Protein AF-A0A7J4TKP8-F1 (afdb_monomer_lite)

Radius of gyration: 41.05 Å; chains: 1; bounding box: 98×74×127 Å

pLDDT: mean 84.72, std 14.72, range [38.94, 96.38]

Foldseek 3Di:
DDDDPVRVVVVVVVVCVVVVCVVCVVVVCVVPDPDPDPDDPPVDDPDDDDDDPPPPQDQPCPLQDHPCCCVPPQVADSNDQQRCPLPRGCNVLVVLVARSNAQLDQPDCPDDPPDPPPPPPPDDDPPCPPRHNLRHQQHQQCPLPDGNVVCVVLVARSNDQQRCPQLFGLVLLVVQWDWDQDPVGIDIASRSNDLQQPDPVDDPVNLVVLQVQQVVPDPHHHLQVQADPVSTHRPNARDQQCPLPDGNSRCSLLVAHSNDQQGQPLQDGQCLQPDLAWDWDQAAAALRGRPGHPGTDTDRRQCNVDDSVQQVDQQCPPPHGATRRDQQRNPLQHGQSLQSRQQDLVSQPVSDNLQGGHSNDSPQQQDQQQPLQDGNNRQCCLCVLVHNRQGAHSRDQQSCPLQRGPNVCVVVVHRSNDSVQQLDQPVLPLFAPVPQQFQFDPDDPFKWFWAFAQDDAFDFDAFQQFGTKTWGQDDPRDIDIDTTTGRHTAGWRDAPDDHGDIDDDRPDGRTGGHHSVRRCGNNNVSVPPD

Sequence (530 aa):
MSLNHNQMAYAAIVSTLIFGSIFVGLSGYFQTSEGIGGYESAAEDDLFGTGTALGIAIDTDGDGLSDVLENTQYGTDPDDPDTDKDGMSDGWEVDHGLNPLDNGESEDLLQDPGEADTEDANIANETDSWPDPSQGPNGDPDRDGLINKIEEELGTDPQRSDTDNDGLNDRWESLYTMTVQTPGGDVTLFDPLNGNWDCLLLDQAMEDTLSTRFNGEGDVADWDDLANSLGAHSCDMVLDTDDDGLANFEEESFGTNPTARDSDMDLIDDIVEVSNVSVGLFVGVGENCNIPLLESVTRTAPFQDQDRSWFMMDMDGDGLLNGPSDWDTDGDGMPDGFEFCYSNVLDQPNNNALETLNPANASDGYGDWDEDGMNNYEEYQVANIFGPTNFTSPWRMDTDLDGMPDGWESTNGLHPRDGANGDLDPDRDGWDADGDGAVRYDTLEFTAVVIGIDVVEDQFVNATTTVARAQITLAGGNKQVIPMVAPVSGYVYDIHVTLGQAVESRLFTWMEIVEPEEQFTNLMEYNARD

Secondary structure (DSSP, 8-state):
-PPPHHHHHHHHHHHHHHHHHHHHHHHHHHHH-TTSS----TTS---S-S---------SS-SSS-HHHIIIII---TT-SSSS-SSS-HHHHHHTT--TT--SPPP-----TT----S--S---TT-PPP-TTTSTT--SS-SS--HHHHHHHT--TT-S-SS-SSS-HHHHHHH-EEEEETTEEEEES-TT---TT-TT--HHHHHHHHHH-B--TTSPBTTTTS-TTS---HHHH--SSSSS--HHHHHHHT--TT-SSSS-SSS-HHHHS-SSEEEEEE--GGGTT-EEEEEEEEE-TTTTS-TTGGGS-SSSSSSPTTTT-TTTT-SSS-HHHHHHT--TTTSTT--TTS---TT-TTSTT--SS-SS--HHHHHHHHHHH-TT----TT-S-SS-SSS-HHHHHHHT--TT-TTGGG---S-----SSS--EE--S---SPEEEEEE---TT-EE-TT-EEEEEEEE-TTS-EEEEEEE-SSSEEEEEE---TT-EE--TT--SEEEE-TTT---HHHHHHT--

Structure (mmCIF, N/CA/C/O backbone):
data_AF-A0A7J4TKP8-F1
#
_entry.id   AF-A0A7J4TKP8-F1
#
loop_
_atom_site.group_PDB
_atom_site.id
_atom_site.type_symbol
_atom_site.label_atom_id
_atom_site.label_alt_id
_atom_site.label_comp_id
_atom_site.label_asym_id
_atom_site.label_entity_id
_atom_site.label_seq_id
_atom_site.pdbx_PDB_ins_code
_atom_site.Cartn_x
_atom_site.Cartn_y
_atom_site.Cartn_z
_atom_site.occupancy
_atom_site.B_iso_or_equiv
_atom_site.auth_seq_id
_atom_site.auth_comp_id
_atom_site.auth_asym_id
_atom_site.auth_atom_id
_atom_site.pdbx_PDB_model_num
ATOM 1 N N . MET A 1 1 ? -45.538 41.510 45.140 1.00 47.75 1 MET A N 1
ATOM 2 C CA . MET A 1 1 ? -44.999 41.867 43.811 1.00 47.75 1 MET A CA 1
ATOM 3 C C . MET A 1 1 ? -45.605 40.887 42.824 1.00 47.75 1 MET A C 1
ATOM 5 O O . MET A 1 1 ? -45.497 39.698 43.084 1.00 47.75 1 MET A O 1
ATOM 9 N N . SER A 1 2 ? -46.343 41.346 41.807 1.00 63.00 2 SER A N 1
ATOM 10 C CA . SER A 1 2 ? -46.910 40.437 40.800 1.00 63.00 2 SER A CA 1
ATOM 11 C C . SER A 1 2 ? -45.815 40.046 39.814 1.00 63.00 2 SER A C 1
ATOM 13 O O . SER A 1 2 ? -45.164 40.927 39.253 1.00 63.00 2 SER A O 1
ATOM 15 N N . LEU A 1 3 ? -45.608 38.747 39.631 1.00 73.88 3 LEU A N 1
ATOM 16 C CA . LEU A 1 3 ? -44.664 38.210 38.655 1.00 73.88 3 LEU A CA 1
ATOM 17 C C . LEU A 1 3 ? -45.198 38.441 37.231 1.00 73.88 3 LEU A C 1
ATOM 19 O O . LEU A 1 3 ? -46.407 38.376 37.002 1.00 73.88 3 LEU A O 1
ATOM 23 N N . ASN A 1 4 ? -44.304 38.737 36.283 1.00 79.88 4 ASN A N 1
ATOM 24 C CA . ASN A 1 4 ? -44.638 38.800 34.854 1.00 79.88 4 ASN A CA 1
ATOM 25 C C . ASN A 1 4 ? -44.997 37.388 34.335 1.00 79.88 4 ASN A C 1
ATOM 27 O O . ASN A 1 4 ? -44.543 36.395 34.896 1.00 79.88 4 ASN A O 1
ATOM 31 N N . HIS A 1 5 ? -45.773 37.281 33.256 1.00 68.62 5 HIS A N 1
ATOM 32 C CA . HIS A 1 5 ? -46.226 36.023 32.651 1.00 68.62 5 HIS A CA 1
ATOM 33 C C . HIS A 1 5 ? -45.070 35.041 32.378 1.00 68.62 5 HIS A C 1
ATOM 35 O O . HIS A 1 5 ? -45.161 33.867 32.724 1.00 68.62 5 HIS A O 1
ATOM 41 N N . ASN A 1 6 ? -43.927 35.538 31.898 1.00 71.44 6 ASN A N 1
ATOM 42 C CA . ASN A 1 6 ? -42.743 34.703 31.655 1.00 71.44 6 ASN A CA 1
ATOM 43 C C . ASN A 1 6 ? -42.063 34.241 32.959 1.00 71.44 6 ASN A C 1
ATOM 45 O O . ASN A 1 6 ? -41.494 33.158 33.012 1.00 71.44 6 ASN A O 1
ATOM 49 N N . GLN A 1 7 ? -42.166 35.024 34.038 1.00 72.19 7 GLN A N 1
ATOM 50 C CA . GLN A 1 7 ? -41.668 34.631 35.362 1.00 72.19 7 GLN A CA 1
ATOM 51 C C . GLN A 1 7 ? -42.609 33.634 36.052 1.00 72.19 7 GLN A C 1
ATOM 53 O O . GLN A 1 7 ? -42.153 32.798 36.824 1.00 72.19 7 GLN A O 1
ATOM 58 N N . MET A 1 8 ? -43.910 33.695 35.751 1.00 71.44 8 MET A N 1
ATOM 59 C CA . MET A 1 8 ? -44.892 32.696 36.183 1.00 71.44 8 MET A CA 1
ATOM 60 C C . MET A 1 8 ? -44.659 31.353 35.480 1.00 71.44 8 MET A C 1
ATOM 62 O O . MET A 1 8 ? -44.720 30.321 36.138 1.00 71.44 8 MET A O 1
ATOM 66 N N . ALA A 1 9 ? -44.337 31.364 34.180 1.00 68.75 9 ALA A N 1
ATOM 67 C CA . ALA A 1 9 ? -43.998 30.154 33.429 1.00 68.75 9 ALA A CA 1
ATOM 68 C C . ALA A 1 9 ? -42.721 29.489 33.966 1.00 68.75 9 ALA A C 1
ATOM 70 O O . ALA A 1 9 ? -42.713 28.290 34.226 1.00 68.75 9 ALA A O 1
ATOM 71 N N . TYR A 1 10 ? -41.677 30.277 34.237 1.00 75.50 10 TYR A N 1
ATOM 72 C CA . TYR A 1 10 ? -40.437 29.757 34.817 1.00 75.50 10 TYR A CA 1
ATOM 73 C C . TYR A 1 10 ? -40.653 29.179 36.224 1.00 75.50 10 TYR A C 1
ATOM 75 O O . TYR A 1 10 ? -40.160 28.102 36.542 1.00 75.50 10 TYR A O 1
ATOM 83 N N . ALA A 1 11 ? -41.450 29.855 37.059 1.00 70.75 11 ALA A N 1
ATOM 84 C CA . ALA A 1 11 ? -41.807 29.347 38.381 1.00 70.75 11 ALA A CA 1
ATOM 85 C C . ALA A 1 11 ? -42.644 28.058 38.309 1.00 70.75 11 ALA A C 1
ATOM 87 O O . ALA A 1 11 ? -42.469 27.183 39.151 1.00 70.75 11 ALA A O 1
ATOM 88 N N . ALA A 1 12 ? -43.520 27.920 37.309 1.00 70.00 12 ALA A N 1
ATOM 89 C CA . ALA A 1 12 ? -44.306 26.708 37.101 1.00 70.00 12 ALA A CA 1
ATOM 90 C C . ALA A 1 12 ? -43.426 25.522 36.677 1.00 70.00 12 ALA A C 1
ATOM 92 O O . ALA A 1 12 ? -43.537 24.464 37.286 1.00 70.00 12 ALA A O 1
ATOM 93 N N . ILE A 1 13 ? -42.510 25.720 35.721 1.00 74.50 13 ILE A N 1
ATOM 94 C CA . ILE A 1 13 ? -41.599 24.673 35.221 1.00 74.50 13 ILE A CA 1
ATOM 95 C C . ILE A 1 13 ? -40.635 24.208 36.319 1.00 74.50 13 ILE A C 1
ATOM 97 O O . ILE A 1 13 ? -40.471 23.011 36.553 1.00 74.50 13 ILE A O 1
ATOM 101 N N . VAL A 1 14 ? -40.036 25.150 37.054 1.00 73.69 14 VAL A N 1
ATOM 102 C CA . VAL A 1 14 ? -39.148 24.821 38.178 1.00 73.69 14 VAL A CA 1
ATOM 103 C C . VAL A 1 14 ? -39.930 24.129 39.297 1.00 73.69 14 VAL A C 1
ATOM 105 O O . VAL A 1 14 ? -39.441 23.171 39.885 1.00 73.69 14 VAL A O 1
ATOM 108 N N . SER A 1 15 ? -41.174 24.543 39.558 1.00 72.12 15 SER A N 1
ATOM 109 C CA . SER A 1 15 ? -42.035 23.858 40.524 1.00 72.12 15 SER A CA 1
ATOM 110 C C . SER A 1 15 ? -42.356 22.429 40.080 1.00 72.12 15 SER A C 1
ATOM 112 O O . SER A 1 15 ? -42.310 21.533 40.914 1.00 72.12 15 SER A O 1
ATOM 114 N N . THR A 1 16 ? -42.652 22.176 38.804 1.00 73.62 16 THR A N 1
ATOM 115 C CA . THR A 1 16 ? -42.929 20.814 38.316 1.00 73.62 16 THR A CA 1
ATOM 116 C C . THR A 1 16 ? -41.694 19.925 38.323 1.00 73.62 16 THR A C 1
ATOM 118 O O . THR A 1 16 ? -41.820 18.757 38.667 1.00 73.62 16 THR A O 1
ATOM 121 N N . LEU A 1 17 ? -40.502 20.461 38.047 1.00 72.31 17 LEU A N 1
ATOM 122 C CA . LEU A 1 17 ? -39.253 19.697 38.148 1.00 72.31 17 LEU A CA 1
ATOM 123 C C . LEU A 1 17 ? -38.907 19.363 39.605 1.00 72.31 17 LEU A C 1
ATOM 125 O O . LEU A 1 17 ? -38.519 18.236 39.904 1.00 72.31 17 LEU A O 1
ATOM 129 N N . ILE A 1 18 ? -39.115 20.301 40.536 1.00 71.19 18 ILE A N 1
ATOM 130 C CA . ILE A 1 18 ? -38.891 20.065 41.972 1.00 71.19 18 ILE A CA 1
ATOM 131 C C . ILE A 1 18 ? -39.923 19.078 42.531 1.00 71.19 18 ILE A C 1
ATOM 133 O O . ILE A 1 18 ? -39.561 18.159 43.255 1.00 71.19 18 ILE A O 1
ATOM 137 N N . PHE A 1 19 ? -41.208 19.216 42.194 1.00 61.81 19 PHE A N 1
ATOM 138 C CA . PHE A 1 19 ? -42.215 18.249 42.642 1.00 61.81 19 PHE A CA 1
ATOM 139 C C . PHE A 1 19 ? -42.067 16.888 41.954 1.00 61.81 19 PHE A C 1
ATOM 141 O O . PHE A 1 19 ? -42.282 15.885 42.620 1.00 61.81 19 PHE A O 1
ATOM 148 N N . GLY A 1 20 ? -41.650 16.837 40.686 1.00 57.00 20 GLY A N 1
ATOM 149 C CA . GLY A 1 20 ? -41.359 15.595 39.964 1.00 57.00 20 GLY A CA 1
ATOM 150 C C . GLY A 1 20 ? -40.180 14.833 40.569 1.00 57.00 20 GLY A C 1
ATOM 151 O O . GLY A 1 20 ? -40.310 13.653 40.876 1.00 57.00 20 GLY A O 1
ATOM 152 N N . SER A 1 21 ? -39.074 15.523 40.861 1.00 61.12 21 SER A N 1
ATOM 153 C CA . SER A 1 21 ? -37.903 14.933 41.533 1.00 61.12 21 SER A CA 1
ATOM 154 C C . SER A 1 21 ? -38.170 14.553 42.992 1.00 61.12 21 SER A C 1
ATOM 156 O O . SER A 1 21 ? -37.656 13.543 43.459 1.00 61.12 21 SER A O 1
ATOM 158 N N . ILE A 1 22 ? -39.023 15.289 43.713 1.00 60.50 22 ILE A N 1
ATOM 159 C CA . ILE A 1 22 ? -39.477 14.890 45.055 1.00 60.50 22 ILE A CA 1
ATOM 160 C C . ILE A 1 22 ? -40.414 13.676 44.984 1.00 60.50 22 ILE A C 1
ATOM 162 O O . ILE A 1 22 ? -40.383 12.853 45.893 1.00 60.50 22 ILE A O 1
ATOM 166 N N . PHE A 1 23 ? -41.229 13.533 43.933 1.00 52.44 23 PHE A N 1
ATOM 167 C CA . PHE A 1 23 ? -42.119 12.380 43.775 1.00 52.44 23 PHE A CA 1
ATOM 168 C C . PHE A 1 23 ? -41.335 11.115 43.419 1.00 52.44 23 PHE A C 1
ATOM 170 O O . PHE A 1 23 ? -41.527 10.112 44.092 1.00 52.44 23 PHE A O 1
ATOM 177 N N . VAL A 1 24 ? -40.394 11.195 42.468 1.00 59.47 24 VAL A N 1
ATOM 178 C CA . VAL A 1 24 ? -39.486 10.089 42.104 1.00 59.47 24 VAL A CA 1
ATOM 179 C C . VAL A 1 24 ? -38.507 9.779 43.241 1.00 59.47 24 VAL A C 1
ATOM 181 O O . VAL A 1 24 ? -38.263 8.618 43.549 1.00 59.47 24 VAL A O 1
ATOM 184 N N . GLY A 1 25 ? -38.008 10.800 43.942 1.00 49.38 25 GLY A N 1
ATOM 185 C CA . GLY A 1 25 ? -37.113 10.633 45.087 1.00 49.38 25 GLY A CA 1
ATOM 186 C C . GLY A 1 25 ? -37.799 10.048 46.324 1.00 49.38 25 GLY A C 1
ATOM 187 O O . GLY A 1 25 ? -37.192 9.245 47.022 1.00 49.38 25 GLY A O 1
ATOM 188 N N . LEU A 1 26 ? -39.065 10.392 46.601 1.00 48.78 26 LEU A N 1
ATOM 189 C CA . LEU A 1 26 ? -39.820 9.776 47.700 1.00 48.78 26 LEU A CA 1
ATOM 190 C C . LEU A 1 26 ? -40.346 8.388 47.320 1.00 48.78 26 LEU A C 1
ATOM 192 O O . LEU A 1 26 ? -40.280 7.501 48.161 1.00 48.78 26 LEU A O 1
ATOM 196 N N . SER A 1 27 ? -40.821 8.153 46.091 1.00 49.44 27 SER A N 1
ATOM 197 C CA . SER A 1 27 ? -41.263 6.810 45.681 1.00 49.44 27 SER A CA 1
ATOM 198 C C . SER A 1 27 ? -40.094 5.835 45.520 1.00 49.44 27 SER A C 1
ATOM 200 O O . SER A 1 27 ? -40.223 4.689 45.936 1.00 49.44 27 SER A O 1
ATOM 202 N N . GLY A 1 28 ? -38.945 6.299 45.015 1.00 46.12 28 GLY A N 1
ATOM 203 C CA . GLY A 1 28 ? -37.720 5.503 44.901 1.00 46.12 28 GLY A CA 1
ATOM 204 C C . GLY A 1 28 ? -37.068 5.216 46.255 1.00 46.12 28 GLY A C 1
ATOM 205 O O . GLY A 1 28 ? -36.689 4.081 46.524 1.00 46.12 28 GLY A O 1
ATOM 206 N N . TYR A 1 29 ? -37.023 6.195 47.169 1.00 45.34 29 TYR A N 1
ATOM 207 C CA . TYR A 1 29 ? -36.474 5.976 48.516 1.00 45.34 29 TYR A CA 1
ATOM 208 C C . TYR A 1 29 ? -37.345 5.041 49.370 1.00 45.34 29 TYR A C 1
ATOM 210 O O . TYR A 1 29 ? -36.814 4.267 50.163 1.00 45.34 29 TYR A O 1
ATOM 218 N N . PHE A 1 30 ? -38.673 5.050 49.193 1.00 43.12 30 PHE A N 1
ATOM 219 C CA . PHE A 1 30 ? -39.559 4.096 49.874 1.00 43.12 30 PHE A CA 1
ATOM 220 C C . PHE A 1 30 ? -39.587 2.696 49.236 1.00 43.12 30 PHE A C 1
ATOM 222 O O . PHE A 1 30 ? -40.180 1.799 49.833 1.00 43.12 30 PHE A O 1
ATOM 229 N N . GLN A 1 31 ? -38.943 2.487 48.081 1.00 45.94 31 GLN A N 1
ATOM 230 C CA . GLN A 1 31 ? -38.789 1.165 47.458 1.00 45.94 31 GLN A CA 1
ATOM 231 C C . GLN A 1 31 ? -37.401 0.535 47.660 1.00 45.94 31 GLN A C 1
ATOM 233 O O . GLN A 1 31 ? -37.285 -0.673 47.494 1.00 45.94 31 GLN A O 1
ATOM 238 N N . THR A 1 32 ? -36.379 1.287 48.095 1.00 44.06 32 THR A N 1
ATOM 239 C CA . THR A 1 32 ? -35.028 0.732 48.344 1.00 44.06 32 THR A CA 1
ATOM 240 C C . THR A 1 32 ? -34.495 0.919 49.767 1.00 44.06 32 THR A C 1
ATOM 242 O O . THR A 1 32 ? -33.408 0.435 50.079 1.00 44.06 32 THR A O 1
ATOM 245 N N . SER A 1 33 ? -35.235 1.553 50.687 1.00 42.16 33 SER A N 1
ATOM 246 C CA . SER A 1 33 ? -34.825 1.573 52.097 1.00 42.16 33 SER A CA 1
ATOM 247 C C . SER A 1 33 ? -35.245 0.283 52.814 1.00 42.16 33 SER A C 1
ATOM 249 O O . SER A 1 33 ? -36.355 0.183 53.349 1.00 42.16 33 SER A O 1
ATOM 251 N N . GLU A 1 34 ? -34.340 -0.691 52.882 1.00 51.38 34 GLU A N 1
ATOM 252 C CA . GLU A 1 34 ? -34.379 -1.727 53.914 1.00 51.38 34 GLU A CA 1
ATOM 253 C C . GLU A 1 34 ? -34.473 -1.050 55.294 1.00 51.38 34 GLU A C 1
ATOM 255 O O . GLU A 1 34 ? -33.528 -0.406 55.752 1.00 51.38 34 GLU A O 1
ATOM 260 N N . GLY A 1 35 ? -35.609 -1.172 55.988 1.00 50.03 35 GLY A N 1
ATOM 261 C CA . GLY A 1 35 ? -35.570 -1.062 57.449 1.00 50.03 35 GLY A CA 1
ATOM 262 C C . GLY A 1 35 ? -36.679 -0.338 58.199 1.00 50.03 35 GLY A C 1
ATOM 263 O O . GLY A 1 35 ? -36.558 -0.270 59.421 1.00 50.03 35 GLY A O 1
ATOM 264 N N . ILE A 1 36 ? -37.760 0.176 57.595 1.00 47.50 36 ILE A N 1
ATOM 265 C CA . ILE A 1 36 ? -38.881 0.714 58.405 1.00 47.50 36 ILE A CA 1
ATOM 266 C C . ILE A 1 36 ? -40.253 0.405 57.795 1.00 47.50 36 ILE A C 1
ATOM 268 O O . ILE A 1 36 ? -40.982 1.271 57.322 1.00 47.50 36 ILE A O 1
ATOM 272 N N . GLY A 1 37 ? -40.635 -0.861 57.891 1.00 41.06 37 GLY A N 1
ATOM 273 C CA . GLY A 1 37 ? -41.983 -1.359 57.642 1.00 41.06 37 GLY A CA 1
ATOM 274 C C . GLY A 1 37 ? -41.906 -2.873 57.658 1.00 41.06 37 GLY A C 1
ATOM 275 O O . GLY A 1 37 ? -41.136 -3.428 56.892 1.00 41.06 37 GLY A O 1
ATOM 276 N N . GLY A 1 38 ? -42.607 -3.536 58.578 1.00 45.12 38 GLY A N 1
A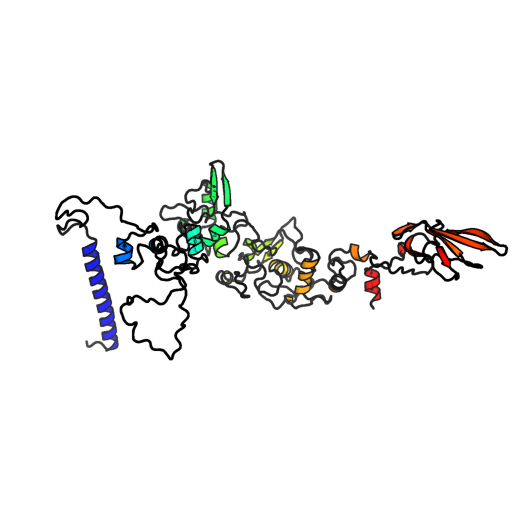TOM 277 C CA . GLY A 1 38 ? -42.597 -4.998 58.707 1.00 45.12 38 GLY A CA 1
ATOM 278 C C . GLY A 1 38 ? -43.336 -5.686 57.561 1.00 45.12 38 GLY A C 1
ATOM 279 O O . GLY A 1 38 ? -44.353 -6.328 57.800 1.00 45.12 38 GLY A O 1
ATOM 280 N N . TYR A 1 39 ? -42.847 -5.498 56.341 1.00 47.78 39 TYR A N 1
ATOM 281 C CA . TYR A 1 39 ? -43.234 -6.240 55.158 1.00 47.78 39 TYR A CA 1
ATOM 282 C C . TYR A 1 39 ? -42.056 -7.151 54.830 1.00 47.78 39 TYR A C 1
ATOM 284 O O . TYR A 1 39 ? -40.947 -6.678 54.583 1.00 47.78 39 TYR A O 1
ATOM 292 N N . GLU A 1 40 ? -42.284 -8.453 54.955 1.00 51.06 40 GLU A N 1
ATOM 293 C CA . GLU A 1 40 ? -41.343 -9.477 54.516 1.00 51.06 40 GLU A CA 1
ATOM 294 C C . GLU A 1 40 ? -41.209 -9.412 52.985 1.00 51.06 40 GLU A C 1
ATOM 296 O O . GLU A 1 40 ? -42.145 -9.019 52.283 1.00 51.06 40 GLU A O 1
ATOM 301 N N . SER A 1 41 ? -40.015 -9.736 52.484 1.00 44.88 41 SER A N 1
ATOM 302 C CA . SER A 1 41 ? -39.748 -9.884 51.053 1.00 44.88 41 SER A CA 1
ATOM 303 C C . SER A 1 41 ? -40.735 -10.883 50.450 1.00 44.88 41 SER A C 1
ATOM 305 O O . SER A 1 41 ? -40.931 -11.965 51.002 1.00 44.88 41 SER A O 1
ATOM 307 N N . ALA A 1 42 ? -41.309 -10.565 49.289 1.00 49.19 42 ALA A N 1
ATOM 308 C CA . ALA A 1 42 ? -42.160 -11.497 48.547 1.00 49.19 42 ALA A CA 1
ATOM 309 C C . ALA A 1 42 ? -41.392 -12.719 47.991 1.00 49.19 42 ALA A C 1
ATOM 311 O O . ALA A 1 42 ? -41.975 -13.530 47.279 1.00 49.19 42 ALA A O 1
ATOM 312 N N . ALA A 1 43 ? -40.106 -12.874 48.324 1.00 49.22 43 ALA A N 1
ATOM 313 C CA . ALA A 1 43 ? -39.336 -14.078 48.042 1.00 49.22 43 ALA A CA 1
ATOM 314 C C . ALA A 1 43 ? -39.696 -15.269 48.956 1.00 49.22 43 ALA A C 1
ATOM 316 O O . ALA A 1 43 ? -39.380 -16.400 48.602 1.00 49.22 43 ALA A O 1
ATOM 317 N N . GLU A 1 44 ? -40.362 -15.061 50.100 1.00 52.69 44 GLU A N 1
ATOM 318 C CA . GLU A 1 44 ? -40.710 -16.156 51.020 1.00 52.69 44 GLU A CA 1
ATOM 319 C C . GLU A 1 44 ? -42.040 -15.905 51.759 1.00 52.69 44 GLU A C 1
ATOM 321 O O . GLU A 1 44 ? -42.054 -15.715 52.971 1.00 52.69 44 GLU A O 1
ATOM 326 N N . ASP A 1 45 ? -43.182 -15.941 51.064 1.00 41.97 45 ASP A N 1
ATOM 327 C CA . ASP A 1 45 ? -44.471 -16.184 51.738 1.00 41.97 45 ASP A CA 1
ATOM 328 C C . ASP A 1 45 ? -45.247 -17.297 51.013 1.00 41.97 45 ASP A C 1
ATOM 330 O O . ASP A 1 45 ? -45.993 -17.084 50.055 1.00 41.97 45 ASP A O 1
ATOM 334 N N . ASP A 1 46 ? -45.004 -18.529 51.473 1.00 54.59 46 ASP A N 1
ATOM 335 C CA . ASP A 1 46 ? -45.750 -19.746 51.139 1.00 54.59 46 ASP A CA 1
ATOM 336 C C . ASP A 1 46 ? -47.172 -19.643 51.711 1.00 54.59 46 ASP A C 1
ATOM 338 O O . ASP A 1 46 ? -47.493 -20.162 52.788 1.00 54.59 46 ASP A O 1
ATOM 342 N N . LEU A 1 47 ? -48.049 -18.949 50.981 1.00 49.81 47 LEU A N 1
ATOM 343 C CA . LEU A 1 47 ? -49.466 -18.866 51.306 1.00 49.81 47 LEU A CA 1
ATOM 344 C C . LEU A 1 47 ? -50.297 -19.748 50.363 1.00 49.81 47 LEU A C 1
ATOM 346 O O . LEU A 1 47 ? -50.877 -19.298 49.379 1.00 49.81 47 LEU A O 1
ATOM 350 N N . PHE A 1 48 ? -50.409 -21.008 50.801 1.00 42.56 48 PHE A N 1
ATOM 351 C CA . PHE A 1 48 ? -51.340 -22.076 50.404 1.00 42.56 48 PHE A CA 1
ATOM 352 C C . PHE A 1 48 ? -50.834 -23.127 49.399 1.00 42.56 48 PHE A C 1
ATOM 354 O O . PHE A 1 48 ? -51.371 -23.279 48.311 1.00 42.56 48 PHE A O 1
ATOM 361 N N . GLY A 1 49 ? -50.051 -24.074 49.919 1.00 39.03 49 GLY A N 1
ATOM 362 C CA . GLY A 1 49 ? -50.556 -25.445 50.027 1.00 39.03 49 GLY A CA 1
ATOM 363 C C . GLY A 1 49 ? -50.156 -26.421 48.917 1.00 39.03 49 GLY A C 1
ATOM 364 O O . GLY A 1 49 ? -50.677 -26.410 47.810 1.00 39.03 49 GLY A O 1
ATOM 365 N N . THR A 1 50 ? -49.364 -27.406 49.344 1.00 42.22 50 THR A N 1
ATOM 366 C CA . THR A 1 50 ? -49.021 -28.665 48.663 1.00 42.22 50 THR A CA 1
ATOM 367 C C . THR A 1 50 ? -48.138 -28.541 47.426 1.00 42.22 50 THR A C 1
ATOM 369 O O . THR A 1 50 ? -48.608 -28.662 46.306 1.00 42.22 50 THR A O 1
ATOM 372 N N . GLY A 1 51 ? -46.832 -28.437 47.692 1.00 47.03 51 GLY A N 1
ATOM 373 C CA . GLY A 1 51 ? -45.744 -29.061 46.936 1.00 47.03 51 GLY A CA 1
ATOM 374 C C . GLY A 1 51 ? -45.967 -29.220 45.438 1.00 47.03 51 GLY A C 1
ATOM 375 O O . GLY A 1 51 ? -46.224 -30.326 44.964 1.00 47.03 51 GLY A O 1
ATOM 376 N N . THR A 1 52 ? -45.772 -28.138 44.705 1.00 38.94 52 THR A N 1
ATOM 377 C CA . THR A 1 52 ? -45.291 -28.194 43.331 1.00 38.94 52 THR A CA 1
ATOM 378 C C . THR A 1 52 ? -43.793 -27.935 43.397 1.00 38.94 52 THR A C 1
ATOM 380 O O . THR A 1 52 ? -43.336 -26.981 44.021 1.00 38.94 52 THR A O 1
ATOM 383 N N . ALA A 1 53 ? -43.010 -28.871 42.859 1.00 40.44 53 ALA A N 1
ATOM 384 C CA . ALA A 1 53 ? -41.600 -28.636 42.600 1.00 40.44 53 ALA A CA 1
ATOM 385 C C . ALA A 1 53 ? -41.462 -27.312 41.833 1.00 40.44 53 ALA A C 1
ATOM 387 O O . ALA A 1 53 ? -42.371 -26.978 41.072 1.00 40.44 53 ALA A O 1
ATOM 388 N N . LEU A 1 54 ? -40.345 -26.601 42.018 1.00 44.81 54 LEU A N 1
ATOM 389 C CA . LEU A 1 54 ? -39.839 -25.689 40.996 1.00 44.81 54 LEU A CA 1
ATOM 390 C C . LEU A 1 54 ? -39.798 -26.513 39.708 1.00 44.81 54 LEU A C 1
ATOM 392 O O . LEU A 1 54 ? -38.915 -27.355 39.528 1.00 44.81 54 LEU A O 1
ATOM 396 N N . GLY A 1 55 ? -40.867 -26.411 38.921 1.00 45.62 55 GLY A N 1
ATOM 397 C CA . GLY A 1 55 ? -40.904 -26.970 37.595 1.00 45.62 55 GLY A CA 1
ATOM 398 C C . GLY A 1 55 ? -39.774 -26.271 36.882 1.00 45.62 55 GLY A C 1
ATOM 399 O O . GLY A 1 55 ? -39.691 -25.047 36.930 1.00 45.62 55 GLY A O 1
ATOM 400 N N . ILE A 1 56 ? -38.886 -27.064 36.299 1.00 55.91 56 ILE A N 1
ATOM 401 C CA . ILE A 1 56 ? -38.112 -26.635 35.143 1.00 55.91 56 ILE A CA 1
ATOM 402 C C . ILE A 1 56 ? -39.111 -25.835 34.304 1.00 55.91 56 ILE A C 1
ATOM 404 O O . ILE A 1 56 ? -40.191 -26.370 34.019 1.00 55.91 56 ILE A O 1
ATOM 408 N N . ALA A 1 57 ? -38.844 -24.543 34.107 1.00 68.50 57 ALA A N 1
ATOM 409 C CA . ALA A 1 57 ? -39.673 -23.741 33.228 1.00 68.50 57 ALA A CA 1
ATOM 410 C C . ALA A 1 57 ? -39.733 -24.537 31.921 1.00 68.50 57 ALA A C 1
ATOM 412 O O . ALA A 1 57 ? -38.693 -24.985 31.439 1.00 68.50 57 ALA A O 1
ATOM 413 N N . ILE A 1 58 ? -40.943 -24.932 31.527 1.00 87.44 58 ILE A N 1
ATOM 414 C CA . ILE A 1 58 ? -41.098 -25.735 30.320 1.00 87.44 58 ILE A CA 1
ATOM 415 C C . ILE A 1 58 ? -40.691 -24.798 29.187 1.00 87.44 58 ILE A C 1
ATOM 417 O O . ILE A 1 58 ? -41.074 -23.633 29.218 1.00 87.44 58 ILE A O 1
ATOM 421 N N . ASP A 1 59 ? -39.829 -25.316 28.336 1.00 88.00 59 ASP A N 1
ATOM 422 C CA . ASP A 1 59 ? -39.259 -24.702 27.147 1.00 88.00 59 ASP A CA 1
ATOM 423 C C . ASP A 1 59 ? -39.470 -25.796 26.093 1.00 88.00 59 ASP A C 1
ATOM 425 O O . ASP A 1 59 ? -38.919 -26.907 26.208 1.00 88.00 59 ASP A O 1
ATOM 429 N N . THR A 1 60 ? -40.498 -25.598 25.273 1.00 90.31 60 THR A N 1
ATOM 430 C CA . THR A 1 60 ? -41.117 -26.655 24.469 1.00 90.31 60 THR A CA 1
ATOM 431 C C . THR A 1 60 ? -40.370 -26.890 23.158 1.00 90.31 60 THR A C 1
ATOM 433 O O . THR A 1 60 ? -40.250 -28.053 22.739 1.00 90.31 60 THR A O 1
ATOM 436 N N . ASP A 1 61 ? -39.819 -25.845 22.557 1.00 89.62 61 ASP A N 1
ATOM 437 C CA . ASP A 1 61 ? -39.002 -25.867 21.343 1.00 89.62 61 ASP A CA 1
ATOM 438 C C . ASP A 1 61 ? -37.487 -25.894 21.617 1.00 89.62 61 ASP A C 1
ATOM 440 O O . ASP A 1 61 ? -36.732 -26.414 20.785 1.00 89.62 61 ASP A O 1
ATOM 444 N N . GLY A 1 62 ? -37.056 -25.534 22.826 1.00 90.62 62 GLY A N 1
ATOM 445 C CA . GLY A 1 62 ? -35.689 -25.695 23.309 1.00 90.62 62 GLY A CA 1
ATOM 446 C C . GLY A 1 62 ? -34.758 -24.553 22.924 1.00 90.62 62 GLY A C 1
ATOM 447 O O . GLY A 1 62 ? -33.557 -24.813 22.784 1.00 90.62 62 GLY A O 1
ATOM 448 N N . ASP A 1 63 ? -35.289 -23.353 22.708 1.00 87.75 63 ASP A N 1
ATOM 449 C CA . ASP A 1 63 ? -34.545 -22.165 22.279 1.00 87.75 63 ASP A CA 1
ATOM 450 C C . ASP A 1 63 ? -33.916 -21.378 23.451 1.00 87.75 63 ASP A C 1
ATOM 452 O O . ASP A 1 63 ? -33.059 -20.519 23.254 1.00 87.75 63 ASP A O 1
ATOM 456 N N . GLY A 1 64 ? -34.270 -21.732 24.692 1.00 88.06 64 GLY A N 1
ATOM 457 C CA . GLY A 1 64 ? -33.781 -21.089 25.911 1.00 88.06 64 GLY A CA 1
ATOM 458 C C . GLY A 1 64 ? -34.750 -20.079 26.529 1.00 88.06 64 GLY A C 1
ATOM 459 O O . GLY A 1 64 ? -34.522 -19.652 27.670 1.00 88.06 64 GLY A O 1
ATOM 460 N N . LEU A 1 65 ? -35.857 -19.757 25.858 1.00 88.62 65 LEU A N 1
ATOM 461 C CA . LEU A 1 65 ? -36.973 -18.987 26.389 1.00 88.62 65 LEU A CA 1
ATOM 462 C C . LEU A 1 65 ? -38.027 -19.944 26.960 1.00 88.62 65 LEU A C 1
ATOM 464 O O . LEU A 1 65 ? -38.324 -21.005 26.437 1.00 88.62 65 LEU A O 1
ATOM 468 N N . SER A 1 66 ? -38.582 -19.628 28.132 1.00 91.00 66 SER A N 1
ATOM 469 C CA . SER A 1 66 ? -39.597 -20.517 28.718 1.00 91.00 66 SER A CA 1
ATOM 470 C C . SER A 1 66 ? -40.994 -20.206 28.188 1.00 91.00 66 SER A C 1
ATOM 472 O O . SER A 1 66 ? -41.374 -19.034 28.251 1.00 91.00 66 SER A O 1
ATOM 474 N N . ASP A 1 67 ? -41.825 -21.231 27.956 1.00 87.00 67 ASP A N 1
ATOM 475 C CA . ASP A 1 67 ? -43.230 -21.144 27.509 1.00 87.00 67 ASP A CA 1
ATOM 476 C C . ASP A 1 67 ? -44.049 -20.066 28.247 1.00 87.00 67 ASP A C 1
ATOM 478 O O . ASP A 1 67 ? -45.017 -19.494 27.738 1.00 87.00 67 ASP A O 1
ATOM 482 N N . VAL A 1 68 ? -43.743 -19.846 29.532 1.00 87.31 68 VAL A N 1
ATOM 483 C CA . VAL A 1 68 ? -44.437 -18.862 30.371 1.00 87.31 68 VAL A CA 1
ATOM 484 C C . VAL A 1 68 ? -44.029 -17.435 30.008 1.00 87.31 68 VAL A C 1
ATOM 486 O O . VAL A 1 68 ? -44.897 -16.566 29.982 1.00 87.31 68 VAL A O 1
ATOM 489 N N . LEU A 1 69 ? -42.744 -17.176 29.763 1.00 88.06 69 LEU A N 1
ATOM 490 C CA . LEU A 1 69 ? -42.231 -15.860 29.367 1.00 88.06 69 LEU A CA 1
ATOM 491 C C . LEU A 1 69 ? -42.660 -15.513 27.943 1.00 88.06 69 LEU A C 1
ATOM 493 O O . LEU A 1 69 ? -43.151 -14.406 27.727 1.00 88.06 69 LEU A O 1
ATOM 497 N N . GLU A 1 70 ? -42.598 -16.482 27.039 1.00 88.50 70 GLU A N 1
ATOM 498 C CA . GLU A 1 70 ? -43.088 -16.372 25.664 1.00 88.50 70 GLU A CA 1
ATOM 499 C C . GLU A 1 70 ? -44.554 -15.933 25.634 1.00 88.50 70 GLU A C 1
ATOM 501 O O . GLU A 1 70 ? -44.891 -14.857 25.150 1.00 88.50 70 GLU A O 1
ATOM 506 N N . ASN A 1 71 ? -45.438 -16.664 26.322 1.00 85.94 71 ASN A N 1
ATOM 507 C CA . ASN A 1 71 ? -46.869 -16.342 26.336 1.00 85.94 71 ASN A CA 1
ATOM 508 C C . ASN A 1 71 ? -47.244 -15.061 27.105 1.00 85.94 71 ASN A C 1
ATOM 510 O O . ASN A 1 71 ? -48.336 -14.523 26.893 1.00 85.94 71 ASN A O 1
ATOM 514 N N . THR A 1 72 ? -46.452 -14.637 28.099 1.00 83.56 72 THR A N 1
ATOM 515 C CA . THR A 1 72 ? -46.870 -13.562 29.026 1.00 83.56 72 THR A CA 1
ATOM 516 C C . THR A 1 72 ? -46.163 -12.234 28.822 1.00 83.56 72 THR A C 1
ATOM 518 O O . THR A 1 72 ? -46.772 -11.205 29.127 1.00 83.56 72 THR A O 1
ATOM 521 N N . GLN A 1 73 ? -44.921 -12.244 28.342 1.00 84.00 73 GLN A N 1
ATOM 522 C CA . GLN A 1 73 ? -44.072 -11.060 28.259 1.00 84.00 73 GLN A CA 1
ATOM 523 C C . GLN A 1 73 ? -43.683 -10.714 26.823 1.00 84.00 73 GLN A C 1
ATOM 525 O O . GLN A 1 73 ? -43.846 -9.553 26.454 1.00 84.00 73 GLN A O 1
ATOM 530 N N . TYR A 1 74 ? -43.205 -11.687 26.045 1.00 83.12 74 TYR A N 1
ATOM 531 C CA . TYR A 1 74 ? -42.605 -11.425 24.730 1.00 83.12 74 TYR A CA 1
ATOM 532 C C . TYR A 1 74 ? -43.580 -11.630 23.568 1.00 83.12 74 TYR A C 1
ATOM 534 O O . TYR A 1 74 ? -43.546 -10.873 22.610 1.00 83.12 74 TYR A O 1
ATOM 542 N N . GLY A 1 75 ? -44.552 -12.533 23.709 1.00 86.12 75 GLY A N 1
ATOM 543 C CA . GLY A 1 75 ? -45.574 -12.790 22.694 1.00 86.12 75 GLY A CA 1
ATOM 544 C C . GLY A 1 75 ? -45.132 -13.728 21.569 1.00 86.12 75 GLY A C 1
ATOM 545 O O . GLY A 1 75 ? -45.808 -13.747 20.542 1.00 86.12 75 GLY A O 1
ATOM 546 N N . THR A 1 76 ? -44.050 -14.478 21.778 1.00 86.94 76 THR A N 1
ATOM 547 C CA . THR A 1 76 ? -43.500 -15.502 20.878 1.00 86.94 76 THR A CA 1
ATOM 548 C C . THR A 1 76 ? -44.300 -16.813 20.938 1.00 86.94 76 THR A C 1
ATOM 550 O O . THR A 1 76 ? -45.144 -16.986 21.833 1.00 86.94 76 THR A O 1
ATOM 553 N N . ASP A 1 77 ? -44.128 -17.695 19.949 1.00 90.00 77 ASP A N 1
ATOM 554 C CA . ASP A 1 77 ? -44.821 -18.988 19.850 1.00 90.00 77 ASP A CA 1
ATOM 555 C C . ASP A 1 77 ? -44.012 -20.106 20.539 1.00 90.00 77 ASP A C 1
ATOM 557 O O . ASP A 1 77 ? -43.037 -20.555 19.959 1.00 90.00 77 ASP A O 1
ATOM 561 N N . PRO A 1 78 ? -44.467 -20.675 21.677 1.00 91.25 78 PRO A N 1
ATOM 562 C CA . PRO A 1 78 ? -43.701 -21.684 22.430 1.00 91.25 78 PRO A CA 1
ATOM 563 C C . PRO A 1 78 ? -43.378 -22.993 21.699 1.00 91.25 78 PRO A C 1
ATOM 565 O O . PRO A 1 78 ? -42.746 -23.887 22.259 1.00 91.25 78 PRO A O 1
ATOM 568 N N . ASP A 1 79 ? -43.965 -23.215 20.523 1.00 93.06 79 ASP A N 1
ATOM 569 C CA . ASP A 1 79 ? -43.709 -24.394 19.695 1.00 93.06 79 ASP A CA 1
ATOM 570 C C . ASP A 1 79 ? -42.736 -24.087 18.522 1.00 93.06 79 ASP A C 1
ATOM 572 O O . ASP A 1 79 ? -42.440 -25.012 17.748 1.00 93.06 79 ASP A O 1
ATOM 576 N N . ASP A 1 80 ? -42.290 -22.836 18.344 1.00 92.25 80 ASP A N 1
ATOM 577 C CA . ASP A 1 80 ? -41.467 -22.352 17.224 1.00 92.25 80 ASP A CA 1
ATOM 578 C C . ASP A 1 80 ? -40.262 -21.542 17.751 1.00 92.25 80 ASP A C 1
ATOM 580 O O . ASP A 1 80 ? -40.446 -20.397 18.139 1.00 92.25 80 ASP A O 1
ATOM 584 N N . PRO A 1 81 ? -39.026 -22.077 17.685 1.00 93.38 81 PRO A N 1
ATOM 585 C CA . PRO A 1 81 ? -37.847 -21.473 18.324 1.00 93.38 81 PRO A CA 1
ATOM 586 C C . PRO A 1 81 ? -37.349 -20.173 17.661 1.00 93.38 81 PRO A C 1
ATOM 588 O O . PRO A 1 81 ? -36.272 -19.701 18.000 1.00 93.38 81 PRO A O 1
ATOM 591 N N . ASP A 1 82 ? -38.053 -19.690 16.639 1.00 93.06 82 ASP A N 1
ATOM 592 C CA . ASP A 1 82 ? -37.766 -18.526 15.789 1.00 93.06 82 ASP A CA 1
ATOM 593 C C . ASP A 1 82 ? -39.130 -18.045 15.253 1.00 93.06 82 ASP A C 1
ATOM 595 O O . ASP A 1 82 ? -39.644 -18.523 14.224 1.00 93.06 82 ASP A O 1
ATOM 599 N N . THR A 1 83 ? -39.797 -17.193 16.033 1.00 91.00 83 THR A N 1
ATOM 600 C CA . THR A 1 83 ? -41.193 -16.806 15.803 1.00 91.00 83 THR A CA 1
ATOM 601 C C . THR A 1 83 ? -41.339 -15.963 14.533 1.00 91.00 83 THR A C 1
ATOM 603 O O . THR A 1 83 ? -42.326 -16.126 13.793 1.00 91.00 83 THR A O 1
ATOM 606 N N . ASP A 1 84 ? -40.386 -15.074 14.252 1.00 86.38 84 ASP A N 1
ATOM 607 C CA . ASP A 1 84 ? -40.437 -14.128 13.130 1.00 86.38 84 ASP A CA 1
ATOM 608 C C . ASP A 1 84 ? -39.719 -14.596 11.849 1.00 86.38 84 ASP A C 1
ATOM 610 O O . ASP A 1 84 ? -39.977 -14.060 10.759 1.00 86.38 84 ASP A O 1
ATOM 614 N N . LYS A 1 85 ? -38.974 -15.701 11.944 1.00 90.44 85 LYS A N 1
ATOM 615 C CA . LYS A 1 85 ? -38.405 -16.498 10.844 1.00 90.44 85 LYS A CA 1
ATOM 616 C C . LYS A 1 85 ? -37.257 -15.820 10.137 1.00 90.44 85 LYS A C 1
ATOM 618 O O . LYS A 1 85 ? -37.075 -16.023 8.925 1.00 90.44 85 LYS A O 1
ATOM 623 N N . ASP A 1 86 ? -36.497 -15.037 10.879 1.00 86.25 86 ASP A N 1
ATOM 624 C CA . ASP A 1 86 ? -35.315 -14.345 10.392 1.00 86.25 86 ASP A CA 1
ATOM 625 C C . ASP A 1 86 ? -34.033 -15.202 10.498 1.00 86.25 86 ASP A C 1
ATOM 627 O O . ASP A 1 86 ? -33.057 -14.985 9.762 1.00 86.25 86 ASP A O 1
ATOM 631 N N . GLY A 1 87 ? -34.098 -16.285 11.277 1.00 89.00 87 GLY A N 1
ATOM 632 C CA . GLY A 1 87 ? -33.038 -17.262 11.468 1.00 89.00 87 GLY A CA 1
ATOM 633 C C . GLY A 1 87 ? -32.213 -17.091 12.742 1.00 89.00 87 GLY A C 1
ATOM 634 O O . GLY A 1 87 ? -31.269 -17.875 12.889 1.00 89.00 87 GLY A O 1
ATOM 635 N N . MET A 1 88 ? -32.537 -16.130 13.609 1.00 90.44 88 MET A N 1
ATOM 636 C CA . MET A 1 88 ? -32.112 -16.070 15.012 1.00 90.44 88 MET A CA 1
ATOM 637 C C . MET A 1 88 ? -33.188 -16.723 15.892 1.00 90.44 88 MET A C 1
ATOM 639 O O . MET A 1 88 ? -34.322 -16.900 15.462 1.00 90.44 88 MET A O 1
ATOM 643 N N . SER A 1 89 ? -32.824 -17.191 17.088 1.00 93.75 89 SER A N 1
ATOM 644 C CA . SER A 1 89 ? -33.806 -17.799 17.998 1.00 93.75 89 SER A CA 1
ATOM 645 C C . SER A 1 89 ? -34.370 -16.799 18.998 1.00 93.75 89 SER A C 1
ATOM 647 O O . SER A 1 89 ? -33.576 -16.060 19.593 1.00 93.75 89 SER A O 1
ATOM 649 N N . ASP A 1 90 ? -35.666 -16.896 19.308 1.00 90.00 90 ASP A N 1
ATOM 650 C CA . ASP A 1 90 ? -36.356 -15.951 20.196 1.00 90.00 90 ASP A CA 1
ATOM 651 C C . ASP A 1 90 ? -35.652 -15.827 21.561 1.00 90.00 90 ASP A C 1
ATOM 653 O O . ASP A 1 90 ? -35.486 -14.738 22.121 1.00 90.00 90 ASP A O 1
ATOM 657 N N . GLY A 1 91 ? -35.200 -16.955 22.114 1.00 91.00 91 GLY A N 1
ATOM 658 C CA . GLY A 1 91 ? -34.460 -17.006 23.370 1.00 91.00 91 GLY A CA 1
ATOM 659 C C . GLY A 1 91 ? -33.115 -16.288 23.344 1.00 91.00 91 GLY A C 1
ATOM 660 O O . GLY A 1 91 ? -32.759 -15.655 24.341 1.00 91.00 91 GLY A O 1
ATOM 661 N N . TRP A 1 92 ? -32.386 -16.339 22.229 1.00 93.06 92 TRP A N 1
ATOM 662 C CA . TRP A 1 92 ? -31.113 -15.628 22.083 1.00 93.06 92 TRP A CA 1
ATOM 663 C C . TRP A 1 92 ? -31.335 -14.123 21.948 1.00 93.06 92 TRP A C 1
ATOM 665 O O . TRP A 1 92 ? -30.696 -13.347 22.661 1.00 93.06 92 TRP A O 1
ATOM 675 N N . GLU A 1 93 ? -32.287 -13.719 21.107 1.00 92.81 93 GLU A N 1
ATOM 676 C CA . GLU A 1 93 ? -32.636 -12.315 20.902 1.00 92.81 93 GLU A CA 1
ATOM 677 C C . GLU A 1 93 ? -33.072 -11.658 22.211 1.00 92.81 93 GLU A C 1
ATOM 679 O O . GLU A 1 93 ? -32.590 -10.586 22.571 1.00 92.81 93 GLU A O 1
ATOM 684 N N . VAL A 1 94 ? -33.920 -12.332 22.990 1.00 91.38 94 VAL A N 1
ATOM 685 C CA . VAL A 1 94 ? -34.370 -11.826 24.291 1.00 91.38 94 VAL A CA 1
ATOM 686 C C . VAL A 1 94 ? -33.230 -11.709 25.304 1.00 91.38 94 VAL A C 1
ATOM 688 O O . VAL A 1 94 ? -33.223 -10.751 26.085 1.00 91.38 94 VAL A O 1
ATOM 691 N N . ASP A 1 95 ? -32.301 -12.667 25.339 1.00 91.12 95 ASP A N 1
ATOM 692 C CA . ASP A 1 95 ? -31.165 -12.639 26.274 1.00 91.12 95 ASP A CA 1
ATOM 693 C C . ASP A 1 95 ? -30.236 -11.446 25.990 1.00 91.12 95 ASP A C 1
ATOM 695 O O . ASP A 1 95 ? -29.773 -10.796 26.929 1.00 91.12 95 ASP A O 1
ATOM 699 N N . HIS A 1 96 ? -30.083 -11.088 24.711 1.00 89.81 96 HIS A N 1
ATOM 700 C CA . HIS A 1 96 ? -29.284 -9.953 24.231 1.00 89.81 96 HIS A CA 1
ATOM 701 C C . HIS A 1 96 ? -30.114 -8.673 24.011 1.00 89.81 96 HIS A C 1
ATOM 703 O O . HIS A 1 96 ? -29.642 -7.676 23.474 1.00 89.81 96 HIS A O 1
ATOM 709 N N . GLY A 1 97 ? -31.374 -8.666 24.459 1.00 88.12 97 GLY A N 1
ATOM 710 C CA . GLY A 1 97 ? -32.249 -7.494 24.451 1.00 88.12 97 GLY A CA 1
ATOM 711 C C . GLY A 1 97 ? -32.762 -7.048 23.076 1.00 88.12 97 GLY A C 1
ATOM 712 O O . GLY A 1 97 ? -33.315 -5.945 22.992 1.00 88.12 97 GLY A O 1
ATOM 713 N N . LEU A 1 98 ? -32.585 -7.866 22.040 1.00 89.19 98 LEU A N 1
ATOM 714 C CA . LEU A 1 98 ? -33.220 -7.721 20.732 1.00 89.19 98 LEU A CA 1
ATOM 715 C C . LEU A 1 98 ? -34.719 -8.061 20.815 1.00 89.19 98 LEU A C 1
ATOM 717 O O . LEU A 1 98 ? -35.245 -8.461 21.863 1.00 89.19 98 LEU A O 1
ATOM 721 N N . ASN A 1 99 ? -35.440 -7.834 19.720 1.00 88.31 99 ASN A N 1
ATOM 722 C CA . ASN A 1 99 ? -36.882 -8.037 19.659 1.00 88.31 99 ASN A CA 1
ATOM 723 C C . ASN A 1 99 ? -37.234 -9.302 18.850 1.00 88.31 99 ASN A C 1
ATOM 725 O O . ASN A 1 99 ? -37.255 -9.192 17.631 1.00 88.31 99 ASN A O 1
ATOM 729 N N . PRO A 1 100 ? -37.668 -10.409 19.493 1.00 89.44 100 PRO A N 1
ATOM 730 C CA . PRO A 1 100 ? -37.906 -11.718 18.849 1.00 89.44 100 PRO A CA 1
ATOM 731 C C . PRO A 1 100 ? -39.158 -11.784 17.952 1.00 89.44 100 PRO A C 1
ATOM 733 O O . PRO A 1 100 ? -39.737 -12.834 17.688 1.00 89.44 100 PRO A O 1
ATOM 736 N N . LEU A 1 101 ? -39.716 -10.626 17.612 1.00 88.56 101 LEU A N 1
ATOM 737 C CA . LEU A 1 101 ? -40.892 -10.484 16.755 1.00 88.56 101 LEU A CA 1
ATOM 738 C C . LEU A 1 101 ? -40.599 -9.554 15.569 1.00 88.56 101 LEU A C 1
ATOM 740 O O . LEU A 1 101 ? -41.535 -9.157 14.866 1.00 88.56 101 LEU A O 1
ATOM 744 N N . ASP A 1 102 ? -39.350 -9.123 15.408 1.00 86.44 102 ASP A N 1
ATOM 745 C CA . ASP A 1 102 ? -38.914 -8.130 14.437 1.00 86.44 102 ASP A CA 1
ATOM 746 C C . ASP A 1 102 ? -37.736 -8.633 13.605 1.00 86.44 102 ASP A C 1
ATOM 748 O O . ASP A 1 102 ? -36.575 -8.355 13.888 1.00 86.44 102 ASP A O 1
ATOM 752 N N . ASN A 1 103 ? -38.083 -9.229 12.467 1.00 83.25 103 ASN A N 1
ATOM 753 C CA . ASN A 1 103 ? -37.134 -9.743 11.488 1.00 83.25 103 ASN A CA 1
ATOM 754 C C . ASN A 1 103 ? -36.288 -8.668 10.771 1.00 83.25 103 ASN A C 1
ATOM 756 O O . ASN A 1 103 ? -35.558 -8.980 9.823 1.00 83.25 103 ASN A O 1
ATOM 760 N N . GLY A 1 104 ? -36.432 -7.385 11.131 1.00 80.38 104 GLY A N 1
ATOM 761 C CA . GLY A 1 104 ? -35.703 -6.249 10.561 1.00 80.38 104 GLY A CA 1
ATOM 762 C C . GLY A 1 104 ? -36.066 -5.901 9.113 1.00 80.38 104 GLY A C 1
ATOM 763 O O . GLY A 1 104 ? -35.558 -4.922 8.557 1.00 80.38 104 GLY A O 1
ATOM 764 N N . GLU A 1 105 ? -36.963 -6.655 8.480 1.00 77.56 105 GLU A N 1
ATOM 765 C CA . GLU A 1 105 ? -37.397 -6.431 7.108 1.00 77.56 105 GLU A CA 1
ATOM 766 C C . GLU A 1 105 ? -38.711 -5.646 7.107 1.00 77.56 105 GLU A C 1
ATOM 768 O O . GLU A 1 105 ? -39.731 -6.046 7.671 1.00 77.56 105 GLU A O 1
ATOM 773 N N . SER A 1 106 ? -38.738 -4.510 6.408 1.00 67.00 106 SER A N 1
ATOM 774 C CA . SER A 1 106 ? -40.013 -3.838 6.174 1.00 67.00 106 SER A CA 1
ATOM 775 C C . SER A 1 106 ? -40.869 -4.724 5.273 1.00 67.00 106 SER A C 1
ATOM 777 O O . SER A 1 106 ? -40.482 -4.956 4.125 1.00 67.00 106 SER A O 1
ATOM 779 N N . GLU A 1 107 ? -42.030 -5.187 5.751 1.00 60.03 107 GLU A N 1
ATOM 780 C CA . GLU A 1 107 ? -42.952 -5.928 4.890 1.00 60.03 107 GLU A CA 1
ATOM 781 C C . GLU A 1 107 ? -43.217 -5.134 3.602 1.00 60.03 107 GLU A C 1
ATOM 783 O O . GLU A 1 107 ? -43.688 -3.989 3.613 1.00 60.03 107 GLU A O 1
ATOM 788 N N . ASP A 1 108 ? -42.902 -5.759 2.469 1.00 50.31 108 ASP A N 1
ATOM 789 C CA . ASP A 1 108 ? -43.147 -5.195 1.153 1.00 50.31 108 ASP A CA 1
ATOM 790 C C . ASP A 1 108 ? -44.668 -5.030 1.017 1.00 50.31 108 ASP A C 1
ATOM 792 O O . ASP A 1 108 ? -45.407 -6.017 0.969 1.00 50.31 108 ASP A O 1
ATOM 796 N N . LEU A 1 109 ? -45.162 -3.785 1.020 1.00 45.38 109 LEU A N 1
ATOM 797 C CA . LEU A 1 109 ? -46.592 -3.471 0.944 1.00 45.38 109 LEU A CA 1
ATOM 798 C C . LEU A 1 109 ? -47.180 -3.999 -0.376 1.00 45.38 109 LEU A C 1
ATOM 800 O O . LEU A 1 109 ? -47.364 -3.263 -1.347 1.00 45.38 109 LEU A O 1
ATOM 804 N N . LEU A 1 110 ? -47.561 -5.275 -0.408 1.00 46.34 110 LEU A N 1
ATOM 805 C CA . LEU A 1 110 ? -48.308 -5.899 -1.500 1.00 46.34 110 LEU A CA 1
ATOM 806 C C . LEU A 1 110 ? -49.792 -5.498 -1.489 1.00 46.34 110 LEU A C 1
ATOM 808 O O . LEU A 1 110 ? -50.594 -6.055 -2.244 1.00 46.34 110 LEU A O 1
ATOM 812 N N . GLN A 1 111 ? -50.181 -4.511 -0.677 1.00 47.31 111 GLN A N 1
ATOM 813 C CA . GLN A 1 111 ? -51.532 -3.977 -0.686 1.00 47.31 111 GLN A CA 1
ATOM 814 C C . GLN A 1 111 ? -51.675 -2.916 -1.783 1.00 47.31 111 GLN A C 1
ATOM 816 O O . GLN A 1 111 ? -51.278 -1.758 -1.639 1.00 47.31 111 GLN A O 1
ATOM 821 N N . ASP A 1 112 ? -52.288 -3.321 -2.900 1.00 48.25 112 ASP A N 1
ATOM 822 C CA . ASP A 1 112 ? -52.840 -2.395 -3.890 1.00 48.25 112 ASP A CA 1
ATOM 823 C C . ASP A 1 112 ? -53.704 -1.353 -3.143 1.00 48.25 112 ASP A C 1
ATOM 825 O O . ASP A 1 112 ? -54.628 -1.749 -2.421 1.00 48.25 112 ASP A O 1
ATOM 829 N N . PRO A 1 113 ? -53.465 -0.033 -3.296 1.00 50.88 113 PRO A N 1
ATOM 830 C CA . PRO A 1 113 ? -54.197 1.022 -2.582 1.00 50.88 113 PRO A CA 1
ATOM 831 C C . PRO A 1 113 ? -55.722 1.047 -2.841 1.00 50.88 113 PRO A C 1
ATOM 833 O O . PRO A 1 113 ? -56.417 1.954 -2.373 1.00 50.88 113 PRO A O 1
ATOM 836 N N . GLY A 1 114 ? -56.259 0.089 -3.604 1.00 53.16 114 GLY A N 1
ATOM 837 C CA . GLY A 1 114 ? -57.680 -0.128 -3.857 1.00 53.16 114 GLY A CA 1
ATOM 838 C C . GLY A 1 114 ? -58.396 -1.173 -2.987 1.00 53.16 114 GLY A C 1
ATOM 839 O O . GLY A 1 114 ? -59.629 -1.151 -2.985 1.00 53.16 114 GLY A O 1
ATOM 840 N N . GLU A 1 115 ? -57.706 -2.051 -2.251 1.00 52.12 115 GLU A N 1
ATOM 841 C CA . GLU A 1 115 ? -58.358 -3.097 -1.438 1.00 52.12 115 GLU A CA 1
ATOM 842 C C . GLU A 1 115 ? -58.210 -2.822 0.062 1.00 52.12 115 GLU A C 1
ATOM 844 O O . GLU A 1 115 ? -57.332 -3.338 0.745 1.00 52.12 115 GLU A O 1
ATOM 849 N N . ALA A 1 116 ? -59.119 -1.995 0.585 1.00 45.59 116 ALA A N 1
ATOM 850 C CA . ALA A 1 116 ? -59.385 -1.950 2.016 1.00 45.59 116 ALA A CA 1
ATOM 851 C C . ALA A 1 116 ? -60.129 -3.234 2.408 1.00 45.59 116 ALA A C 1
ATOM 853 O O . ALA A 1 116 ? -61.362 -3.284 2.331 1.00 45.59 116 ALA A O 1
ATOM 854 N N . ASP A 1 117 ? -59.383 -4.268 2.791 1.00 47.09 117 ASP A N 1
ATOM 855 C CA . ASP A 1 117 ? -59.962 -5.410 3.481 1.00 47.09 117 ASP A CA 1
ATOM 856 C C . ASP A 1 117 ? -60.352 -4.968 4.897 1.00 47.09 117 ASP A C 1
ATOM 858 O O . ASP A 1 117 ? -59.527 -4.558 5.710 1.00 47.09 117 ASP A O 1
ATOM 862 N N . THR A 1 118 ? -61.655 -4.946 5.158 1.00 51.69 118 THR A N 1
ATOM 863 C CA . THR A 1 118 ? -62.216 -4.586 6.465 1.00 51.69 118 THR A CA 1
ATOM 864 C C . THR A 1 118 ? -62.544 -5.815 7.312 1.00 51.69 118 THR A C 1
ATOM 866 O O . THR A 1 118 ? -63.252 -5.669 8.310 1.00 51.69 118 THR A O 1
ATOM 869 N N . GLU A 1 119 ? -62.105 -7.017 6.922 1.00 48.16 119 GLU A N 1
ATOM 870 C CA . GLU A 1 119 ? -62.393 -8.246 7.675 1.00 48.16 119 GLU A CA 1
ATOM 871 C C . GLU A 1 119 ? -61.275 -8.701 8.631 1.00 48.16 119 GLU A C 1
ATOM 873 O O . GLU A 1 119 ? -61.596 -9.459 9.546 1.00 48.16 119 GLU A O 1
ATOM 878 N N . ASP A 1 120 ? -60.058 -8.142 8.558 1.00 46.16 120 ASP A N 1
ATOM 879 C CA . ASP A 1 120 ? -58.931 -8.519 9.443 1.00 46.16 120 ASP A CA 1
ATOM 880 C C . ASP A 1 120 ? -58.592 -7.517 10.561 1.00 46.16 120 ASP A C 1
ATOM 882 O O . ASP A 1 120 ? -57.559 -7.590 11.215 1.00 46.16 120 ASP A O 1
ATOM 886 N N . ALA A 1 121 ? -59.524 -6.628 10.908 1.00 43.94 121 ALA A N 1
ATOM 887 C CA . ALA A 1 121 ? -59.424 -5.831 12.138 1.00 43.94 121 ALA A CA 1
ATOM 888 C C . ALA A 1 121 ? -59.826 -6.635 13.398 1.00 43.94 121 ALA A C 1
ATOM 890 O O . ALA A 1 121 ? -60.516 -6.113 14.279 1.00 43.94 121 ALA A O 1
ATOM 891 N N . ASN A 1 122 ? -59.457 -7.917 13.475 1.00 41.94 122 ASN A N 1
ATOM 892 C CA . ASN A 1 122 ? -59.655 -8.746 14.660 1.00 41.94 122 ASN A CA 1
ATOM 893 C C . ASN A 1 122 ? -58.309 -9.240 15.195 1.00 41.94 122 ASN A C 1
ATOM 895 O O . ASN A 1 122 ? -57.900 -10.361 14.930 1.00 41.94 122 ASN A O 1
ATOM 899 N N . ILE A 1 123 ? -57.744 -8.415 16.081 1.00 47.75 123 ILE A N 1
ATOM 900 C CA . ILE A 1 123 ? -56.778 -8.796 17.117 1.00 47.75 123 ILE A CA 1
ATOM 901 C C . ILE A 1 123 ? -55.426 -9.266 16.550 1.00 47.75 123 ILE A C 1
ATOM 903 O O . ILE A 1 123 ? -55.050 -10.419 16.714 1.00 47.75 123 ILE A O 1
ATOM 907 N N . ALA A 1 124 ? -54.674 -8.338 15.961 1.00 42.16 124 ALA A N 1
ATOM 908 C CA . ALA A 1 124 ? -53.224 -8.318 16.137 1.00 42.16 124 ALA A CA 1
ATOM 909 C C . ALA A 1 124 ? -52.915 -7.247 17.194 1.00 42.16 124 ALA A C 1
ATOM 911 O O . ALA A 1 124 ? -53.609 -6.229 17.286 1.00 42.16 124 ALA A O 1
ATOM 912 N N . ASN A 1 125 ? -51.986 -7.564 18.084 1.00 39.84 125 ASN A N 1
ATOM 913 C CA . ASN A 1 125 ? -51.602 -6.766 19.238 1.00 39.84 125 ASN A CA 1
ATOM 914 C C . ASN A 1 125 ? -51.146 -5.369 18.773 1.00 39.84 125 ASN A C 1
ATOM 916 O O . ASN A 1 125 ? -50.404 -5.260 17.808 1.00 39.84 125 ASN A O 1
ATOM 920 N N . GLU A 1 126 ? -51.575 -4.294 19.439 1.00 40.44 126 GLU A N 1
ATOM 921 C CA . GLU A 1 126 ? -51.156 -2.912 19.127 1.00 40.44 126 GLU A CA 1
ATOM 922 C C . GLU A 1 126 ? -49.698 -2.633 19.576 1.00 40.44 126 GLU A C 1
ATOM 924 O O . GLU A 1 126 ? -49.405 -1.578 20.141 1.00 40.44 126 GLU A O 1
ATOM 929 N N . THR A 1 127 ? -48.795 -3.594 19.380 1.00 45.72 127 THR A N 1
ATOM 930 C CA . THR A 1 127 ? -47.350 -3.477 19.613 1.00 45.72 127 THR A CA 1
ATOM 931 C C . THR A 1 127 ? -46.557 -3.449 18.311 1.00 45.72 127 THR A C 1
ATOM 933 O O . THR A 1 127 ? -45.352 -3.634 18.385 1.00 45.72 127 THR A O 1
ATOM 936 N N . ASP A 1 128 ? -47.202 -3.170 17.165 1.00 44.97 128 ASP A N 1
ATOM 937 C CA . ASP A 1 128 ? -46.559 -2.812 15.885 1.00 44.97 128 ASP A CA 1
ATOM 938 C C . ASP A 1 128 ? -45.701 -1.539 16.059 1.00 44.97 128 ASP A C 1
ATOM 940 O O . ASP A 1 128 ? -46.038 -0.430 15.620 1.00 44.97 128 ASP A O 1
ATOM 944 N N . SER A 1 129 ? -44.588 -1.687 16.770 1.00 53.84 129 SER A N 1
ATOM 945 C CA . SER A 1 129 ? -43.373 -0.948 16.503 1.00 53.84 129 SER A CA 1
ATOM 946 C C . SER A 1 129 ? -43.057 -1.217 15.041 1.00 53.84 129 SER A C 1
ATOM 948 O O . SER A 1 129 ? -43.141 -2.347 14.573 1.00 53.84 129 SER A O 1
ATOM 950 N N . TRP A 1 130 ? -42.807 -0.151 14.291 1.00 58.28 130 TRP A N 1
ATOM 951 C CA . TRP A 1 130 ? -42.287 -0.303 12.941 1.00 58.28 130 TRP A CA 1
ATOM 952 C C . TRP A 1 130 ? -41.069 -1.228 12.990 1.00 58.28 130 TRP A C 1
ATOM 954 O O . T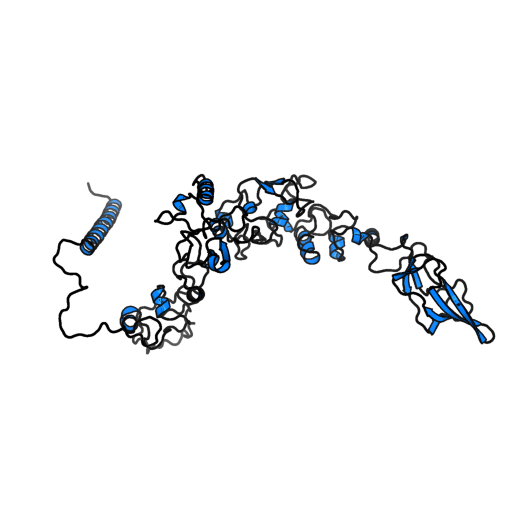RP A 1 130 ? -40.271 -1.004 13.902 1.00 58.28 130 TRP A O 1
ATOM 964 N N . PRO A 1 131 ? -40.937 -2.192 12.058 1.00 68.62 131 PRO A N 1
ATOM 965 C CA . PRO A 1 131 ? -39.773 -3.064 12.024 1.00 68.62 131 PRO A CA 1
ATOM 966 C C . PRO A 1 131 ? -38.525 -2.190 12.012 1.00 68.62 131 PRO A C 1
ATOM 968 O O . PRO A 1 131 ? -38.410 -1.271 11.185 1.00 68.62 131 PRO A O 1
ATOM 971 N N . ASP A 1 132 ? -37.680 -2.388 13.014 1.00 76.88 132 ASP A N 1
ATOM 972 C CA . ASP A 1 132 ? -36.429 -1.680 13.194 1.00 76.88 132 ASP A CA 1
ATOM 973 C C . ASP A 1 132 ? -35.335 -2.523 12.536 1.00 76.88 132 ASP A C 1
ATOM 975 O O . ASP A 1 132 ? -34.982 -3.584 13.050 1.00 76.88 132 ASP A O 1
ATOM 979 N N . PRO A 1 133 ? -34.754 -2.063 11.412 1.00 81.62 133 PRO A N 1
ATOM 980 C CA . PRO A 1 133 ? -33.729 -2.825 10.709 1.00 81.62 133 PRO A CA 1
ATOM 981 C C . PRO A 1 133 ? -32.494 -3.137 11.559 1.00 81.62 133 PRO A C 1
ATOM 983 O O . PRO A 1 133 ? -31.708 -3.989 11.166 1.00 81.62 133 PRO A O 1
ATOM 986 N N . SER A 1 134 ? -32.296 -2.440 12.687 1.00 84.44 134 SER A N 1
ATOM 987 C CA . SER A 1 134 ? -31.214 -2.742 13.626 1.00 84.44 134 SER A CA 1
ATOM 988 C C . SER A 1 134 ? -31.467 -3.986 14.480 1.00 84.44 134 SER A C 1
ATOM 990 O O . SER A 1 134 ? -30.516 -4.513 15.032 1.00 84.44 134 SER A O 1
ATOM 992 N N . GLN A 1 135 ? -32.710 -4.456 14.608 1.00 85.38 135 GLN A N 1
ATOM 993 C CA . GLN A 1 135 ? -33.050 -5.579 15.489 1.00 85.38 135 GLN A CA 1
ATOM 994 C C . GLN A 1 135 ? -32.969 -6.938 14.788 1.00 85.38 135 GLN A C 1
ATOM 996 O O . GLN A 1 135 ? -32.607 -7.914 15.431 1.00 85.38 135 GLN A O 1
ATOM 1001 N N . GLY A 1 136 ? -33.219 -6.982 13.477 1.00 86.75 136 GLY A N 1
ATOM 1002 C CA . GLY A 1 136 ? -33.104 -8.215 12.697 1.00 86.75 136 GLY A CA 1
ATOM 1003 C C . GLY A 1 136 ? -31.653 -8.682 12.488 1.00 86.75 136 GLY A C 1
ATOM 1004 O O . GLY A 1 136 ? -30.704 -8.015 12.903 1.00 86.75 136 GLY A O 1
ATOM 1005 N N . PRO A 1 137 ? -31.415 -9.782 11.754 1.00 89.94 137 PRO A N 1
ATOM 1006 C CA . PRO A 1 137 ? -30.127 -10.490 11.761 1.00 89.94 137 PRO A CA 1
ATOM 1007 C C . PRO A 1 137 ? -28.995 -9.732 11.067 1.00 89.94 137 PRO A C 1
ATOM 1009 O O . PRO A 1 137 ? -27.817 -10.015 11.277 1.00 89.94 137 PRO A O 1
ATOM 1012 N N . ASN A 1 138 ? -29.364 -8.800 10.185 1.00 90.81 138 ASN A N 1
ATOM 1013 C CA . ASN A 1 138 ? -28.441 -7.921 9.467 1.00 90.81 138 ASN A CA 1
ATOM 1014 C C . ASN A 1 138 ? -28.347 -6.529 10.113 1.00 90.81 138 ASN A C 1
ATOM 1016 O O . ASN A 1 138 ? -27.765 -5.622 9.514 1.00 90.81 138 ASN A O 1
ATOM 1020 N N . GLY A 1 139 ? -28.998 -6.343 11.259 1.00 90.38 139 GLY A N 1
ATOM 1021 C CA . GLY A 1 139 ? -28.919 -5.134 12.054 1.00 90.38 139 GLY A CA 1
ATOM 1022 C C . GLY A 1 139 ? -27.604 -5.040 12.814 1.00 90.38 139 GLY A C 1
ATOM 1023 O O . GLY A 1 139 ? -26.914 -6.038 12.983 1.00 90.38 139 GLY A O 1
ATOM 1024 N N . ASP A 1 140 ? -27.286 -3.818 13.225 1.00 92.62 140 ASP A N 1
ATOM 1025 C CA . ASP A 1 140 ? -26.099 -3.441 13.998 1.00 92.62 140 ASP A CA 1
ATOM 1026 C C . ASP A 1 140 ? -26.543 -2.343 15.000 1.00 92.62 140 ASP A C 1
ATOM 1028 O O . ASP A 1 140 ? -26.576 -1.144 14.660 1.00 92.62 140 ASP A O 1
ATOM 1032 N N . PRO A 1 141 ? -27.112 -2.737 16.161 1.00 92.06 141 PRO A N 1
ATOM 1033 C CA . PRO A 1 141 ? -27.695 -1.817 17.136 1.00 92.06 141 PRO A CA 1
ATOM 1034 C C . PRO A 1 141 ? -26.681 -0.875 17.786 1.00 92.06 141 PRO A C 1
ATOM 1036 O O . PRO A 1 141 ? -27.016 0.293 18.040 1.00 92.06 141 PRO A O 1
ATOM 1039 N N . ASP A 1 142 ? -25.478 -1.359 18.077 1.00 91.62 142 ASP A N 1
ATOM 1040 C CA . ASP A 1 142 ? -24.428 -0.622 18.783 1.00 91.62 142 ASP A CA 1
ATOM 1041 C C . ASP A 1 142 ? -23.426 0.082 17.856 1.00 91.62 142 ASP A C 1
ATOM 1043 O O . ASP A 1 142 ? -22.790 1.052 18.285 1.00 91.62 142 ASP A O 1
ATOM 1047 N N . ARG A 1 143 ? -23.438 -0.260 16.564 1.00 91.69 143 ARG A N 1
ATOM 1048 C CA . ARG A 1 143 ? -22.698 0.382 15.471 1.00 91.69 143 ARG A CA 1
ATOM 1049 C C . ARG A 1 143 ? -21.201 0.163 15.535 1.00 91.69 143 ARG A C 1
ATOM 1051 O O . ARG A 1 143 ? -20.447 1.059 15.139 1.00 91.69 143 ARG A O 1
ATOM 1058 N N . ASP A 1 144 ? -20.780 -0.995 16.015 1.00 90.56 144 ASP A N 1
ATOM 1059 C CA . ASP A 1 144 ? -19.386 -1.428 15.943 1.00 90.56 144 ASP A CA 1
ATOM 1060 C C . ASP A 1 144 ? -19.033 -2.032 14.560 1.00 90.56 144 ASP A C 1
ATOM 1062 O O . ASP A 1 144 ? -17.865 -2.143 14.170 1.00 90.56 144 ASP A O 1
ATOM 1066 N N . GLY A 1 145 ? -20.055 -2.324 13.747 1.00 89.88 145 GLY A N 1
ATOM 1067 C CA . GLY A 1 145 ? -19.944 -2.876 12.403 1.00 89.88 145 GLY A CA 1
ATOM 1068 C C . GLY A 1 145 ? -19.967 -4.405 12.335 1.00 89.88 145 GLY A C 1
ATOM 1069 O O . GLY A 1 145 ? -19.773 -4.944 11.235 1.00 89.88 145 GLY A O 1
ATOM 1070 N N . LEU A 1 146 ? -20.170 -5.108 13.449 1.00 93.19 146 LEU A N 1
ATOM 1071 C CA . LEU A 1 146 ? -20.677 -6.475 13.456 1.00 93.19 146 LEU A CA 1
ATOM 1072 C C . LEU A 1 146 ? -22.199 -6.449 13.307 1.00 93.19 146 LEU A C 1
ATOM 1074 O O . LEU A 1 146 ? -22.881 -5.507 13.680 1.00 93.19 146 LEU A O 1
ATOM 1078 N N . ILE A 1 147 ? -22.734 -7.481 12.658 1.00 93.31 147 ILE A N 1
ATOM 1079 C CA . ILE A 1 147 ? -24.185 -7.661 12.564 1.00 93.31 147 ILE A CA 1
ATOM 1080 C C . ILE A 1 147 ? -24.627 -8.688 13.600 1.00 93.31 147 ILE A C 1
ATOM 1082 O O . ILE A 1 147 ? -23.894 -9.659 13.812 1.00 93.31 147 ILE A O 1
ATOM 1086 N N . ASN A 1 148 ? -25.856 -8.565 14.107 1.00 91.94 148 ASN A N 1
ATOM 1087 C CA . ASN A 1 148 ? -26.427 -9.434 15.149 1.00 91.94 148 ASN A CA 1
ATOM 1088 C C . ASN A 1 148 ? -26.168 -10.928 14.901 1.00 91.94 148 ASN A C 1
ATOM 1090 O O . ASN A 1 148 ? -25.809 -11.681 15.800 1.00 91.94 148 ASN A O 1
ATOM 1094 N N . LYS A 1 149 ? -26.292 -11.376 13.647 1.00 92.75 149 LYS A N 1
ATOM 1095 C CA . LYS A 1 149 ? -26.040 -12.774 13.282 1.00 92.75 149 LYS A CA 1
ATOM 1096 C C . LYS A 1 149 ? -24.587 -13.223 13.470 1.00 92.75 149 LYS A C 1
ATOM 1098 O O . LYS A 1 149 ? -24.334 -14.380 13.788 1.00 92.75 149 LYS A O 1
ATOM 1103 N N . ILE A 1 150 ? -23.625 -12.355 13.176 1.00 94.19 150 ILE A N 1
ATOM 1104 C CA . ILE A 1 150 ? -22.204 -12.667 13.373 1.00 94.19 150 ILE A CA 1
ATOM 1105 C C . ILE A 1 150 ? -21.874 -12.617 14.862 1.00 94.19 150 ILE A C 1
ATOM 1107 O O . ILE A 1 150 ? -21.124 -13.464 15.339 1.00 94.19 150 ILE A O 1
ATOM 1111 N N . GLU A 1 151 ? -22.485 -11.700 15.600 1.00 95.25 151 GLU A N 1
ATOM 1112 C CA . GLU A 1 151 ? -22.354 -11.637 17.053 1.00 95.25 151 GLU A CA 1
ATOM 1113 C C . GLU A 1 151 ? -22.921 -12.878 17.741 1.00 95.25 151 GLU A C 1
ATOM 1115 O O . GLU A 1 151 ? -22.277 -13.423 18.632 1.00 95.25 151 GLU A O 1
ATOM 1120 N N . GLU A 1 152 ? -24.042 -13.428 17.261 1.00 93.69 152 GLU A N 1
ATOM 1121 C CA . GLU A 1 152 ? -24.551 -14.736 17.700 1.00 93.69 152 GLU A CA 1
ATOM 1122 C C . GLU A 1 152 ? -23.505 -15.847 17.497 1.00 93.69 152 GLU A C 1
ATOM 1124 O O . GLU A 1 152 ? -23.300 -16.696 18.370 1.00 93.69 152 GLU A O 1
ATOM 1129 N N . GLU A 1 153 ? -22.815 -15.848 16.350 1.00 94.06 153 GLU A N 1
ATOM 1130 C CA . GLU A 1 153 ? -21.778 -16.838 16.037 1.00 94.06 153 GLU A CA 1
ATOM 1131 C C . GLU A 1 153 ? -20.520 -16.677 16.910 1.00 94.06 153 GLU A C 1
ATOM 1133 O O . GLU A 1 153 ? -19.886 -17.684 17.255 1.00 94.06 153 GLU A O 1
ATOM 1138 N N . LEU A 1 154 ? -20.163 -15.439 17.264 1.00 93.12 154 LEU A N 1
ATOM 1139 C CA . LEU A 1 154 ? -19.007 -15.099 18.101 1.00 93.12 154 LEU A CA 1
ATOM 1140 C C . LEU A 1 154 ? -19.316 -15.176 19.604 1.00 93.12 154 LEU A C 1
ATOM 1142 O O . LEU A 1 154 ? -18.411 -15.424 20.399 1.00 93.12 154 LEU A O 1
ATOM 1146 N N . GLY A 1 155 ? -20.587 -15.060 19.988 1.00 93.38 155 GLY A N 1
ATOM 1147 C CA . GLY A 1 155 ? -21.057 -14.980 21.370 1.00 93.38 155 GLY A CA 1
ATOM 1148 C C . GLY A 1 155 ? -20.882 -13.602 22.014 1.00 93.38 155 GLY A C 1
ATOM 1149 O O . GLY A 1 155 ? -20.841 -13.541 23.245 1.00 93.38 155 GLY A O 1
ATOM 1150 N N . THR A 1 156 ? -20.728 -12.551 21.204 1.00 94.75 156 THR A N 1
ATOM 1151 C CA . THR A 1 156 ? -20.644 -11.147 21.639 1.00 94.75 156 THR A CA 1
ATOM 1152 C C . THR A 1 156 ? -22.044 -10.571 21.884 1.00 94.75 156 THR A C 1
ATOM 1154 O O . THR A 1 156 ? -23.042 -11.254 21.646 1.00 94.75 156 THR A O 1
ATOM 1157 N N . ASP A 1 157 ? -22.132 -9.373 22.461 1.00 94.00 157 ASP A N 1
ATOM 1158 C CA . ASP A 1 157 ? -23.380 -8.720 22.863 1.00 94.00 157 ASP A CA 1
ATOM 1159 C C . ASP A 1 157 ? -23.800 -7.626 21.858 1.00 94.00 157 ASP A C 1
ATOM 1161 O O . ASP A 1 157 ? -23.258 -6.529 21.943 1.00 94.00 157 ASP A O 1
ATOM 1165 N N . PRO A 1 158 ? -24.854 -7.850 21.040 1.00 94.31 158 PRO A N 1
ATOM 1166 C CA . PRO A 1 158 ? -25.361 -6.912 20.023 1.00 94.31 158 PRO A CA 1
ATOM 1167 C C . PRO A 1 158 ? -25.725 -5.498 20.447 1.00 94.31 158 PRO A C 1
ATOM 1169 O O . PRO A 1 158 ? -26.089 -4.653 19.625 1.00 94.31 158 PRO A O 1
ATOM 1172 N N . GLN A 1 159 ? -25.773 -5.231 21.748 1.00 91.88 159 GLN A N 1
ATOM 1173 C CA . GLN A 1 159 ? -26.055 -3.896 22.271 1.00 91.88 159 GLN A CA 1
ATOM 1174 C C . GLN A 1 159 ? -24.814 -3.184 22.789 1.00 91.88 159 GLN A C 1
ATOM 1176 O O . GLN A 1 159 ? -24.926 -2.066 23.319 1.00 91.88 159 GLN A O 1
ATOM 1181 N N . ARG A 1 160 ? -23.657 -3.832 22.722 1.00 94.00 160 ARG A N 1
ATOM 1182 C CA . ARG A 1 160 ? -22.420 -3.379 23.327 1.00 94.00 160 ARG A CA 1
ATOM 1183 C C . ARG A 1 160 ? -21.262 -3.656 22.385 1.00 94.00 160 ARG A C 1
ATOM 1185 O O . ARG A 1 160 ? -20.695 -4.731 22.421 1.00 94.00 160 ARG A O 1
ATOM 1192 N N . SER A 1 161 ? -20.784 -2.568 21.789 1.00 95.31 161 SER A N 1
ATOM 1193 C CA . SER A 1 161 ? -19.644 -2.575 20.872 1.00 95.31 161 SER A CA 1
ATOM 1194 C C . SER A 1 161 ? -18.367 -3.204 21.431 1.00 95.31 161 SER A C 1
ATOM 1196 O O . SER A 1 161 ? -17.456 -3.463 20.673 1.00 95.31 161 SER A O 1
ATOM 1198 N N . ASP A 1 162 ? -18.258 -3.316 22.754 1.00 95.44 162 ASP A N 1
ATOM 1199 C CA . ASP A 1 162 ? -17.133 -3.881 23.498 1.00 95.44 162 ASP A CA 1
ATOM 1200 C C . ASP A 1 162 ? -17.741 -4.802 24.569 1.00 95.44 162 ASP A C 1
ATOM 1202 O O . ASP A 1 162 ? -18.267 -4.337 25.603 1.00 95.44 162 ASP A O 1
ATOM 1206 N N . THR A 1 163 ? -17.760 -6.106 24.292 1.00 95.00 163 THR A N 1
ATOM 1207 C CA . THR A 1 163 ? -18.455 -7.111 25.102 1.00 95.00 163 THR A CA 1
ATOM 1208 C C . THR A 1 163 ? -17.747 -7.367 26.429 1.00 95.00 163 THR A C 1
ATOM 1210 O O . THR A 1 163 ? -18.411 -7.489 27.478 1.00 95.00 163 THR A O 1
ATOM 1213 N N . ASP A 1 164 ? -16.421 -7.377 26.453 1.00 93.06 164 ASP A N 1
ATOM 1214 C CA . ASP A 1 164 ? -15.618 -7.693 27.637 1.00 93.06 164 ASP A CA 1
ATOM 1215 C C . ASP A 1 164 ? -15.111 -6.460 28.425 1.00 93.06 164 ASP A C 1
ATOM 1217 O O . ASP A 1 164 ? -14.611 -6.598 29.554 1.00 93.06 164 ASP A O 1
ATOM 1221 N N . ASN A 1 165 ? -15.463 -5.266 27.942 1.00 93.38 165 ASN A N 1
ATOM 1222 C CA . ASN A 1 165 ? -15.215 -3.916 28.465 1.00 93.38 165 ASN A CA 1
ATOM 1223 C C . ASN A 1 165 ? -13.756 -3.468 28.451 1.00 93.38 165 ASN A C 1
ATOM 1225 O O . ASN A 1 165 ? -13.377 -2.639 29.295 1.00 93.38 165 ASN A O 1
ATOM 1229 N N . ASP A 1 166 ? -12.925 -4.068 27.618 1.00 92.50 166 ASP A N 1
ATOM 1230 C CA . ASP A 1 166 ? -11.489 -3.854 27.657 1.00 92.50 166 ASP A CA 1
ATOM 1231 C C . ASP A 1 166 ? -11.011 -2.586 26.951 1.00 92.50 166 ASP A C 1
ATOM 1233 O O . ASP A 1 166 ? -9.887 -2.139 27.207 1.00 92.50 166 ASP A O 1
ATOM 1237 N N . GLY A 1 167 ? -11.916 -1.951 26.204 1.00 91.69 167 GLY A N 1
ATOM 1238 C CA . GLY A 1 167 ? -11.710 -0.714 25.473 1.00 91.69 167 GLY A CA 1
ATOM 1239 C C . GLY A 1 167 ? -11.546 -0.891 23.967 1.00 91.69 167 GLY A C 1
ATOM 1240 O O . GLY A 1 167 ? -11.441 0.134 23.293 1.00 91.69 167 GLY A O 1
ATOM 1241 N N . LEU A 1 168 ? -11.528 -2.120 23.450 1.00 95.12 168 LEU A N 1
ATOM 1242 C CA . LEU A 1 168 ? -11.538 -2.432 22.022 1.00 95.12 168 LEU A CA 1
ATOM 1243 C C . LEU A 1 168 ? -12.926 -2.905 21.589 1.00 95.12 168 LEU A C 1
ATOM 1245 O O . LEU A 1 168 ? -13.681 -3.445 22.392 1.00 95.12 168 LEU A O 1
ATOM 1249 N N . ASN A 1 169 ? -13.285 -2.662 20.326 1.00 94.94 169 ASN A N 1
ATOM 1250 C CA . ASN A 1 169 ? -14.554 -3.157 19.811 1.00 94.94 169 ASN A CA 1
ATOM 1251 C C . ASN A 1 169 ? -14.496 -4.618 19.335 1.00 94.94 169 ASN A C 1
ATOM 1253 O O . ASN A 1 169 ? -13.482 -5.083 18.797 1.00 94.94 169 ASN A O 1
ATOM 1257 N N . ASP A 1 170 ? -15.631 -5.307 19.449 1.00 95.88 170 ASP A N 1
ATOM 1258 C CA . ASP A 1 170 ? -15.754 -6.739 19.183 1.00 95.88 170 ASP A CA 1
ATOM 1259 C C . ASP A 1 170 ? -15.397 -7.083 17.726 1.00 95.88 170 ASP A C 1
ATOM 1261 O O . ASP A 1 170 ? -14.750 -8.105 17.441 1.00 95.88 170 ASP A O 1
ATOM 1265 N N . ARG A 1 171 ? -15.778 -6.214 16.776 1.00 94.56 171 ARG A N 1
ATOM 1266 C CA . ARG A 1 171 ? -15.437 -6.359 15.352 1.00 94.56 171 ARG A CA 1
ATOM 1267 C C . ARG A 1 171 ? -13.934 -6.411 15.122 1.00 94.56 171 ARG A C 1
ATOM 1269 O O . ARG A 1 171 ? -13.446 -7.282 14.396 1.00 94.56 171 ARG A O 1
ATOM 1276 N N . TRP A 1 172 ? -13.224 -5.428 15.654 1.00 95.06 172 TRP A N 1
ATOM 1277 C CA . TRP A 1 172 ? -11.804 -5.213 15.429 1.00 95.06 172 TRP A CA 1
ATOM 1278 C C . TRP A 1 172 ? -11.014 -6.352 16.063 1.00 95.06 172 TRP A C 1
ATOM 1280 O O . TRP A 1 172 ? -10.161 -6.953 15.406 1.00 95.06 172 TRP A O 1
ATOM 1290 N N . GLU A 1 173 ? -11.387 -6.761 17.273 1.00 95.81 173 GLU A N 1
ATOM 1291 C CA . GLU A 1 173 ? -10.759 -7.900 17.931 1.00 95.81 173 GLU A CA 1
ATOM 1292 C C . GLU A 1 173 ? -10.936 -9.201 17.148 1.00 95.81 173 GLU A C 1
ATOM 1294 O O . GLU A 1 173 ? -9.970 -9.928 16.896 1.00 95.81 173 GLU A O 1
ATOM 1299 N N . SER A 1 174 ? -12.153 -9.451 16.659 1.00 94.38 174 SER A N 1
ATOM 1300 C CA . SER A 1 174 ? -12.480 -10.636 15.858 1.00 94.38 174 SER A CA 1
ATOM 1301 C C . SER A 1 174 ? -11.697 -10.725 14.544 1.00 94.38 174 SER A C 1
ATOM 1303 O O . SER A 1 174 ? -11.482 -11.823 14.017 1.00 94.38 174 SER A O 1
ATOM 1305 N N . LEU A 1 175 ? -11.273 -9.588 13.982 1.00 94.12 175 LEU A N 1
ATOM 1306 C CA . LEU A 1 175 ? -10.463 -9.540 12.762 1.00 94.12 175 LEU A CA 1
ATOM 1307 C C . LEU A 1 175 ? -8.990 -9.864 13.031 1.00 94.12 175 LEU A C 1
ATOM 1309 O O . LEU A 1 175 ? -8.351 -10.515 12.196 1.00 94.12 175 LEU A O 1
ATOM 1313 N N . TYR A 1 176 ? -8.468 -9.446 14.185 1.00 95.38 176 TYR A N 1
ATOM 1314 C CA . TYR A 1 176 ? -7.037 -9.485 14.490 1.00 95.38 176 TYR A CA 1
ATOM 1315 C C . TYR A 1 176 ? -6.634 -10.508 15.558 1.00 95.38 176 TYR A C 1
ATOM 1317 O O . TYR A 1 176 ? -5.450 -10.604 15.888 1.00 95.38 176 TYR A O 1
ATOM 1325 N N . THR A 1 177 ? -7.569 -11.340 16.034 1.00 94.81 177 THR A N 1
ATOM 1326 C CA . THR A 1 177 ? -7.318 -12.401 17.022 1.00 94.81 177 THR A CA 1
ATOM 1327 C C . THR A 1 177 ? -6.031 -13.180 16.737 1.00 94.81 177 THR A C 1
ATOM 1329 O O . THR A 1 177 ? -5.867 -13.833 15.697 1.00 94.81 177 THR A O 1
ATOM 1332 N N . MET A 1 178 ? -5.117 -13.196 17.710 1.00 92.44 178 MET A N 1
ATOM 1333 C CA . MET A 1 178 ? -3.823 -13.869 17.576 1.00 92.44 178 MET A CA 1
ATOM 1334 C C . MET A 1 178 ? -3.389 -14.579 18.854 1.00 92.44 178 MET A C 1
ATOM 1336 O O . MET A 1 178 ? -3.818 -14.266 19.954 1.00 92.44 178 MET A O 1
ATOM 1340 N N . THR A 1 179 ? -2.506 -15.575 18.738 1.00 92.06 179 THR A N 1
ATOM 1341 C CA . THR A 1 179 ? -1.995 -16.314 19.905 1.00 92.06 179 THR A CA 1
ATOM 1342 C C . THR A 1 179 ? -0.502 -16.084 20.098 1.00 92.06 179 THR A C 1
ATOM 1344 O O . THR A 1 179 ? 0.318 -16.476 19.263 1.00 92.06 179 THR A O 1
ATOM 1347 N N . VAL A 1 180 ? -0.137 -15.539 21.256 1.00 88.31 180 VAL A N 1
ATOM 1348 C CA . VAL A 1 180 ? 1.242 -15.277 21.669 1.00 88.31 180 VAL A CA 1
ATOM 1349 C C . VAL A 1 180 ? 1.721 -16.346 22.649 1.00 88.31 180 VAL A C 1
ATOM 1351 O O . VAL A 1 180 ? 1.089 -16.668 23.655 1.00 88.31 180 VAL A O 1
ATOM 1354 N N . GLN A 1 181 ? 2.887 -16.920 22.358 1.00 87.62 181 GLN A N 1
ATOM 1355 C CA . GLN A 1 181 ? 3.503 -17.961 23.179 1.00 87.62 181 GLN A CA 1
ATOM 1356 C C . GLN A 1 181 ? 4.344 -17.320 24.287 1.00 87.62 181 GLN A C 1
ATOM 1358 O O . GLN A 1 181 ? 5.423 -16.785 24.019 1.00 87.62 181 GLN A O 1
ATOM 1363 N N . THR A 1 182 ? 3.909 -17.423 25.543 1.00 82.62 182 THR A N 1
ATOM 1364 C CA . THR A 1 182 ? 4.667 -16.899 26.689 1.00 82.62 182 THR A CA 1
ATOM 1365 C C . THR A 1 182 ? 5.302 -18.027 27.510 1.00 82.62 182 THR A C 1
ATOM 1367 O O . THR A 1 182 ? 4.851 -19.176 27.480 1.00 82.62 182 THR A O 1
ATOM 1370 N N . PRO A 1 183 ? 6.339 -17.745 28.326 1.00 79.50 183 PRO A N 1
ATOM 1371 C CA . PRO A 1 183 ? 6.895 -18.734 29.252 1.00 79.50 183 PRO A CA 1
ATOM 1372 C C . PRO A 1 183 ? 5.885 -19.298 30.268 1.00 79.50 183 PRO A C 1
ATOM 1374 O O . PRO A 1 183 ? 6.158 -20.343 30.867 1.00 79.50 183 PRO A O 1
ATOM 1377 N N . GLY A 1 184 ? 4.763 -18.606 30.499 1.00 77.50 184 GLY A N 1
ATOM 1378 C CA . GLY A 1 184 ? 3.696 -19.025 31.409 1.00 77.50 184 GLY A CA 1
ATOM 1379 C C . GLY A 1 184 ? 2.526 -19.749 30.739 1.00 77.50 184 GLY A C 1
ATOM 1380 O O . GLY A 1 184 ? 1.685 -20.285 31.459 1.00 77.50 184 GLY A O 1
ATOM 1381 N N . GLY A 1 185 ? 2.502 -19.829 29.406 1.00 83.56 185 GLY A N 1
ATOM 1382 C CA . GLY A 1 185 ? 1.421 -20.424 28.623 1.00 83.56 185 GLY A CA 1
ATOM 1383 C C . GLY A 1 185 ? 1.094 -19.608 27.375 1.00 83.56 185 GLY A C 1
ATOM 1384 O O . GLY A 1 185 ? 1.659 -18.538 27.149 1.00 83.56 185 GLY A O 1
ATOM 1385 N N . ASP A 1 186 ? 0.182 -20.134 26.574 1.00 87.06 186 ASP A N 1
ATOM 1386 C CA . ASP A 1 186 ? -0.309 -19.466 25.373 1.00 87.06 186 ASP A CA 1
ATOM 1387 C C . ASP A 1 186 ? -1.363 -18.443 25.807 1.00 87.06 186 ASP A C 1
ATOM 1389 O O . ASP A 1 186 ? -2.260 -18.789 26.579 1.00 87.06 186 ASP A O 1
ATOM 1393 N N . VAL A 1 187 ? -1.217 -17.200 25.355 1.00 89.25 187 VAL A N 1
ATOM 1394 C CA . VAL A 1 187 ? -2.181 -16.113 25.561 1.00 89.25 187 VAL A CA 1
ATOM 1395 C C . VAL A 1 187 ? -2.808 -15.815 24.208 1.00 89.25 187 VAL A C 1
ATOM 1397 O O . VAL A 1 187 ? -2.079 -15.622 23.235 1.00 89.25 187 VAL A O 1
ATOM 1400 N N . THR A 1 188 ? -4.133 -15.827 24.135 1.00 92.62 188 THR A N 1
ATOM 1401 C CA . THR A 1 188 ? -4.868 -15.345 22.963 1.00 92.62 188 THR A CA 1
ATOM 1402 C C . THR A 1 188 ? -5.144 -13.871 23.188 1.00 92.62 188 THR A C 1
ATOM 1404 O O . THR A 1 188 ? -5.771 -13.557 24.192 1.00 92.62 188 THR A O 1
ATOM 1407 N N . LEU A 1 189 ? -4.625 -13.019 22.310 1.00 93.00 189 LEU A N 1
ATOM 1408 C CA . LEU A 1 189 ? -4.914 -11.592 22.278 1.00 93.00 189 LEU A CA 1
ATOM 1409 C C . LEU A 1 189 ? -6.088 -11.320 21.341 1.00 93.00 189 LEU A C 1
ATOM 1411 O O . LEU A 1 189 ? -6.258 -12.067 20.365 1.00 93.00 189 LEU A O 1
ATOM 1415 N N . PHE A 1 190 ? -6.812 -10.238 21.622 1.00 95.31 190 PHE A N 1
ATOM 1416 C CA . PHE A 1 190 ? -7.958 -9.765 20.838 1.00 95.31 190 PHE A CA 1
ATOM 1417 C C . PHE A 1 190 ? -9.053 -10.836 20.718 1.00 95.31 190 PHE A C 1
ATOM 1419 O O . PHE A 1 190 ? -9.447 -11.254 19.626 1.00 95.31 190 PHE A O 1
ATOM 1426 N N . ASP A 1 191 ? -9.429 -11.400 21.864 1.00 94.19 191 ASP A N 1
ATOM 1427 C CA . ASP A 1 191 ? -10.581 -12.289 21.987 1.00 94.19 191 ASP A CA 1
ATOM 1428 C C . ASP A 1 191 ? -11.721 -11.433 22.545 1.00 94.19 191 ASP A C 1
ATOM 1430 O O . ASP A 1 191 ? -11.628 -11.101 23.723 1.00 94.19 191 ASP A O 1
ATOM 1434 N N . PRO A 1 192 ? -12.791 -11.148 21.777 1.00 95.00 192 PRO A N 1
ATOM 1435 C CA . PRO A 1 192 ? -13.832 -10.178 22.159 1.00 95.00 192 PRO A CA 1
ATOM 1436 C C . PRO A 1 192 ? -14.638 -10.572 23.410 1.00 95.00 192 PRO A C 1
ATOM 1438 O O . PRO A 1 192 ? -15.508 -9.856 23.903 1.00 95.00 192 PRO A O 1
ATOM 1441 N N . LEU A 1 193 ? -14.403 -11.778 23.935 1.00 94.94 193 LEU A N 1
ATOM 1442 C CA . LEU A 1 193 ? -15.015 -12.273 25.166 1.00 94.94 193 LEU A CA 1
ATOM 1443 C C . LEU A 1 193 ? -14.055 -12.239 26.366 1.00 94.94 193 LEU A C 1
ATOM 1445 O O . LEU A 1 193 ? -14.431 -12.674 27.467 1.00 94.94 193 LEU A O 1
ATOM 1449 N N . ASN A 1 194 ? -12.805 -11.817 26.173 1.00 93.50 194 ASN A N 1
ATOM 1450 C CA . ASN A 1 194 ? -11.765 -11.811 27.190 1.00 93.50 194 ASN A CA 1
ATOM 1451 C C . ASN A 1 194 ? -10.625 -10.808 26.910 1.00 93.50 194 ASN A C 1
ATOM 1453 O O . ASN A 1 194 ? -9.540 -11.201 26.481 1.00 93.50 194 ASN A O 1
ATOM 1457 N N . GLY A 1 195 ? -10.792 -9.598 27.432 1.00 90.31 195 GLY A N 1
ATOM 1458 C CA . GLY A 1 195 ? -9.819 -8.508 27.370 1.00 90.31 195 GLY A CA 1
ATOM 1459 C C . GLY A 1 195 ? -8.617 -8.625 28.297 1.00 90.31 195 GLY A C 1
ATOM 1460 O O . GLY A 1 195 ? -8.120 -7.642 28.838 1.00 90.31 195 GLY A O 1
ATOM 1461 N N . ASN A 1 196 ? -8.226 -9.850 28.654 1.00 91.50 196 ASN A N 1
ATOM 1462 C CA . ASN A 1 196 ? -6.949 -10.186 29.287 1.00 91.50 196 ASN A CA 1
ATOM 1463 C C . ASN A 1 196 ? -6.424 -9.215 30.381 1.00 91.50 196 ASN A C 1
ATOM 1465 O O . ASN A 1 196 ? -5.225 -8.939 30.480 1.00 91.50 196 ASN A O 1
ATOM 1469 N N . TRP A 1 197 ? -7.306 -8.774 31.283 1.00 88.62 197 TRP A N 1
ATOM 1470 C CA . TRP A 1 197 ? -7.074 -7.757 32.327 1.00 88.62 197 TRP A CA 1
ATOM 1471 C C . TRP A 1 197 ? -5.933 -8.006 33.336 1.00 88.62 197 TRP A C 1
ATOM 1473 O O . TRP A 1 197 ? -5.653 -7.153 34.173 1.00 88.62 197 TRP A O 1
ATOM 1483 N N . ASP A 1 198 ? -5.321 -9.189 33.348 1.00 74.81 198 ASP A N 1
ATOM 1484 C CA . ASP A 1 198 ? -4.200 -9.557 34.236 1.00 74.81 198 ASP A CA 1
ATOM 1485 C C . ASP A 1 198 ? -3.232 -10.479 33.476 1.00 74.81 198 ASP A C 1
ATOM 1487 O O . ASP A 1 198 ? -2.939 -11.615 33.871 1.00 74.81 198 ASP A O 1
ATOM 1491 N N . CYS A 1 199 ? -2.817 -10.027 32.291 1.00 79.56 199 CYS A N 1
ATOM 1492 C CA . CYS A 1 199 ? -1.981 -10.808 31.394 1.00 79.56 199 CYS A CA 1
ATOM 1493 C C . CYS A 1 199 ? -0.510 -10.835 31.819 1.00 79.56 199 CYS A C 1
ATOM 1495 O O . CYS A 1 199 ? 0.086 -9.850 32.244 1.00 79.56 199 CYS A O 1
ATOM 1497 N N . LEU A 1 200 ? 0.131 -11.981 31.587 1.00 81.56 200 LEU A N 1
ATOM 1498 C CA . LEU A 1 200 ? 1.554 -12.207 31.849 1.00 81.56 200 LEU A CA 1
ATOM 1499 C C . LEU A 1 200 ? 2.506 -11.358 30.989 1.00 81.56 200 LEU A C 1
ATOM 1501 O O . LEU A 1 200 ? 3.710 -11.366 31.256 1.00 81.56 200 LEU A O 1
ATOM 1505 N N . LEU A 1 201 ? 1.999 -10.702 29.943 1.00 85.00 201 LEU A N 1
ATOM 1506 C CA . LEU A 1 201 ? 2.769 -9.825 29.059 1.00 85.00 201 LEU A CA 1
ATOM 1507 C C . LEU A 1 201 ? 3.027 -8.448 29.687 1.00 85.00 201 LEU A C 1
ATOM 1509 O O . LEU A 1 201 ? 4.064 -7.843 29.417 1.00 85.00 201 LEU A O 1
ATOM 1513 N N . LEU A 1 202 ? 2.139 -7.995 30.575 1.00 87.19 202 LEU A N 1
ATOM 1514 C CA . LEU A 1 202 ? 2.301 -6.759 31.333 1.00 87.19 202 LEU A CA 1
ATOM 1515 C C . LEU A 1 202 ? 3.127 -7.036 32.591 1.00 87.19 202 LEU A C 1
ATOM 1517 O O . LEU A 1 202 ? 2.615 -7.255 33.686 1.00 87.19 202 LEU A O 1
ATOM 1521 N N . ASP A 1 203 ? 4.450 -7.081 32.431 1.00 88.38 203 ASP A N 1
ATOM 1522 C CA . ASP A 1 203 ? 5.340 -7.067 33.588 1.00 88.38 203 ASP A CA 1
ATOM 1523 C C . ASP A 1 203 ? 5.498 -5.645 34.154 1.00 88.38 203 ASP A C 1
ATOM 1525 O O . ASP A 1 203 ? 5.219 -4.645 33.495 1.00 88.38 203 ASP A O 1
ATOM 1529 N N . GLN A 1 204 ? 5.997 -5.535 35.389 1.00 87.88 204 GLN A N 1
ATOM 1530 C CA . GLN A 1 204 ? 6.160 -4.232 36.044 1.00 87.88 204 GLN A CA 1
ATOM 1531 C C . GLN A 1 204 ? 7.033 -3.253 35.239 1.00 87.88 204 GLN A C 1
ATOM 1533 O O . GLN A 1 204 ? 6.873 -2.044 35.366 1.00 87.88 204 GLN A O 1
ATOM 1538 N N . ALA A 1 205 ? 7.994 -3.751 34.452 1.00 90.12 205 ALA A N 1
ATOM 1539 C CA . ALA A 1 205 ? 8.853 -2.884 33.653 1.00 90.12 205 ALA A CA 1
ATOM 1540 C C . ALA A 1 205 ? 8.106 -2.333 32.431 1.00 90.12 205 ALA A C 1
ATOM 1542 O O . ALA A 1 205 ? 8.334 -1.179 32.057 1.00 90.12 205 ALA A O 1
ATOM 1543 N N . MET A 1 206 ? 7.220 -3.134 31.837 1.00 90.62 206 MET A N 1
ATOM 1544 C CA . MET A 1 206 ? 6.312 -2.697 30.784 1.00 90.62 206 MET A CA 1
ATOM 1545 C C . MET A 1 206 ? 5.308 -1.676 31.323 1.00 90.62 206 MET A C 1
ATOM 1547 O O . MET A 1 206 ? 5.232 -0.578 30.782 1.00 90.62 206 MET A O 1
ATOM 1551 N N . GLU A 1 207 ? 4.642 -1.955 32.447 1.00 91.12 207 GLU A N 1
ATOM 1552 C CA . GLU A 1 207 ? 3.724 -1.002 33.097 1.00 91.12 207 GLU A CA 1
ATOM 1553 C C . GLU A 1 207 ? 4.406 0.339 33.428 1.00 91.12 207 GLU A C 1
ATOM 1555 O O . GLU A 1 207 ? 3.861 1.412 33.170 1.00 91.12 207 GLU A O 1
ATOM 1560 N N . ASP A 1 208 ? 5.633 0.312 33.964 1.00 91.44 208 ASP A N 1
ATOM 1561 C CA . ASP A 1 208 ? 6.409 1.528 34.251 1.00 91.44 208 ASP A CA 1
ATOM 1562 C C . ASP A 1 208 ? 6.722 2.325 32.962 1.00 91.44 208 ASP A C 1
ATOM 1564 O O . ASP A 1 208 ? 6.806 3.558 32.977 1.00 91.44 208 ASP A O 1
ATOM 1568 N N . THR A 1 209 ? 6.909 1.626 31.838 1.00 92.38 209 THR A N 1
ATOM 1569 C CA . THR A 1 209 ? 7.174 2.237 30.528 1.00 92.38 209 THR A CA 1
ATOM 1570 C C . THR A 1 209 ? 5.901 2.853 29.952 1.00 92.38 209 THR A C 1
ATOM 1572 O O . THR A 1 209 ? 5.910 4.031 29.587 1.00 92.38 209 THR A O 1
ATOM 1575 N N . LEU A 1 210 ? 4.800 2.101 29.942 1.00 92.50 210 LEU A N 1
ATOM 1576 C CA . LEU A 1 210 ? 3.507 2.542 29.424 1.00 92.50 210 LEU A CA 1
ATOM 1577 C C . LEU A 1 210 ? 2.921 3.683 30.258 1.00 92.50 210 LEU A C 1
ATOM 1579 O O . LEU A 1 210 ? 2.496 4.679 29.691 1.00 92.50 210 LEU A O 1
ATOM 1583 N N . SER A 1 211 ? 3.021 3.638 31.588 1.00 92.31 211 SER A N 1
ATOM 1584 C CA . SER A 1 211 ? 2.598 4.755 32.452 1.00 92.31 211 SER A CA 1
ATOM 1585 C C . SER A 1 211 ? 3.424 6.033 32.267 1.00 92.31 211 SER A C 1
ATOM 1587 O O . SER A 1 211 ? 2.964 7.133 32.571 1.00 92.31 211 SER A O 1
ATOM 1589 N N . THR A 1 212 ? 4.655 5.922 31.755 1.00 92.19 212 THR A N 1
ATOM 1590 C CA . THR A 1 212 ? 5.455 7.094 31.376 1.00 92.19 212 THR A CA 1
ATOM 1591 C C . THR A 1 212 ? 5.029 7.651 30.014 1.00 92.19 212 THR A C 1
ATOM 1593 O O . THR A 1 212 ? 5.100 8.866 29.820 1.00 92.19 212 THR A O 1
ATOM 1596 N N . ARG A 1 213 ? 4.608 6.782 29.084 1.00 91.00 213 ARG A N 1
ATOM 1597 C CA . ARG A 1 213 ? 4.053 7.155 27.773 1.00 91.00 213 ARG A CA 1
ATOM 1598 C C . ARG A 1 213 ? 2.682 7.815 27.944 1.00 91.00 213 ARG A C 1
ATOM 1600 O O . ARG A 1 213 ? 2.516 8.960 27.539 1.00 91.00 213 ARG A O 1
ATOM 1607 N N . PHE A 1 214 ? 1.755 7.130 28.607 1.00 93.56 214 PHE A N 1
ATOM 1608 C CA . PHE A 1 214 ? 0.381 7.555 28.879 1.00 93.56 214 PHE A CA 1
ATOM 1609 C C . PHE A 1 214 ? 0.300 8.377 30.166 1.00 93.56 214 PHE A C 1
ATOM 1611 O O . PHE A 1 214 ? -0.159 7.924 31.211 1.00 93.56 214 PHE A O 1
ATOM 1618 N N . ASN A 1 215 ? 0.823 9.598 30.108 1.00 91.62 215 ASN A N 1
ATOM 1619 C CA . ASN A 1 215 ? 0.958 10.477 31.270 1.00 91.62 215 ASN A CA 1
ATOM 1620 C C . ASN A 1 215 ? -0.169 11.521 31.409 1.00 91.62 215 ASN A C 1
ATOM 1622 O O . ASN A 1 215 ? -0.073 12.391 32.281 1.00 91.62 215 ASN A O 1
ATOM 1626 N N . GLY A 1 216 ? -1.178 11.493 30.530 1.00 88.44 216 GLY A N 1
ATOM 1627 C CA . GLY A 1 216 ? -2.267 12.475 30.498 1.00 88.44 216 GLY A CA 1
ATOM 1628 C C . GLY A 1 216 ? -1.840 13.903 30.117 1.00 88.44 216 GLY A C 1
ATOM 1629 O O . GLY A 1 216 ? -2.602 14.854 30.317 1.00 88.44 216 GLY A O 1
ATOM 1630 N N . GLU A 1 217 ? -0.608 14.113 29.631 1.00 87.88 217 GLU A N 1
ATOM 1631 C CA . GLU A 1 217 ? -0.137 15.425 29.183 1.00 87.88 217 GLU A CA 1
ATOM 1632 C C . GLU A 1 217 ? -0.458 15.655 27.699 1.00 87.88 217 GLU A C 1
ATOM 1634 O O . GLU A 1 217 ? -0.011 14.926 26.819 1.00 87.88 217 GLU A O 1
ATOM 1639 N N . GLY A 1 218 ? -1.160 16.752 27.405 1.00 81.88 218 GLY A N 1
ATOM 1640 C CA . GLY A 1 218 ? -1.537 17.091 26.031 1.00 81.88 218 GLY A CA 1
ATOM 1641 C C . GLY A 1 218 ? -2.739 16.273 25.569 1.00 81.88 218 GLY A C 1
ATOM 1642 O O . GLY A 1 218 ? -3.735 16.229 26.286 1.00 81.88 218 GLY A O 1
ATOM 1643 N N . ASP A 1 219 ? -2.628 15.668 24.387 1.00 76.81 219 ASP A N 1
ATOM 1644 C CA . ASP A 1 219 ? -3.666 14.827 23.768 1.00 76.81 219 ASP A CA 1
ATOM 1645 C C . ASP A 1 219 ? -3.388 13.321 23.956 1.00 76.81 219 ASP A C 1
ATOM 1647 O O . ASP A 1 219 ? -3.943 12.487 23.247 1.00 76.81 219 ASP A O 1
ATOM 1651 N N . VAL A 1 220 ? -2.508 12.972 24.900 1.00 84.56 220 VAL A N 1
ATOM 1652 C CA . VAL A 1 220 ? -2.166 11.586 25.246 1.00 84.56 220 VAL A CA 1
ATOM 1653 C C . VAL A 1 220 ? -3.064 11.105 26.387 1.00 84.56 220 VAL A C 1
ATOM 1655 O O . VAL A 1 220 ? -3.330 11.864 27.323 1.00 84.56 220 VAL A O 1
ATOM 1658 N N . ALA A 1 221 ? -3.510 9.848 26.329 1.00 89.19 221 ALA A N 1
ATOM 1659 C CA . ALA A 1 221 ? -4.294 9.220 27.392 1.00 89.19 221 ALA A CA 1
ATOM 1660 C C . ALA A 1 221 ? -3.539 9.189 28.739 1.00 89.19 221 ALA A C 1
ATOM 1662 O O . ALA A 1 221 ? -2.304 9.193 28.785 1.00 89.19 221 ALA A O 1
ATOM 1663 N N . ASP A 1 222 ? -4.284 9.167 29.844 1.00 93.50 222 ASP A N 1
ATOM 1664 C CA . ASP A 1 222 ? -3.744 8.930 31.186 1.00 93.50 222 ASP A CA 1
ATOM 1665 C C . ASP A 1 222 ? -3.805 7.429 31.492 1.00 93.50 222 ASP A C 1
ATOM 1667 O O . ASP A 1 222 ? -4.841 6.791 31.313 1.00 93.50 222 ASP A O 1
ATOM 1671 N N . TRP A 1 223 ? -2.702 6.859 31.971 1.00 92.88 223 TRP A N 1
ATOM 1672 C CA . TRP A 1 223 ? -2.613 5.459 32.373 1.00 92.88 223 TRP A CA 1
ATOM 1673 C C . TRP A 1 223 ? -3.688 5.059 33.385 1.00 92.88 223 TRP A C 1
ATOM 1675 O O . TRP A 1 223 ? -4.200 3.944 33.325 1.00 92.88 223 TRP A O 1
ATOM 1685 N N . ASP A 1 224 ? -4.056 5.953 34.306 1.00 91.56 224 ASP A N 1
ATOM 1686 C CA . ASP A 1 224 ? -5.103 5.663 35.292 1.00 91.56 224 ASP A CA 1
ATOM 1687 C C . ASP A 1 224 ? -6.506 5.591 34.651 1.00 91.56 224 ASP A C 1
ATOM 1689 O O . ASP A 1 224 ? -7.374 4.891 35.177 1.00 91.56 224 ASP A O 1
ATOM 1693 N N . ASP A 1 225 ? -6.727 6.276 33.522 1.00 91.94 225 ASP A N 1
ATOM 1694 C CA . ASP A 1 225 ? -8.000 6.269 32.786 1.00 91.94 225 ASP A CA 1
ATOM 1695 C C . ASP A 1 225 ? -8.155 5.014 31.905 1.00 91.94 225 ASP A C 1
ATOM 1697 O O . ASP A 1 225 ? -9.279 4.616 31.609 1.00 91.94 225 ASP A O 1
ATOM 1701 N N . LEU A 1 226 ? -7.043 4.360 31.546 1.00 91.50 226 LEU A N 1
ATOM 1702 C CA . LEU A 1 226 ? -7.001 3.089 30.803 1.00 91.50 226 LEU A CA 1
ATOM 1703 C C . LEU A 1 226 ? -7.211 1.851 31.699 1.00 91.50 226 LEU A C 1
ATOM 1705 O O . LEU A 1 226 ? -7.150 0.715 31.235 1.00 91.50 226 LEU A O 1
ATOM 1709 N N . ALA A 1 227 ? -7.406 2.045 33.003 1.00 91.88 227 ALA A N 1
ATOM 1710 C CA . ALA A 1 227 ? -7.637 0.956 33.940 1.00 91.88 227 ALA A CA 1
ATOM 1711 C C . ALA A 1 227 ? -9.136 0.704 34.145 1.00 91.88 227 ALA A C 1
ATOM 1713 O O . ALA A 1 227 ? -9.940 1.634 34.245 1.00 91.88 227 ALA A O 1
ATOM 1714 N N . ASN A 1 228 ? -9.520 -0.553 34.369 1.00 89.38 228 ASN A N 1
ATOM 1715 C CA . ASN A 1 228 ? -10.865 -0.843 34.861 1.00 89.38 228 ASN A CA 1
ATOM 1716 C C . ASN A 1 228 ? -11.074 -0.348 36.304 1.00 89.38 228 ASN A C 1
ATOM 1718 O O . ASN A 1 228 ? -10.172 0.100 37.013 1.00 89.38 228 ASN A O 1
ATOM 1722 N N . SER A 1 229 ? -12.294 -0.536 36.811 1.00 88.50 229 SER A N 1
ATOM 1723 C CA . SER A 1 229 ? -12.669 -0.181 38.189 1.00 88.50 229 SER A CA 1
ATOM 1724 C C . SER A 1 229 ? -11.828 -0.838 39.304 1.00 88.50 229 SER A C 1
ATOM 1726 O O . SER A 1 229 ? -11.889 -0.394 40.456 1.00 88.50 229 SER A O 1
ATOM 1728 N N . LEU A 1 230 ? -11.060 -1.889 38.994 1.00 88.12 230 LEU A N 1
ATOM 1729 C CA . LEU A 1 230 ? -10.152 -2.578 39.915 1.00 88.12 230 LEU A CA 1
ATOM 1730 C C . LEU A 1 230 ? -8.702 -2.078 39.812 1.00 88.12 230 LEU A C 1
ATOM 1732 O O . LEU A 1 230 ? -7.877 -2.484 40.634 1.00 88.12 230 LEU A O 1
ATOM 1736 N N . GLY A 1 231 ? -8.413 -1.173 38.873 1.00 87.25 231 GLY A N 1
ATOM 1737 C CA . GLY A 1 231 ? -7.079 -0.640 38.610 1.00 87.25 231 GLY A CA 1
ATOM 1738 C C . GLY A 1 231 ? -6.196 -1.587 37.798 1.00 87.25 231 GLY A C 1
ATOM 1739 O O . GLY A 1 231 ? -4.982 -1.528 37.956 1.00 87.25 231 GLY A O 1
ATOM 1740 N N . ALA A 1 232 ? -6.798 -2.492 37.023 1.00 90.12 232 ALA A N 1
ATOM 1741 C CA . ALA A 1 232 ? -6.094 -3.414 36.139 1.00 90.12 232 ALA A CA 1
ATOM 1742 C C . ALA A 1 232 ? -6.259 -2.983 34.675 1.00 90.12 232 ALA A C 1
ATOM 1744 O O . ALA A 1 232 ? -7.280 -2.383 34.330 1.00 90.12 232 ALA A O 1
ATOM 1745 N N . HIS A 1 233 ? -5.278 -3.311 33.839 1.00 92.38 233 HIS A N 1
ATOM 1746 C CA . HIS A 1 233 ? -5.187 -2.889 32.440 1.00 92.38 233 HIS A CA 1
ATOM 1747 C C . HIS A 1 233 ? -5.302 -4.101 31.515 1.00 92.38 233 HIS A C 1
ATOM 1749 O O . HIS A 1 233 ? -4.673 -5.127 31.781 1.00 92.38 233 HIS A O 1
ATOM 1755 N N . SER A 1 234 ? -6.090 -3.980 30.446 1.00 94.12 234 SER A N 1
ATOM 1756 C CA . SER A 1 234 ? -6.135 -4.983 29.375 1.00 94.12 234 SER A CA 1
ATOM 1757 C C . SER A 1 234 ? -4.815 -4.979 28.617 1.00 94.12 234 SER A C 1
ATOM 1759 O O . SER A 1 234 ? -4.330 -3.914 28.234 1.00 94.12 234 SER A O 1
ATOM 1761 N N . CYS A 1 235 ? -4.212 -6.152 28.405 1.00 91.69 235 CYS A N 1
ATOM 1762 C CA . CYS A 1 235 ? -3.061 -6.236 27.509 1.00 91.69 235 CYS A CA 1
ATOM 1763 C C . CYS A 1 235 ? -3.446 -6.175 26.037 1.00 91.69 235 CYS A C 1
ATOM 1765 O O . CYS A 1 235 ? -2.578 -5.869 25.227 1.00 91.69 235 CYS A O 1
ATOM 1767 N N . ASP A 1 236 ? -4.697 -6.482 25.704 1.00 93.75 236 ASP A N 1
ATOM 1768 C CA . ASP A 1 236 ? -5.183 -6.359 24.338 1.00 93.75 236 ASP A CA 1
ATOM 1769 C C . ASP A 1 236 ? -5.266 -4.879 23.985 1.00 93.75 236 ASP A C 1
ATOM 1771 O O . ASP A 1 236 ? -4.758 -4.484 22.952 1.00 93.75 236 ASP A O 1
ATOM 1775 N N . MET A 1 237 ? -5.728 -4.023 24.896 1.00 93.75 237 MET A N 1
ATOM 1776 C CA . MET A 1 237 ? -5.833 -2.586 24.636 1.00 93.75 237 MET A CA 1
ATOM 1777 C C . MET A 1 237 ? -4.479 -1.841 24.643 1.00 93.75 237 MET A C 1
ATOM 1779 O O . MET A 1 237 ? -4.214 -1.011 23.775 1.00 93.75 237 MET A O 1
ATOM 1783 N N . VAL A 1 238 ? -3.627 -2.054 25.658 1.00 94.06 238 VAL A N 1
ATOM 1784 C CA . VAL A 1 238 ? -2.503 -1.125 25.952 1.00 94.06 238 VAL A CA 1
ATOM 1785 C C . VAL A 1 238 ? -1.159 -1.491 25.322 1.00 94.06 238 VAL A C 1
ATOM 1787 O O . VAL A 1 238 ? -0.208 -0.708 25.436 1.00 94.06 238 VAL A O 1
ATOM 1790 N N . LEU A 1 239 ? -1.031 -2.694 24.764 1.00 93.25 239 LEU A N 1
ATOM 1791 C CA . LEU A 1 239 ? 0.207 -3.122 24.119 1.00 93.25 239 LEU A CA 1
ATOM 1792 C C . LEU A 1 239 ? 0.337 -2.508 22.723 1.00 93.25 239 LEU A C 1
ATOM 1794 O O . LEU A 1 239 ? -0.626 -2.025 22.150 1.00 93.25 239 LEU A O 1
ATOM 1798 N N . ASP A 1 240 ? 1.569 -2.508 22.237 1.00 93.94 240 ASP A N 1
ATOM 1799 C CA . ASP A 1 240 ? 1.981 -2.119 20.890 1.00 93.94 240 ASP A CA 1
ATOM 1800 C C . ASP A 1 240 ? 2.495 -3.422 20.271 1.00 93.94 240 ASP A C 1
ATOM 1802 O O . ASP A 1 240 ? 3.523 -3.959 20.704 1.00 93.94 240 ASP A O 1
ATOM 1806 N N . THR A 1 241 ? 1.648 -4.065 19.469 1.00 92.75 241 THR A N 1
ATOM 1807 C CA . THR A 1 241 ? 1.792 -5.497 19.151 1.00 92.75 241 THR A CA 1
ATOM 1808 C C . THR A 1 241 ? 2.790 -5.744 18.021 1.00 92.75 241 THR A C 1
ATOM 1810 O O . THR A 1 241 ? 3.442 -6.798 17.987 1.00 92.75 241 THR A O 1
ATOM 1813 N N . ASP A 1 242 ? 2.957 -4.775 17.133 1.00 92.38 242 ASP A N 1
ATOM 1814 C CA . ASP A 1 242 ? 3.846 -4.812 15.977 1.00 92.38 242 ASP A CA 1
ATOM 1815 C C . ASP A 1 242 ? 5.105 -3.926 16.133 1.00 92.38 242 ASP A C 1
ATOM 1817 O O . ASP A 1 242 ? 5.978 -3.924 15.252 1.00 92.38 242 ASP A O 1
ATOM 1821 N N . ASP A 1 243 ? 5.258 -3.282 17.297 1.00 92.44 243 ASP A N 1
ATOM 1822 C CA . ASP A 1 243 ? 6.374 -2.418 17.686 1.00 92.44 243 ASP A CA 1
ATOM 1823 C C . ASP A 1 243 ? 6.550 -1.212 16.731 1.00 92.44 243 ASP A C 1
ATOM 1825 O O . ASP A 1 243 ? 7.685 -0.777 16.457 1.00 92.44 243 ASP A O 1
ATOM 1829 N N . ASP A 1 244 ? 5.462 -0.673 16.178 1.00 90.44 244 ASP A N 1
ATOM 1830 C CA . ASP A 1 244 ? 5.491 0.507 15.309 1.00 90.44 244 ASP A CA 1
ATOM 1831 C C . ASP A 1 244 ? 5.511 1.826 16.102 1.00 90.44 244 ASP A C 1
ATOM 1833 O O . ASP A 1 244 ? 6.133 2.806 15.671 1.00 90.44 244 ASP A O 1
ATOM 1837 N N . GLY A 1 245 ? 4.989 1.812 17.328 1.00 90.19 245 GLY A N 1
ATOM 1838 C CA . GLY A 1 245 ? 4.868 2.977 18.188 1.00 90.19 245 GLY A CA 1
ATOM 1839 C C . GLY A 1 245 ? 3.436 3.419 18.466 1.00 90.19 245 GLY A C 1
ATOM 1840 O O . GLY A 1 245 ? 3.293 4.391 19.212 1.00 90.19 245 GLY A O 1
ATOM 1841 N N . LEU A 1 246 ? 2.402 2.759 17.953 1.00 93.06 246 LEU A N 1
ATOM 1842 C CA . LEU A 1 246 ? 0.989 2.914 18.296 1.00 93.06 246 LEU A CA 1
ATOM 1843 C C . LEU A 1 246 ? 0.560 1.787 19.239 1.00 93.06 246 LEU A C 1
ATOM 1845 O O . LEU A 1 246 ? 1.040 0.667 19.170 1.00 93.06 246 LEU A O 1
ATOM 1849 N N . ALA A 1 247 ? -0.263 2.114 20.234 1.00 95.00 247 ALA A N 1
ATOM 1850 C CA . ALA A 1 247 ? -0.893 1.067 21.033 1.00 95.00 247 ALA A CA 1
ATOM 1851 C C . ALA A 1 247 ? -2.156 0.572 20.324 1.00 95.00 247 ALA A C 1
ATOM 1853 O O . ALA A 1 247 ? -2.814 1.361 19.652 1.00 95.00 247 ALA A O 1
ATOM 1854 N N . ASN A 1 248 ? -2.553 -0.669 20.576 1.00 95.38 248 ASN A N 1
ATOM 1855 C CA . ASN A 1 248 ? -3.675 -1.330 19.910 1.00 95.38 248 ASN A CA 1
ATOM 1856 C C . ASN A 1 248 ? -4.991 -0.512 19.967 1.00 95.38 248 ASN A C 1
ATOM 1858 O O . ASN A 1 248 ? -5.739 -0.471 18.999 1.00 95.38 248 ASN A O 1
ATOM 1862 N N . PHE A 1 249 ? -5.271 0.209 21.062 1.00 94.25 249 PHE A N 1
ATOM 1863 C CA . PHE A 1 249 ? -6.444 1.106 21.133 1.00 94.25 249 PHE A CA 1
ATOM 1864 C C . PHE A 1 249 ? -6.312 2.383 20.289 1.00 94.25 249 PHE A C 1
ATOM 1866 O O . PHE A 1 249 ? -7.302 2.990 19.883 1.00 94.25 249 PHE A O 1
ATOM 1873 N N . GLU A 1 250 ? -5.084 2.860 20.081 1.00 94.25 250 GLU A N 1
ATOM 1874 C CA . GLU A 1 250 ? -4.825 3.970 19.168 1.00 94.25 250 GLU A CA 1
ATOM 1875 C C . GLU A 1 250 ? -5.022 3.489 17.732 1.00 94.25 250 GLU A C 1
ATOM 1877 O O . GLU A 1 250 ? -5.679 4.189 16.965 1.00 94.25 250 GLU A O 1
ATOM 1882 N N . GLU A 1 251 ? -4.541 2.289 17.420 1.00 95.31 251 GLU A N 1
ATOM 1883 C CA . GLU A 1 251 ? -4.718 1.627 16.128 1.00 95.31 251 GLU A CA 1
ATOM 1884 C C . GLU A 1 251 ? -6.189 1.400 15.781 1.00 95.31 251 GLU A C 1
ATOM 1886 O O . GLU A 1 251 ? -6.651 1.826 14.725 1.00 95.31 251 GLU A O 1
ATOM 1891 N N . GLU A 1 252 ? -6.972 0.845 16.709 1.00 94.12 252 GLU A N 1
ATOM 1892 C CA . GLU A 1 252 ? -8.420 0.675 16.547 1.00 94.12 252 GLU A CA 1
ATOM 1893 C C . GLU A 1 252 ? -9.120 2.012 16.256 1.00 94.12 252 GLU A C 1
ATOM 1895 O O . GLU A 1 252 ? -9.946 2.101 15.346 1.00 94.12 252 GLU A O 1
ATOM 1900 N N . SER A 1 253 ? -8.705 3.093 16.927 1.00 92.31 253 SER A N 1
ATOM 1901 C CA . SER A 1 253 ? -9.252 4.433 16.681 1.00 92.31 253 SER A CA 1
ATOM 1902 C C . SER A 1 253 ? -8.919 5.013 15.300 1.00 92.31 253 SER A C 1
ATOM 1904 O O . SER A 1 253 ? -9.628 5.913 14.841 1.00 92.31 253 SER A O 1
ATOM 1906 N N . PHE A 1 254 ? -7.843 4.534 14.671 1.00 93.44 254 PHE A N 1
ATOM 1907 C CA . PHE A 1 254 ? -7.419 4.909 13.321 1.00 93.44 254 PHE A CA 1
ATOM 1908 C C . PHE A 1 254 ? -7.830 3.879 12.261 1.00 93.44 254 PHE A C 1
ATOM 1910 O O . PHE A 1 254 ? -7.637 4.136 11.081 1.00 93.44 254 PHE A O 1
ATOM 1917 N N . GLY A 1 255 ? -8.427 2.749 12.653 1.00 92.25 255 GLY A N 1
ATOM 1918 C CA . GLY A 1 255 ? -8.796 1.670 11.736 1.00 92.25 255 GLY A CA 1
ATOM 1919 C C . GLY A 1 255 ? -7.611 0.839 11.240 1.00 92.25 255 GLY A C 1
ATOM 1920 O O . GLY A 1 255 ? -7.761 0.110 10.260 1.00 92.25 255 GLY A O 1
ATOM 1921 N N . THR A 1 256 ? -6.455 0.930 11.900 1.00 95.25 256 THR A N 1
ATOM 1922 C CA . THR A 1 256 ? -5.224 0.251 11.486 1.00 95.25 256 THR A CA 1
ATOM 1923 C C . THR A 1 256 ? -5.148 -1.181 12.024 1.00 95.25 256 THR A C 1
ATOM 1925 O O . THR A 1 256 ? -6.008 -1.649 12.786 1.00 95.25 256 THR A O 1
ATOM 1928 N N . ASN A 1 257 ? -4.160 -1.925 11.540 1.00 94.62 257 ASN A N 1
ATOM 1929 C CA . ASN A 1 257 ? -3.937 -3.335 11.798 1.00 94.62 257 ASN A CA 1
ATOM 1930 C C . ASN A 1 257 ? -2.823 -3.531 12.845 1.00 94.62 257 ASN A C 1
ATOM 1932 O O . ASN A 1 257 ? -1.651 -3.416 12.494 1.00 94.62 257 ASN A O 1
ATOM 1936 N N . PRO A 1 258 ? -3.142 -4.080 14.034 1.00 95.25 258 PRO A N 1
ATOM 1937 C CA . PRO A 1 258 ? -2.212 -4.239 15.160 1.00 95.25 258 PRO A CA 1
ATOM 1938 C C . PRO A 1 258 ? -1.091 -5.245 14.935 1.00 95.25 258 PRO A C 1
ATOM 1940 O O . PRO A 1 258 ? -0.308 -5.567 15.825 1.00 95.25 258 PRO A O 1
ATOM 1943 N N . THR A 1 259 ? -1.037 -5.856 13.759 1.00 93.56 259 THR A N 1
ATOM 1944 C CA . THR A 1 259 ? -0.027 -6.852 13.414 1.00 93.56 259 THR A CA 1
ATOM 1945 C C . THR A 1 259 ? 0.914 -6.384 12.311 1.00 93.56 259 THR A C 1
ATOM 1947 O O . THR A 1 259 ? 1.806 -7.151 11.919 1.00 93.56 259 THR A O 1
ATOM 1950 N N . ALA A 1 260 ? 0.732 -5.166 11.796 1.00 94.75 260 ALA A N 1
ATOM 1951 C CA . ALA A 1 260 ? 1.467 -4.642 10.659 1.00 94.75 260 ALA A CA 1
ATOM 1952 C C . ALA A 1 260 ? 1.763 -3.148 10.818 1.00 94.75 260 ALA A C 1
ATOM 1954 O O . ALA A 1 260 ? 0.853 -2.343 10.796 1.00 94.75 260 ALA A O 1
ATOM 1955 N N . ARG A 1 261 ? 3.059 -2.803 10.800 1.00 94.25 261 ARG A N 1
ATOM 1956 C CA . ARG A 1 261 ? 3.546 -1.421 10.983 1.00 94.25 261 ARG A CA 1
ATOM 1957 C C . ARG A 1 261 ? 3.090 -0.425 9.912 1.00 94.25 261 ARG A C 1
ATOM 1959 O O . ARG A 1 261 ? 3.362 0.755 10.060 1.00 94.25 261 ARG A O 1
ATOM 1966 N N . ASP A 1 262 ? 2.589 -0.949 8.803 1.00 94.38 262 ASP A N 1
ATOM 1967 C CA . ASP A 1 262 ? 2.114 -0.267 7.599 1.00 94.38 262 ASP A CA 1
ATOM 1968 C C . ASP A 1 262 ? 0.867 -1.064 7.195 1.00 94.38 262 ASP A C 1
ATOM 1970 O O . ASP A 1 262 ? 0.963 -2.200 6.693 1.00 94.38 262 ASP A O 1
ATOM 1974 N N . SER A 1 263 ? -0.285 -0.546 7.603 1.00 95.19 263 SER A N 1
ATOM 1975 C CA . SER A 1 263 ? -1.557 -1.261 7.617 1.00 95.19 263 SER A CA 1
ATOM 1976 C C . SER A 1 263 ? -2.193 -1.377 6.242 1.00 95.19 263 SER A C 1
ATOM 1978 O O . SER A 1 263 ? -2.726 -2.440 5.890 1.00 95.19 263 SER A O 1
ATOM 1980 N N . ASP A 1 264 ? -2.111 -0.312 5.457 1.00 94.00 264 ASP A N 1
ATOM 1981 C CA . ASP A 1 264 ? -2.679 -0.193 4.117 1.00 94.00 264 ASP A CA 1
ATOM 1982 C C . ASP A 1 264 ? -1.650 -0.462 2.997 1.00 94.00 264 ASP A C 1
ATOM 1984 O O . ASP A 1 264 ? -2.026 -0.685 1.840 1.00 94.00 264 ASP A O 1
ATOM 1988 N N . MET A 1 265 ? -0.375 -0.638 3.362 1.00 92.88 265 MET A N 1
ATOM 1989 C CA . MET A 1 265 ? 0.742 -1.007 2.489 1.00 92.88 265 MET A CA 1
ATOM 1990 C C . MET A 1 265 ? 1.090 0.071 1.460 1.00 92.88 265 MET A C 1
ATOM 1992 O O . MET A 1 265 ? 1.498 -0.254 0.331 1.00 92.88 265 MET A O 1
ATOM 1996 N N . ASP A 1 266 ? 0.946 1.336 1.839 1.00 92.06 266 ASP A N 1
ATOM 1997 C CA . ASP A 1 266 ? 1.135 2.499 0.975 1.00 92.06 266 ASP A CA 1
ATOM 1998 C C . ASP A 1 266 ? 2.598 2.998 0.897 1.00 92.06 266 ASP A C 1
ATOM 2000 O O . ASP A 1 266 ? 2.904 3.845 0.050 1.00 92.06 266 ASP A O 1
ATOM 2004 N N . LEU A 1 267 ? 3.516 2.391 1.678 1.00 89.50 267 LEU A N 1
ATOM 2005 C CA . LEU A 1 267 ? 4.948 2.711 1.885 1.00 89.50 267 LEU A CA 1
ATOM 2006 C C . LEU A 1 267 ? 5.268 3.618 3.089 1.00 89.50 267 LEU A C 1
ATOM 2008 O O . LEU A 1 267 ? 6.448 3.974 3.274 1.00 89.50 267 LEU A O 1
ATOM 2012 N N . ILE A 1 268 ? 4.285 3.983 3.902 1.00 91.81 268 ILE A N 1
ATOM 2013 C CA . ILE A 1 268 ? 4.443 4.730 5.148 1.00 91.81 268 ILE A CA 1
ATOM 2014 C C . ILE A 1 268 ? 4.090 3.815 6.330 1.00 91.81 268 ILE A C 1
ATOM 2016 O O . ILE A 1 268 ? 3.265 2.930 6.227 1.00 91.81 268 ILE A O 1
ATOM 2020 N N . ASP A 1 269 ? 4.792 3.972 7.457 1.00 93.56 269 ASP A N 1
ATOM 2021 C CA . ASP A 1 269 ? 4.375 3.283 8.686 1.00 93.56 269 ASP A CA 1
ATOM 2022 C C . ASP A 1 269 ? 3.222 4.082 9.343 1.00 93.56 269 ASP A C 1
ATOM 2024 O O . ASP A 1 269 ? 3.327 5.312 9.412 1.00 93.56 269 ASP A O 1
ATOM 2028 N N . ASP A 1 270 ? 2.235 3.431 9.957 1.00 94.94 270 ASP A N 1
ATOM 2029 C CA . ASP A 1 270 ? 1.033 4.069 10.531 1.00 94.94 270 ASP A CA 1
ATOM 2030 C C . ASP A 1 270 ? 1.385 5.214 11.505 1.00 94.94 270 ASP A C 1
ATOM 2032 O O . ASP A 1 270 ? 0.862 6.337 11.445 1.00 94.94 270 ASP A O 1
ATOM 2036 N N . ILE A 1 271 ? 2.370 4.982 12.384 1.00 93.00 271 ILE A N 1
ATOM 2037 C CA . ILE A 1 271 ? 2.890 5.991 13.322 1.00 93.00 271 ILE A CA 1
ATOM 2038 C C . ILE A 1 271 ? 3.399 7.270 12.636 1.00 93.00 271 ILE A C 1
ATOM 2040 O O . ILE A 1 271 ? 3.413 8.350 13.244 1.00 93.00 271 ILE A O 1
ATOM 2044 N N . VAL A 1 272 ? 3.902 7.168 11.402 1.00 94.31 272 VAL A N 1
ATOM 2045 C CA . VAL A 1 272 ? 4.437 8.307 10.650 1.00 94.31 272 VAL A CA 1
ATOM 2046 C C . VAL A 1 272 ? 3.304 9.200 10.172 1.00 94.31 272 VAL A C 1
ATOM 2048 O O . VAL A 1 272 ? 3.451 10.424 10.235 1.00 94.31 272 VAL A O 1
ATOM 2051 N N . GLU A 1 273 ? 2.189 8.622 9.752 1.00 95.19 273 GLU A N 1
ATOM 2052 C CA . GLU A 1 273 ? 1.048 9.351 9.206 1.00 95.19 273 GLU A CA 1
ATOM 2053 C C . GLU A 1 273 ? 0.291 10.127 10.269 1.00 95.19 273 GLU A C 1
ATOM 2055 O O . GLU A 1 273 ? -0.010 11.310 10.089 1.00 95.19 273 GLU A O 1
ATOM 2060 N N . VAL A 1 274 ? 0.083 9.507 11.431 1.00 93.50 274 VAL A N 1
ATOM 2061 C CA . VAL A 1 274 ? -0.614 10.140 12.561 1.00 93.50 274 VAL A CA 1
ATOM 2062 C C . VAL A 1 274 ? 0.285 11.084 13.365 1.00 93.50 274 VAL A C 1
ATOM 2064 O O . VAL A 1 274 ? -0.157 11.741 14.316 1.00 93.50 274 VAL A O 1
ATOM 2067 N N . SER A 1 275 ? 1.569 11.185 13.011 1.00 92.31 275 SER A N 1
ATOM 2068 C CA . SER A 1 275 ? 2.523 12.013 13.741 1.00 92.31 275 SER A CA 1
ATOM 2069 C C . SER A 1 275 ? 2.246 13.510 13.570 1.00 92.31 275 SER A C 1
ATOM 2071 O O . SER A 1 275 ? 2.220 14.057 12.471 1.00 92.31 275 SER A O 1
ATOM 2073 N N . ASN A 1 276 ? 2.172 14.236 14.686 1.00 88.88 276 ASN A N 1
ATOM 2074 C CA . ASN A 1 276 ? 2.059 15.701 14.691 1.00 88.88 276 ASN A CA 1
ATOM 2075 C C . ASN A 1 276 ? 3.421 16.426 14.745 1.00 88.88 276 ASN A C 1
ATOM 2077 O O . ASN A 1 276 ? 3.490 17.648 14.926 1.00 88.88 276 ASN A O 1
ATOM 2081 N N . VAL A 1 277 ? 4.523 15.685 14.610 1.00 89.00 277 VAL A N 1
ATOM 2082 C CA . VAL A 1 277 ? 5.893 16.206 14.612 1.00 89.00 277 VAL A CA 1
ATOM 2083 C C . VAL A 1 277 ? 6.671 15.706 13.400 1.00 89.00 277 VAL A C 1
ATOM 2085 O O . VAL A 1 277 ? 6.223 14.870 12.627 1.00 89.00 277 VAL A O 1
ATOM 2088 N N . SER A 1 278 ? 7.882 16.231 13.220 1.00 91.56 278 SER A N 1
ATOM 2089 C CA . SER A 1 278 ? 8.787 15.695 12.210 1.00 91.56 278 SER A CA 1
ATOM 2090 C C . SER A 1 278 ? 9.289 14.303 12.599 1.00 91.56 278 SER A C 1
ATOM 2092 O O . SER A 1 278 ? 9.835 14.117 13.690 1.00 91.56 278 SER A O 1
ATOM 2094 N N . VAL A 1 279 ? 9.182 13.368 11.664 1.00 91.44 279 VAL A N 1
ATOM 2095 C CA . VAL A 1 279 ? 9.569 11.962 11.795 1.00 91.44 279 VAL A CA 1
ATOM 2096 C C . VAL A 1 279 ? 10.946 11.704 11.187 1.00 91.44 279 VAL A C 1
ATOM 2098 O O . VAL A 1 279 ? 11.429 12.459 10.337 1.00 91.44 279 VAL A O 1
ATOM 2101 N N . GLY A 1 280 ? 11.619 10.649 11.646 1.00 91.38 280 GLY A N 1
ATOM 2102 C CA . GLY A 1 280 ? 12.878 10.183 11.069 1.00 91.38 280 GLY A CA 1
ATOM 2103 C C . GLY A 1 280 ? 12.649 8.959 10.193 1.00 91.38 280 GLY A C 1
ATOM 2104 O O . GLY A 1 280 ? 12.413 7.884 10.726 1.00 91.38 280 GLY A O 1
ATOM 2105 N N . LEU A 1 281 ? 12.794 9.107 8.879 1.00 90.81 281 LEU A N 1
ATOM 2106 C CA . LEU A 1 281 ? 12.571 8.037 7.907 1.00 90.81 281 LEU A CA 1
ATOM 2107 C C . LEU A 1 281 ? 13.866 7.285 7.613 1.00 90.81 281 LEU A C 1
ATOM 2109 O O . LEU A 1 281 ? 14.898 7.909 7.361 1.00 90.81 281 LEU A O 1
ATOM 2113 N N . PHE A 1 282 ? 13.816 5.955 7.598 1.00 89.44 282 PHE A N 1
ATOM 2114 C CA . PHE A 1 282 ? 14.926 5.095 7.157 1.00 89.44 282 PHE A CA 1
ATOM 2115 C C . PHE A 1 282 ? 14.797 4.660 5.693 1.00 89.44 282 PHE A C 1
ATOM 2117 O O . PHE A 1 282 ? 15.560 3.819 5.223 1.00 89.44 282 PHE A O 1
ATOM 2124 N N . VAL A 1 283 ? 13.865 5.264 4.968 1.00 89.62 283 VAL A N 1
ATOM 2125 C CA . VAL A 1 283 ? 13.649 5.111 3.534 1.00 89.62 283 VAL A CA 1
ATOM 2126 C C . VAL A 1 283 ? 13.976 6.430 2.831 1.00 89.62 283 VAL A C 1
ATOM 2128 O O . VAL A 1 283 ? 13.882 7.512 3.417 1.00 89.62 283 VAL A O 1
ATOM 2131 N N . GLY A 1 284 ? 14.477 6.334 1.603 1.00 89.94 284 GLY A N 1
ATOM 2132 C CA . GLY A 1 284 ? 14.793 7.476 0.762 1.00 89.94 284 GLY A CA 1
ATOM 2133 C C . GLY A 1 284 ? 13.535 8.179 0.273 1.00 89.94 284 GLY A C 1
ATOM 2134 O O . GLY A 1 284 ? 12.483 7.568 0.139 1.00 89.94 284 GLY A O 1
ATOM 2135 N N . VAL A 1 285 ? 13.677 9.475 0.008 1.00 92.31 285 VAL A N 1
ATOM 2136 C CA . VAL A 1 285 ? 12.621 10.366 -0.488 1.00 92.31 285 VAL A CA 1
ATOM 2137 C C . VAL A 1 285 ? 13.079 11.055 -1.775 1.00 92.31 285 VAL A C 1
ATOM 2139 O O . VAL A 1 285 ? 14.281 11.071 -2.089 1.00 92.31 285 VAL A O 1
ATOM 2142 N N . GLY A 1 286 ? 12.132 11.610 -2.528 1.00 92.12 286 GLY A N 1
ATOM 2143 C CA . GLY A 1 286 ? 12.348 12.226 -3.832 1.00 92.12 286 GLY A CA 1
ATOM 2144 C C . GLY A 1 286 ? 12.930 11.237 -4.839 1.00 92.12 286 GLY A C 1
ATOM 2145 O O . GLY A 1 286 ? 12.506 10.097 -4.944 1.00 92.12 286 GLY A O 1
ATOM 2146 N N . GLU A 1 287 ? 14.002 11.626 -5.521 1.00 89.31 287 GLU A N 1
ATOM 2147 C CA . GLU A 1 287 ? 14.687 10.793 -6.525 1.00 89.31 287 GLU A CA 1
ATOM 2148 C C . GLU A 1 287 ? 15.233 9.447 -6.010 1.00 89.31 287 GLU A C 1
ATOM 2150 O O . GLU A 1 287 ? 15.597 8.581 -6.805 1.00 89.31 287 GLU A O 1
ATOM 2155 N N . ASN A 1 288 ? 15.357 9.279 -4.688 1.00 88.44 288 ASN A N 1
ATOM 2156 C CA . ASN A 1 288 ? 15.755 8.013 -4.067 1.00 88.44 288 ASN A CA 1
ATOM 2157 C C . ASN A 1 288 ? 14.582 7.344 -3.343 1.00 88.44 288 ASN A C 1
ATOM 2159 O O . ASN A 1 288 ? 14.809 6.621 -2.369 1.00 88.44 288 ASN A O 1
ATOM 2163 N N . CYS A 1 289 ? 13.353 7.631 -3.769 1.00 89.38 289 CYS A N 1
ATOM 2164 C CA . CYS A 1 289 ? 12.155 7.080 -3.169 1.00 89.38 289 CYS A CA 1
ATOM 2165 C C . CYS A 1 289 ? 12.250 5.560 -3.008 1.00 89.38 289 CYS A C 1
ATOM 2167 O O . CYS A 1 289 ? 12.755 4.866 -3.894 1.00 89.38 289 CYS A O 1
ATOM 2169 N N . ASN A 1 290 ? 11.790 5.049 -1.865 1.00 83.75 290 ASN A N 1
ATOM 2170 C CA . ASN A 1 290 ? 11.744 3.616 -1.566 1.00 83.75 290 ASN A CA 1
ATOM 2171 C C . ASN A 1 290 ? 13.123 2.907 -1.540 1.00 83.75 290 ASN A C 1
ATOM 2173 O O . ASN A 1 290 ? 13.227 1.681 -1.590 1.00 83.75 290 ASN A O 1
ATOM 2177 N N . ILE A 1 291 ? 14.226 3.664 -1.438 1.00 87.38 291 ILE A N 1
ATOM 2178 C CA . ILE A 1 291 ? 15.572 3.104 -1.250 1.00 87.38 291 ILE A CA 1
ATOM 2179 C C . ILE A 1 291 ? 15.921 3.094 0.246 1.00 87.38 291 ILE A C 1
ATOM 2181 O O . ILE A 1 291 ? 16.001 4.163 0.851 1.00 87.38 291 ILE A O 1
ATOM 2185 N N . PRO A 1 292 ? 16.221 1.933 0.859 1.00 89.75 292 PRO A N 1
ATOM 2186 C CA . PRO A 1 292 ? 16.616 1.871 2.265 1.00 89.75 292 PRO A CA 1
ATOM 2187 C C . PRO A 1 292 ? 17.871 2.702 2.577 1.00 89.75 292 PRO A C 1
ATOM 2189 O O . PRO A 1 292 ? 18.893 2.612 1.887 1.00 89.75 292 PRO A O 1
ATOM 2192 N N . LEU A 1 293 ? 17.827 3.463 3.670 1.00 90.69 293 LEU A N 1
ATOM 2193 C CA . LEU A 1 293 ? 18.899 4.338 4.141 1.00 90.69 293 LEU A CA 1
ATOM 2194 C C . LEU A 1 293 ? 19.576 3.795 5.407 1.00 90.69 293 LEU A C 1
ATOM 2196 O O . LEU A 1 293 ? 18.971 3.153 6.261 1.00 90.69 293 LEU A O 1
ATOM 2200 N N . LEU A 1 294 ? 20.871 4.094 5.554 1.00 91.69 294 LEU A N 1
ATOM 2201 C CA . LEU A 1 294 ? 21.648 3.757 6.759 1.00 91.69 294 LEU A CA 1
ATOM 2202 C C . LEU A 1 294 ? 21.503 4.793 7.882 1.00 91.69 294 LEU A C 1
ATOM 2204 O O . LEU A 1 294 ? 21.738 4.478 9.047 1.00 91.69 294 LEU A O 1
ATOM 2208 N N . GLU A 1 295 ? 21.190 6.034 7.520 1.00 91.62 295 GLU A N 1
ATOM 2209 C CA . GLU A 1 295 ? 20.952 7.149 8.433 1.00 91.62 295 GLU A CA 1
ATOM 2210 C C . GLU A 1 295 ? 19.568 7.708 8.124 1.00 91.62 295 GLU A C 1
ATOM 2212 O O . GLU A 1 295 ? 19.208 7.813 6.951 1.00 91.62 295 GLU A O 1
ATOM 2217 N N . SER A 1 296 ? 18.804 8.054 9.160 1.00 91.81 296 SER A N 1
ATOM 2218 C CA . SER A 1 296 ? 17.455 8.556 8.951 1.00 91.81 296 SER A CA 1
ATOM 2219 C C . SER A 1 296 ? 17.449 9.980 8.398 1.00 91.81 296 SER A C 1
ATOM 2221 O O . SER A 1 296 ? 18.295 10.816 8.737 1.00 91.81 296 SER A O 1
ATOM 2223 N N . VAL A 1 297 ? 16.462 10.267 7.556 1.00 91.50 297 VAL A N 1
ATOM 2224 C CA . VAL A 1 297 ? 16.169 11.604 7.041 1.00 91.50 297 VAL A CA 1
ATOM 2225 C C . VAL A 1 297 ? 14.974 12.154 7.799 1.00 91.50 297 VAL A C 1
ATOM 2227 O O . VAL A 1 297 ? 13.926 11.526 7.880 1.00 91.50 297 VAL A O 1
ATOM 2230 N N . THR A 1 298 ? 15.122 13.348 8.372 1.00 93.50 298 THR A N 1
ATOM 2231 C CA . THR A 1 298 ? 14.009 14.009 9.057 1.00 93.50 298 THR A CA 1
ATOM 2232 C C . THR A 1 298 ? 13.088 14.681 8.047 1.00 93.50 298 THR A C 1
ATOM 2234 O O . THR A 1 298 ? 13.559 15.530 7.277 1.00 93.50 298 THR A O 1
ATOM 2237 N N . ARG A 1 299 ? 11.797 14.349 8.082 1.00 91.88 299 ARG A N 1
ATOM 2238 C CA . ARG A 1 299 ? 10.724 14.960 7.281 1.00 91.88 299 ARG A CA 1
ATOM 2239 C C . ARG A 1 299 ? 9.575 15.403 8.186 1.00 91.88 299 ARG A C 1
ATOM 2241 O O . ARG A 1 299 ? 9.416 14.890 9.287 1.00 91.88 299 ARG A O 1
ATOM 2248 N N . THR A 1 300 ? 8.818 16.398 7.741 1.00 93.38 300 THR A N 1
ATOM 2249 C CA . THR A 1 300 ? 7.491 16.683 8.306 1.00 93.38 300 THR A CA 1
ATOM 2250 C C . THR A 1 300 ? 6.576 15.519 7.943 1.00 93.38 300 THR A C 1
ATOM 2252 O O . THR A 1 300 ? 6.672 15.067 6.810 1.00 93.38 300 THR A O 1
ATOM 2255 N N . ALA A 1 301 ? 5.775 15.021 8.885 1.00 94.00 301 ALA A N 1
ATOM 2256 C CA . ALA A 1 301 ? 4.789 13.972 8.623 1.00 94.00 301 ALA A CA 1
ATOM 2257 C C . ALA A 1 301 ? 3.754 14.417 7.567 1.00 94.00 301 ALA A C 1
ATOM 2259 O O . ALA A 1 301 ? 3.492 15.624 7.487 1.00 94.00 301 ALA A O 1
ATOM 2260 N N . PRO A 1 302 ? 3.188 13.489 6.771 1.00 94.00 302 PRO A N 1
ATOM 2261 C CA . PRO A 1 302 ? 2.297 13.821 5.653 1.00 94.00 302 PRO A CA 1
ATOM 2262 C C . PRO A 1 302 ? 1.068 14.618 6.112 1.00 94.00 302 PRO A C 1
ATOM 2264 O O . PRO A 1 302 ? 0.776 15.679 5.561 1.00 94.00 302 PRO A O 1
ATOM 2267 N N . PHE A 1 303 ? 0.443 14.202 7.216 1.00 94.94 303 PHE A N 1
ATOM 2268 C CA . PHE A 1 303 ? -0.794 14.800 7.728 1.00 94.94 303 PHE A CA 1
ATOM 2269 C C . PHE A 1 303 ? -0.595 15.666 8.977 1.00 94.94 303 PHE A C 1
ATOM 2271 O O . PHE A 1 303 ? -1.539 15.940 9.713 1.00 94.94 303 PHE A O 1
ATOM 2278 N N . GLN A 1 304 ? 0.622 16.172 9.212 1.00 92.69 304 GLN A N 1
ATOM 2279 C CA . GLN A 1 304 ? 0.977 16.918 10.433 1.00 92.69 304 GLN A CA 1
ATOM 2280 C C . GLN A 1 304 ? 0.078 18.144 10.714 1.00 92.69 304 GLN A C 1
ATOM 2282 O O . GLN A 1 304 ? -0.030 18.593 11.856 1.00 92.69 304 GLN A O 1
ATOM 2287 N N . ASP A 1 305 ? -0.494 18.745 9.668 1.00 90.06 305 ASP A N 1
ATOM 2288 C CA . ASP A 1 305 ? -1.356 19.928 9.770 1.00 90.06 305 ASP A CA 1
ATOM 2289 C C . ASP A 1 305 ? -2.845 19.578 9.983 1.00 90.06 305 ASP A C 1
ATOM 2291 O O . ASP A 1 305 ? -3.661 20.490 10.151 1.00 90.06 305 ASP A O 1
ATOM 2295 N N . GLN A 1 306 ? -3.200 18.288 9.987 1.00 92.62 306 GLN A N 1
ATOM 2296 C CA . GLN A 1 306 ? -4.560 17.801 10.210 1.00 92.62 306 GLN A CA 1
ATOM 2297 C C . GLN A 1 306 ? -4.842 17.571 11.700 1.00 92.62 306 GLN A C 1
ATOM 2299 O O . GLN A 1 306 ? -3.970 17.210 12.490 1.00 92.62 306 GLN A O 1
ATOM 2304 N N . ASP A 1 307 ? -6.095 17.797 12.096 1.00 90.25 307 ASP A N 1
ATOM 2305 C CA . ASP A 1 307 ? -6.570 17.516 13.453 1.00 90.25 307 ASP A CA 1
ATOM 2306 C C . ASP A 1 307 ? -7.006 16.045 13.575 1.00 90.25 307 ASP A C 1
ATOM 2308 O O . ASP A 1 307 ? -7.451 15.448 12.600 1.00 90.25 307 ASP A O 1
ATOM 2312 N N . ARG A 1 308 ? -7.014 15.472 14.789 1.00 87.94 308 ARG A N 1
ATOM 2313 C CA . ARG A 1 308 ? -7.379 14.052 15.004 1.00 87.94 308 ARG A CA 1
ATOM 2314 C C . ARG A 1 308 ? -8.755 13.658 14.439 1.00 87.94 308 ARG A C 1
ATOM 2316 O O . ARG A 1 308 ? -8.939 12.534 14.003 1.00 87.94 308 ARG A O 1
ATOM 2323 N N . SER A 1 309 ? -9.720 14.581 14.404 1.00 91.12 309 SER A N 1
ATOM 2324 C CA . SER A 1 309 ? -11.043 14.315 13.819 1.00 91.12 309 SER A CA 1
ATOM 2325 C C . SER A 1 309 ? -11.029 14.151 12.299 1.00 91.12 309 SER A C 1
ATOM 2327 O O . SER A 1 309 ? -12.017 13.691 11.742 1.00 91.12 309 SER A O 1
ATOM 2329 N N . TRP A 1 310 ? -9.971 14.604 11.622 1.00 94.19 310 TRP A N 1
ATOM 2330 C CA . TRP A 1 310 ? -9.828 14.464 10.176 1.00 94.19 310 TRP A CA 1
ATOM 2331 C C . TRP A 1 310 ? -9.535 13.015 9.773 1.00 94.19 310 TRP A C 1
ATOM 2333 O O . TRP A 1 310 ? -10.120 12.563 8.797 1.00 94.19 310 TRP A O 1
ATOM 2343 N N . PHE A 1 311 ? -8.784 12.273 10.594 1.00 94.81 311 PHE A N 1
ATOM 2344 C CA . PHE A 1 311 ? -8.580 10.822 10.461 1.00 94.81 311 PHE A CA 1
ATOM 2345 C C . PHE A 1 311 ? -9.845 9.997 10.755 1.00 94.81 311 PHE A C 1
ATOM 2347 O O . PHE A 1 311 ? -9.836 8.793 10.622 1.00 94.81 311 PHE A O 1
ATOM 2354 N N . MET A 1 312 ? -10.944 10.616 11.205 1.00 92.56 312 MET A N 1
ATOM 2355 C CA . MET A 1 312 ? -12.246 9.943 11.378 1.00 92.56 312 MET A CA 1
ATOM 2356 C C . MET A 1 312 ? -13.213 10.271 10.234 1.00 92.56 312 MET A C 1
ATOM 2358 O O . MET A 1 312 ? -14.418 10.027 10.331 1.00 92.56 312 MET A O 1
ATOM 2362 N N . MET A 1 313 ? -12.716 10.948 9.202 1.00 94.44 313 MET A N 1
ATOM 2363 C CA . MET A 1 313 ? -13.464 11.231 7.990 1.00 94.44 313 MET A CA 1
ATOM 2364 C C . MET A 1 313 ? -13.006 10.285 6.885 1.00 94.44 313 MET A C 1
ATOM 2366 O O . MET A 1 313 ? -11.947 9.684 6.977 1.00 94.44 313 MET A O 1
ATOM 2370 N N . ASP A 1 314 ? -13.822 10.240 5.847 1.00 94.75 314 ASP A N 1
ATOM 2371 C CA . ASP A 1 314 ? -13.625 9.488 4.615 1.00 94.75 314 ASP A CA 1
ATOM 2372 C C . ASP A 1 314 ? -13.746 10.534 3.491 1.00 94.75 314 ASP A C 1
ATOM 2374 O O . ASP A 1 314 ? -14.830 11.104 3.273 1.00 94.75 314 ASP A O 1
ATOM 2378 N N . MET A 1 315 ? -12.604 10.974 2.951 1.00 93.31 315 MET A N 1
ATOM 2379 C CA . MET A 1 315 ? -12.536 12.110 2.027 1.00 93.31 315 MET A CA 1
ATOM 2380 C C . MET A 1 315 ? -13.012 11.730 0.624 1.00 93.31 315 MET A C 1
ATOM 2382 O O . MET A 1 315 ? -13.702 12.545 -0.011 1.00 93.31 315 MET A O 1
ATOM 2386 N N . ASP A 1 316 ? -12.671 10.536 0.154 1.00 94.38 316 ASP A N 1
ATOM 2387 C CA . ASP A 1 316 ? -12.945 10.067 -1.201 1.00 94.38 316 ASP A CA 1
ATOM 2388 C C . ASP A 1 316 ? -14.248 9.234 -1.302 1.00 94.38 316 ASP A C 1
ATOM 2390 O O . ASP A 1 316 ? -14.881 9.170 -2.367 1.00 94.38 316 ASP A O 1
ATOM 2394 N N . GLY A 1 317 ? -14.763 8.754 -0.167 1.00 95.44 317 GLY A N 1
ATOM 2395 C CA . GLY A 1 317 ? -16.016 8.025 -0.031 1.00 95.44 317 GLY A CA 1
ATOM 2396 C C . GLY A 1 317 ? -15.892 6.523 -0.277 1.00 95.44 317 GLY A C 1
ATOM 2397 O O . GLY A 1 317 ? -16.899 5.919 -0.683 1.00 95.44 317 GLY A O 1
ATOM 2398 N N . ASP A 1 318 ? -14.705 5.935 -0.123 1.00 94.38 318 ASP A N 1
ATOM 2399 C CA . ASP A 1 318 ? -14.457 4.510 -0.356 1.00 94.38 318 ASP A CA 1
ATOM 2400 C C . ASP A 1 318 ? -14.794 3.612 0.856 1.00 94.38 318 ASP A C 1
ATOM 2402 O O . ASP A 1 318 ? -14.986 2.396 0.703 1.00 94.38 318 ASP A O 1
ATOM 2406 N N . GLY A 1 319 ? -15.023 4.230 2.020 1.00 91.50 319 GLY A N 1
ATOM 2407 C CA . GLY A 1 319 ? -15.379 3.582 3.279 1.00 91.50 319 GLY A CA 1
ATOM 2408 C C . GLY A 1 319 ? -14.203 3.302 4.218 1.00 91.50 319 GLY A C 1
ATOM 2409 O O . GLY A 1 319 ? -14.443 2.710 5.277 1.00 91.50 319 GLY A O 1
ATOM 2410 N N . LEU A 1 320 ? -12.984 3.702 3.858 1.00 93.25 320 LEU A N 1
ATOM 2411 C CA . LEU A 1 320 ? -11.807 3.733 4.720 1.00 93.25 320 LEU A CA 1
ATOM 2412 C C . LEU A 1 320 ? -11.673 5.109 5.389 1.00 93.25 320 LEU A C 1
ATOM 2414 O O . LEU A 1 320 ? -12.362 6.075 5.052 1.00 93.25 320 LEU A O 1
ATOM 2418 N N . LEU A 1 321 ? -10.876 5.169 6.453 1.00 94.94 321 LEU A N 1
ATOM 2419 C CA . LEU A 1 321 ? -10.635 6.405 7.187 1.00 94.94 321 LEU A CA 1
ATOM 2420 C C . LEU A 1 321 ? -9.329 7.034 6.704 1.00 94.94 321 LEU A C 1
ATOM 2422 O O . LEU A 1 321 ? -8.325 6.333 6.623 1.00 94.94 321 LEU A O 1
ATOM 2426 N N . ASN A 1 322 ? -9.333 8.351 6.476 1.00 95.88 322 ASN A N 1
ATOM 2427 C CA . ASN A 1 322 ? -8.165 9.074 5.960 1.00 95.88 322 ASN A CA 1
ATOM 2428 C C . ASN A 1 322 ? -6.879 8.777 6.755 1.00 95.88 322 ASN A C 1
ATOM 2430 O O . ASN A 1 322 ? -6.909 8.747 7.994 1.00 95.88 322 ASN A O 1
ATOM 2434 N N . GLY A 1 323 ? -5.741 8.759 6.065 1.00 95.19 323 GLY A N 1
ATOM 2435 C CA . GLY A 1 323 ? -4.424 8.471 6.627 1.00 95.19 323 GLY A CA 1
ATOM 2436 C C . GLY A 1 323 ? -4.186 6.964 6.733 1.00 95.19 323 GLY A C 1
ATOM 2437 O O . GLY A 1 323 ? -4.516 6.252 5.803 1.00 95.19 323 GLY A O 1
ATOM 2438 N N . PRO A 1 324 ? -3.735 6.438 7.881 1.00 96.12 324 PRO A N 1
ATOM 2439 C CA . PRO A 1 324 ? -3.026 5.151 7.950 1.00 96.12 324 PRO A CA 1
ATOM 2440 C C . PRO A 1 324 ? -3.844 3.882 7.675 1.00 96.12 324 PRO A C 1
ATOM 2442 O O . PRO A 1 324 ? -3.331 2.768 7.757 1.00 96.12 324 PRO A O 1
ATOM 2445 N N . SER A 1 325 ? -5.153 4.011 7.462 1.00 94.06 325 SER A N 1
ATOM 2446 C CA . SER A 1 325 ? -6.008 2.879 7.084 1.00 94.06 325 SER A CA 1
ATOM 2447 C C . SER A 1 325 ? -6.442 2.927 5.623 1.00 94.06 325 SER A C 1
ATOM 2449 O O . SER A 1 325 ? -7.109 1.999 5.156 1.00 94.06 325 SER A O 1
ATOM 2451 N N . ASP A 1 326 ? -6.105 4.012 4.932 1.00 96.31 326 ASP A N 1
ATOM 2452 C CA . ASP A 1 326 ? -6.532 4.349 3.591 1.00 96.31 326 ASP A CA 1
ATOM 2453 C C . ASP A 1 326 ? -5.315 4.693 2.736 1.00 96.31 326 ASP A C 1
ATOM 2455 O O . ASP A 1 326 ? -4.766 5.788 2.799 1.00 96.31 326 ASP A O 1
ATOM 2459 N N . TRP A 1 327 ? -4.952 3.743 1.878 1.00 95.50 327 TRP A N 1
ATOM 2460 C CA . TRP A 1 327 ? -3.763 3.840 1.045 1.00 95.50 327 TRP A CA 1
ATOM 2461 C C . TRP A 1 327 ? -3.774 5.039 0.078 1.00 95.50 327 TRP A C 1
ATOM 2463 O O . TRP A 1 327 ? -2.710 5.359 -0.444 1.00 95.50 327 TRP A O 1
ATOM 2473 N N . ASP A 1 328 ? -4.935 5.632 -0.230 1.00 96.31 328 ASP A N 1
ATOM 2474 C CA . ASP A 1 328 ? -5.138 6.733 -1.191 1.00 96.31 328 ASP A CA 1
ATOM 2475 C C . ASP A 1 328 ? -6.167 7.720 -0.621 1.00 96.31 328 ASP A C 1
ATOM 2477 O O . ASP A 1 328 ? -7.300 7.820 -1.098 1.00 96.31 328 ASP A O 1
ATOM 2481 N N . THR A 1 329 ? -5.754 8.461 0.412 1.00 96.38 329 THR A N 1
ATOM 2482 C CA . THR A 1 329 ? -6.612 9.343 1.220 1.00 96.38 329 THR A CA 1
ATOM 2483 C C . THR A 1 329 ? -7.499 10.278 0.393 1.00 96.38 329 THR A C 1
ATOM 2485 O O . THR A 1 329 ? -8.585 10.675 0.830 1.00 96.38 329 THR A O 1
ATOM 2488 N N . ASP A 1 330 ? -7.026 10.760 -0.758 1.00 95.31 330 ASP A N 1
ATOM 2489 C CA . ASP A 1 330 ? -7.772 11.708 -1.586 1.00 95.31 330 ASP A CA 1
ATOM 2490 C C . ASP A 1 330 ? -8.434 11.103 -2.835 1.00 95.31 330 ASP A C 1
ATOM 2492 O O . ASP A 1 330 ? -9.211 11.801 -3.515 1.00 95.31 330 ASP A O 1
ATOM 2496 N N . GLY A 1 331 ? -8.208 9.811 -3.077 1.00 95.69 331 GLY A N 1
ATOM 2497 C CA . GLY A 1 331 ? -8.853 8.997 -4.097 1.00 95.69 331 GLY A CA 1
ATOM 2498 C C . GLY A 1 331 ? -8.441 9.344 -5.526 1.00 95.69 331 GLY A C 1
ATOM 2499 O O . GLY A 1 331 ? -9.269 9.245 -6.452 1.00 95.69 331 GLY A O 1
ATOM 2500 N N . ASP A 1 332 ? -7.216 9.826 -5.742 1.00 94.62 332 ASP A N 1
ATOM 2501 C CA . ASP A 1 332 ? -6.711 10.169 -7.076 1.00 94.62 332 ASP A CA 1
ATOM 2502 C C . ASP A 1 332 ? -6.018 9.012 -7.808 1.00 94.62 332 ASP A C 1
ATOM 2504 O O . ASP A 1 332 ? -5.799 9.075 -9.030 1.00 94.62 332 ASP A O 1
ATOM 2508 N N . GLY A 1 333 ? -5.832 7.899 -7.101 1.00 92.94 333 GLY A N 1
ATOM 2509 C CA . GLY A 1 333 ? -5.282 6.641 -7.578 1.00 92.94 333 GLY A CA 1
ATOM 2510 C C . GLY A 1 333 ? -3.797 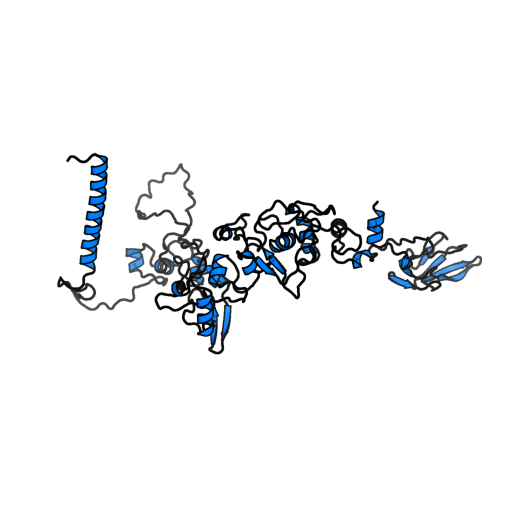6.462 -7.273 1.00 92.94 333 GLY A C 1
ATOM 2511 O O . GLY A 1 333 ? -3.228 5.449 -7.708 1.00 92.94 333 GLY A O 1
ATOM 2512 N N . MET A 1 334 ? -3.154 7.419 -6.605 1.00 94.56 334 MET A N 1
ATOM 2513 C CA . MET A 1 334 ? -1.776 7.313 -6.132 1.00 94.56 334 MET A CA 1
ATOM 2514 C C . MET A 1 334 ? -1.746 7.000 -4.633 1.00 94.56 334 MET A C 1
ATOM 2516 O O . MET A 1 334 ? -2.525 7.570 -3.892 1.00 94.56 334 MET A O 1
ATOM 2520 N N . PRO A 1 335 ? -0.826 6.139 -4.162 1.00 94.81 335 PRO A N 1
ATOM 2521 C CA . PRO A 1 335 ? -0.704 5.906 -2.737 1.00 94.81 335 PRO A CA 1
ATOM 2522 C C . PRO A 1 335 ? -0.137 7.113 -1.998 1.00 94.81 335 PRO A C 1
ATOM 2524 O O . PRO A 1 335 ? 0.833 7.723 -2.479 1.00 94.81 335 PRO A O 1
ATOM 2527 N N . ASP A 1 336 ? -0.617 7.348 -0.783 1.00 95.75 336 ASP A N 1
ATOM 2528 C CA . ASP A 1 336 ? -0.153 8.421 0.096 1.00 95.75 336 ASP A CA 1
ATOM 2529 C C . ASP A 1 336 ? 1.372 8.358 0.302 1.00 95.75 336 ASP A C 1
ATOM 2531 O O . ASP A 1 336 ? 2.071 9.375 0.239 1.00 95.75 336 ASP A O 1
ATOM 2535 N N . GLY A 1 337 ? 1.959 7.166 0.420 1.00 93.56 337 GLY A N 1
ATOM 2536 C CA . GLY A 1 337 ? 3.404 6.967 0.513 1.00 93.56 337 GLY A CA 1
ATOM 2537 C C . GLY A 1 337 ? 4.194 7.314 -0.735 1.00 93.56 337 GLY A C 1
ATOM 2538 O O . GLY A 1 337 ? 5.309 7.846 -0.622 1.00 93.56 337 GLY A O 1
ATOM 2539 N N . PHE A 1 338 ? 3.638 7.100 -1.931 1.00 94.56 338 PHE A N 1
ATOM 2540 C CA . PHE A 1 338 ? 4.255 7.584 -3.170 1.00 94.56 338 PHE A CA 1
ATOM 2541 C C . PHE A 1 338 ? 4.260 9.113 -3.190 1.00 94.56 338 PHE A C 1
ATOM 2543 O O . PHE A 1 338 ? 5.304 9.736 -3.421 1.00 94.56 338 PHE A O 1
ATOM 2550 N N . GLU A 1 339 ? 3.129 9.727 -2.871 1.00 96.12 339 GLU A N 1
ATOM 2551 C CA . GLU A 1 339 ? 2.986 11.176 -2.848 1.00 96.12 339 GLU A CA 1
ATOM 2552 C C . GLU A 1 339 ? 3.857 11.838 -1.782 1.00 96.12 339 GLU A C 1
ATOM 2554 O O . GLU A 1 339 ? 4.596 12.795 -2.050 1.00 96.12 339 GLU A O 1
ATOM 2559 N N . PHE A 1 340 ? 3.862 11.278 -0.576 1.00 95.38 340 PHE A N 1
ATOM 2560 C CA . PHE A 1 340 ? 4.690 11.723 0.531 1.00 95.38 340 PHE A CA 1
ATOM 2561 C C . PHE A 1 340 ? 6.170 11.717 0.152 1.00 95.38 340 PHE A C 1
ATOM 2563 O O . PHE A 1 340 ? 6.912 12.650 0.494 1.00 95.38 340 PHE A O 1
ATOM 2570 N N . CYS A 1 341 ? 6.596 10.730 -0.635 1.00 94.06 341 CYS A N 1
ATOM 2571 C CA . CYS A 1 341 ? 7.949 10.642 -1.157 1.00 94.06 341 CYS A CA 1
ATOM 2572 C C . CYS A 1 341 ? 8.359 11.862 -1.994 1.00 94.06 341 CYS A C 1
ATOM 2574 O O . CYS A 1 341 ? 9.511 12.304 -1.912 1.00 94.06 341 CYS A O 1
ATOM 2576 N N . TYR A 1 342 ? 7.423 12.439 -2.750 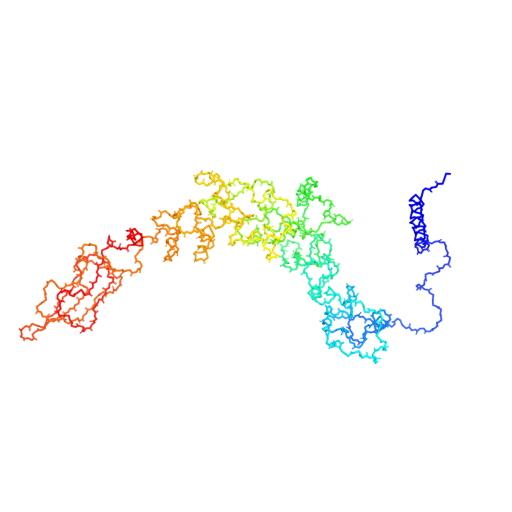1.00 95.38 342 TYR A N 1
ATOM 2577 C CA . TYR A 1 342 ? 7.613 13.606 -3.617 1.00 95.38 342 TYR A CA 1
ATOM 2578 C C . TYR A 1 342 ? 6.932 14.877 -3.069 1.00 95.38 342 TYR A C 1
ATOM 2580 O O . TYR A 1 342 ? 6.712 15.850 -3.793 1.00 95.38 342 TYR A O 1
ATOM 2588 N N . SER A 1 343 ? 6.655 14.923 -1.764 1.00 94.44 343 SER A N 1
ATOM 2589 C CA . SER A 1 343 ? 5.984 16.063 -1.120 1.00 94.44 343 SER A CA 1
ATOM 2590 C C . SER A 1 343 ? 6.925 17.213 -0.744 1.00 94.44 343 SER A C 1
ATOM 2592 O O . SER A 1 343 ? 6.516 18.361 -0.539 1.00 94.44 343 SER A O 1
ATOM 2594 N N . ASN A 1 344 ? 8.231 16.944 -0.631 1.00 94.50 344 ASN A N 1
ATOM 2595 C CA . ASN A 1 344 ? 9.159 17.908 -0.053 1.00 94.50 344 ASN A CA 1
ATOM 2596 C C . ASN A 1 344 ? 9.816 18.829 -1.089 1.00 94.50 344 ASN A C 1
ATOM 2598 O O . ASN A 1 344 ? 10.664 18.425 -1.885 1.00 94.50 344 ASN A O 1
ATOM 2602 N N . VAL A 1 345 ? 9.551 20.131 -0.961 1.00 94.25 345 VAL A N 1
ATOM 2603 C CA . VAL A 1 345 ? 10.134 21.167 -1.830 1.00 94.25 345 VAL A CA 1
ATOM 2604 C C . VAL A 1 345 ? 11.668 21.193 -1.850 1.00 94.25 345 VAL A C 1
ATOM 2606 O O . VAL A 1 345 ? 12.245 21.620 -2.841 1.00 94.25 345 VAL A O 1
ATOM 2609 N N . LEU A 1 346 ? 12.359 20.790 -0.778 1.00 92.88 346 LEU A N 1
ATOM 2610 C CA . LEU A 1 346 ? 13.829 20.818 -0.741 1.00 92.88 346 LEU A CA 1
ATOM 2611 C C . LEU A 1 346 ? 14.466 19.647 -1.490 1.00 92.88 346 LEU A C 1
ATOM 2613 O O . LEU A 1 346 ? 15.647 19.732 -1.834 1.00 92.88 346 LEU A O 1
ATOM 2617 N N . ASP A 1 347 ? 13.702 18.579 -1.704 1.00 92.81 347 ASP A N 1
ATOM 2618 C CA . ASP A 1 347 ? 14.141 17.415 -2.468 1.00 92.81 347 ASP A CA 1
ATOM 2619 C C . ASP A 1 347 ? 13.853 17.617 -3.966 1.00 92.81 347 ASP A C 1
ATOM 2621 O O . ASP A 1 347 ? 14.594 17.107 -4.807 1.00 92.81 347 ASP A O 1
ATOM 2625 N N . GLN A 1 348 ? 12.856 18.448 -4.295 1.00 94.19 348 GLN A N 1
ATOM 2626 C CA . GLN A 1 348 ? 12.520 18.822 -5.665 1.00 94.19 348 GLN A CA 1
ATOM 2627 C C . GLN A 1 348 ? 13.686 19.575 -6.351 1.00 94.19 348 GLN A C 1
ATOM 2629 O O . GLN A 1 348 ? 14.206 20.554 -5.792 1.00 94.19 348 GLN A O 1
ATOM 2634 N N . PRO A 1 349 ? 14.091 19.205 -7.586 1.00 92.50 349 PRO A N 1
ATOM 2635 C CA . PRO A 1 349 ? 15.301 19.732 -8.236 1.00 92.50 349 PRO A CA 1
ATOM 2636 C C . PRO A 1 349 ? 15.388 21.264 -8.354 1.00 92.50 349 PRO A C 1
ATOM 2638 O O . PRO A 1 349 ? 16.478 21.845 -8.297 1.00 92.50 349 PRO A O 1
ATOM 2641 N N . ASN A 1 350 ? 14.246 21.939 -8.501 1.00 92.38 350 ASN A N 1
ATOM 2642 C CA . ASN A 1 350 ? 14.128 23.386 -8.687 1.00 92.38 350 ASN A CA 1
ATOM 2643 C C . ASN A 1 350 ? 13.637 24.133 -7.433 1.00 92.38 350 ASN A C 1
ATOM 2645 O O . ASN A 1 350 ? 13.558 25.365 -7.451 1.00 92.38 350 ASN A O 1
ATOM 2649 N N . ASN A 1 351 ? 13.378 23.429 -6.328 1.00 92.50 351 ASN A N 1
ATOM 2650 C CA . ASN A 1 351 ? 12.697 23.935 -5.134 1.00 92.50 351 ASN A CA 1
ATOM 2651 C C . ASN A 1 351 ? 11.347 24.614 -5.435 1.00 92.50 351 ASN A C 1
ATOM 2653 O O . ASN A 1 351 ? 11.038 25.677 -4.879 1.00 92.50 351 ASN A O 1
ATOM 2657 N N . ASN A 1 352 ? 10.562 24.041 -6.350 1.00 92.62 352 ASN A N 1
ATOM 2658 C CA . ASN A 1 352 ? 9.239 24.536 -6.710 1.00 92.62 352 ASN A CA 1
ATOM 2659 C C . ASN A 1 352 ? 8.144 23.792 -5.931 1.00 92.62 352 ASN A C 1
ATOM 2661 O O . ASN A 1 352 ? 7.840 22.648 -6.224 1.00 92.62 352 ASN A O 1
ATOM 2665 N N . ALA A 1 353 ? 7.507 24.470 -4.975 1.00 91.38 353 ALA A N 1
ATOM 2666 C CA . ALA A 1 353 ? 6.427 23.897 -4.161 1.00 91.38 353 ALA A CA 1
ATOM 2667 C C . ALA A 1 353 ? 5.100 23.681 -4.920 1.00 91.38 353 ALA A C 1
ATOM 2669 O O . ALA A 1 353 ? 4.117 23.282 -4.315 1.00 91.38 353 ALA A O 1
ATOM 2670 N N . LEU A 1 354 ? 5.023 24.055 -6.203 1.00 91.88 354 LEU A N 1
ATOM 2671 C CA . LEU A 1 354 ? 3.875 23.741 -7.065 1.00 91.88 354 LEU A CA 1
ATOM 2672 C C . LEU A 1 354 ? 4.082 22.444 -7.861 1.00 91.88 354 LEU A C 1
ATOM 2674 O O . LEU A 1 354 ? 3.185 22.048 -8.593 1.00 91.88 354 LEU A O 1
ATOM 2678 N N . GLU A 1 355 ? 5.278 21.863 -7.768 1.00 94.38 355 GLU A N 1
ATOM 2679 C CA . GLU A 1 355 ? 5.689 20.623 -8.430 1.00 94.38 355 GLU A CA 1
ATOM 2680 C C . GLU A 1 355 ? 6.032 19.580 -7.356 1.00 94.38 355 GLU A C 1
ATOM 2682 O O . GLU A 1 355 ? 7.095 18.970 -7.380 1.00 94.38 355 GLU A O 1
ATOM 2687 N N . THR A 1 356 ? 5.182 19.461 -6.338 1.00 95.19 356 THR A N 1
ATOM 2688 C CA . THR A 1 356 ? 5.290 18.478 -5.251 1.00 95.19 356 THR A CA 1
ATOM 2689 C C . THR A 1 356 ? 3.936 17.815 -5.067 1.00 95.19 356 THR A C 1
ATOM 2691 O O . THR A 1 356 ? 2.928 18.512 -5.195 1.00 95.19 356 THR A O 1
ATOM 2694 N N . LEU A 1 357 ? 3.936 16.519 -4.775 1.00 95.94 357 LEU A N 1
ATOM 2695 C CA . LEU A 1 357 ? 2.724 15.741 -4.511 1.00 95.94 357 LEU A CA 1
ATOM 2696 C C . LEU A 1 357 ? 2.222 15.965 -3.083 1.00 95.94 357 LEU A C 1
ATOM 2698 O O . LEU A 1 357 ? 2.965 16.485 -2.235 1.00 95.94 357 LEU A O 1
ATOM 2702 N N . ASN A 1 358 ? 0.964 15.635 -2.824 1.00 94.94 358 ASN A N 1
ATOM 2703 C CA . ASN A 1 358 ? 0.361 15.826 -1.520 1.00 94.94 358 ASN A CA 1
ATOM 2704 C C . ASN A 1 358 ? -0.785 14.821 -1.311 1.00 94.94 358 ASN A C 1
ATOM 2706 O O . ASN A 1 358 ? -1.852 15.100 -1.849 1.00 94.94 358 ASN A O 1
ATOM 2710 N N . PRO A 1 359 ? -0.623 13.863 -0.371 1.00 96.12 359 PRO A N 1
ATOM 2711 C CA . PRO A 1 359 ? -1.606 12.829 0.020 1.00 96.12 359 PRO A CA 1
ATOM 2712 C C . PRO A 1 359 ? -3.054 13.263 0.314 1.00 96.12 359 PRO A C 1
ATOM 2714 O O . PRO A 1 359 ? -3.910 12.475 0.669 1.00 96.12 359 PRO A O 1
ATOM 2717 N N . ALA A 1 360 ? -3.342 14.562 0.349 1.00 94.81 360 ALA A N 1
ATOM 2718 C CA . ALA A 1 360 ? -4.666 15.098 0.666 1.00 94.81 360 ALA A CA 1
ATOM 2719 C C . ALA A 1 360 ? -5.155 16.091 -0.403 1.00 94.81 360 ALA A C 1
ATOM 2721 O O . ALA A 1 360 ? -5.935 17.012 -0.111 1.00 94.81 360 ALA A O 1
ATOM 2722 N N . ASN A 1 361 ? -4.613 16.018 -1.617 1.00 94.12 361 ASN A N 1
ATOM 2723 C CA . ASN A 1 361 ? -4.935 16.870 -2.748 1.00 94.12 361 ASN A CA 1
ATOM 2724 C C . ASN A 1 361 ? -4.901 16.130 -4.103 1.00 94.12 361 ASN A C 1
ATOM 2726 O O . ASN A 1 361 ? -4.021 16.376 -4.920 1.00 94.12 361 ASN A O 1
ATOM 2730 N N . ALA A 1 362 ? -6.035 15.524 -4.452 1.00 94.44 362 ALA A N 1
ATOM 2731 C CA . ALA A 1 362 ? -6.265 14.776 -5.693 1.00 94.44 362 ALA A CA 1
ATOM 2732 C C . ALA A 1 362 ? -6.029 15.508 -7.035 1.00 94.44 362 ALA A C 1
ATOM 2734 O O . ALA A 1 362 ? -6.370 15.029 -8.118 1.00 94.44 362 ALA A O 1
ATOM 2735 N N . SER A 1 363 ? -5.615 16.777 -7.012 1.00 93.12 363 SER A N 1
ATOM 2736 C CA . SER A 1 363 ? -5.393 17.581 -8.212 1.00 93.12 363 SER A CA 1
ATOM 2737 C C . SER A 1 363 ? -3.954 17.575 -8.716 1.00 93.12 363 SER A C 1
ATOM 2739 O O . SER A 1 363 ? -3.737 17.999 -9.858 1.00 93.12 363 SER A O 1
ATOM 2741 N N . ASP A 1 364 ? -2.986 17.147 -7.907 1.00 92.25 364 ASP A N 1
ATOM 2742 C CA . ASP A 1 364 ? -1.576 17.091 -8.298 1.00 92.25 364 ASP A CA 1
ATOM 2743 C C . ASP A 1 364 ? -1.184 15.782 -9.004 1.00 92.25 364 ASP A C 1
ATOM 2745 O O . ASP A 1 364 ? -0.226 15.831 -9.778 1.00 92.25 364 ASP A O 1
ATOM 2749 N N . GLY A 1 365 ? -1.984 14.710 -8.956 1.00 92.44 365 GLY A N 1
ATOM 2750 C CA . GLY A 1 365 ? -1.805 13.517 -9.802 1.00 92.44 365 GLY A CA 1
ATOM 2751 C C . GLY A 1 365 ? -1.889 13.749 -11.320 1.00 92.44 365 GLY A C 1
ATOM 2752 O O . GLY A 1 365 ? -1.310 13.010 -12.117 1.00 92.44 365 GLY A O 1
ATOM 2753 N N . TYR A 1 366 ? -2.552 14.821 -11.771 1.00 92.19 366 TYR A N 1
ATOM 2754 C CA . TYR A 1 366 ? -2.749 15.108 -13.205 1.00 92.19 366 TYR A CA 1
ATOM 2755 C C . TYR A 1 366 ? -1.634 15.947 -13.857 1.00 92.19 366 TYR A C 1
ATOM 2757 O O . TYR A 1 366 ? -1.734 16.282 -15.045 1.00 92.19 366 TYR A O 1
ATOM 2765 N N . GLY A 1 367 ? -0.626 16.372 -13.092 1.00 92.44 367 GLY A N 1
ATOM 2766 C CA . GLY A 1 367 ? 0.512 17.137 -13.608 1.00 92.44 367 GLY A CA 1
ATOM 2767 C C . GLY A 1 367 ? 1.484 16.265 -14.404 1.00 92.44 367 GLY A C 1
ATOM 2768 O O . GLY A 1 367 ? 1.659 15.109 -14.070 1.00 92.44 367 GLY A O 1
ATOM 2769 N N . ASP A 1 368 ? 2.106 16.829 -15.438 1.00 95.12 368 ASP A N 1
ATOM 2770 C CA . ASP A 1 368 ? 3.289 16.286 -16.130 1.00 95.12 368 ASP A CA 1
ATOM 2771 C C . ASP A 1 368 ? 4.360 17.382 -16.004 1.00 95.12 368 ASP A C 1
ATOM 2773 O O . ASP A 1 368 ? 4.272 18.427 -16.666 1.00 95.12 368 ASP A O 1
ATOM 2777 N N . TRP A 1 369 ? 5.238 17.256 -15.005 1.00 94.44 369 TRP A N 1
ATOM 2778 C CA . TRP A 1 369 ? 6.150 18.335 -14.597 1.00 94.44 369 TRP A CA 1
ATOM 2779 C C . TRP A 1 369 ? 7.514 18.276 -15.278 1.00 94.44 369 TRP A C 1
ATOM 2781 O O . TRP A 1 369 ? 8.169 19.314 -15.419 1.00 94.44 369 TRP A O 1
ATOM 2791 N N . ASP A 1 370 ? 7.945 17.097 -15.696 1.00 94.12 370 ASP A N 1
ATOM 2792 C CA . ASP A 1 370 ? 9.202 16.855 -16.395 1.00 94.12 370 ASP A CA 1
ATOM 2793 C C . ASP A 1 370 ? 9.041 16.717 -17.920 1.00 94.12 370 ASP A C 1
ATOM 2795 O O . ASP A 1 370 ? 10.050 16.707 -18.633 1.00 94.12 370 ASP A O 1
ATOM 2799 N N . GLU A 1 371 ? 7.803 16.782 -18.420 1.00 95.06 371 GLU A N 1
ATOM 2800 C CA . GLU A 1 371 ? 7.423 16.838 -19.836 1.00 95.06 371 GLU A CA 1
ATOM 2801 C C . GLU A 1 371 ? 7.871 15.600 -20.629 1.00 95.06 371 GLU A C 1
ATOM 2803 O O . GLU A 1 371 ? 8.221 15.690 -21.817 1.00 95.06 371 GLU A O 1
ATOM 2808 N N . ASP A 1 372 ? 7.875 14.439 -19.980 1.00 93.44 372 ASP A N 1
ATOM 2809 C CA . ASP A 1 372 ? 8.316 13.169 -20.556 1.00 93.44 372 ASP A CA 1
ATOM 2810 C C . ASP A 1 372 ? 7.186 12.425 -21.306 1.00 93.44 372 ASP A C 1
ATOM 2812 O O . ASP A 1 372 ? 7.437 11.550 -22.147 1.00 93.44 372 ASP A O 1
ATOM 2816 N N . GLY A 1 373 ? 5.944 12.874 -21.099 1.00 92.75 373 GLY A N 1
ATOM 2817 C CA . GLY A 1 373 ? 4.734 12.326 -21.694 1.00 92.75 373 GLY A CA 1
ATOM 2818 C C . GLY A 1 373 ? 3.902 11.448 -20.760 1.00 92.75 373 GLY A C 1
ATOM 2819 O O . GLY A 1 373 ? 2.918 10.885 -21.252 1.00 92.75 373 GLY A O 1
ATOM 2820 N N . MET A 1 374 ? 4.255 11.346 -19.477 1.00 94.62 374 MET A N 1
ATOM 2821 C CA . MET A 1 374 ? 3.461 10.745 -18.405 1.00 94.62 374 MET A CA 1
ATOM 2822 C C . MET A 1 374 ? 3.009 11.827 -17.421 1.00 94.62 374 MET A C 1
ATOM 2824 O O . MET A 1 374 ? 3.733 12.767 -17.113 1.00 94.62 374 MET A O 1
ATOM 2828 N N . ASN A 1 375 ? 1.778 11.721 -16.926 1.00 95.00 375 ASN A N 1
ATOM 2829 C CA . ASN A 1 375 ? 1.399 12.472 -15.727 1.00 95.00 375 ASN A CA 1
ATOM 2830 C C . ASN A 1 375 ? 1.824 11.731 -14.446 1.00 95.00 375 ASN A C 1
ATOM 2832 O O . ASN A 1 375 ? 2.121 10.542 -14.488 1.00 95.00 375 ASN A O 1
ATOM 2836 N N . ASN A 1 376 ? 1.788 12.408 -13.301 1.00 95.06 376 ASN A N 1
ATOM 2837 C CA . ASN A 1 376 ? 2.222 11.871 -12.008 1.00 95.06 376 ASN A CA 1
ATOM 2838 C C . ASN A 1 376 ? 1.491 10.570 -11.598 1.00 95.06 376 ASN A C 1
ATOM 2840 O O . ASN A 1 376 ? 2.095 9.675 -11.012 1.00 95.06 376 ASN A O 1
ATOM 2844 N N . TYR A 1 377 ? 0.215 10.408 -11.955 1.00 95.19 377 TYR A N 1
ATOM 2845 C CA . TYR A 1 377 ? -0.501 9.144 -11.748 1.00 95.19 377 TYR A CA 1
ATOM 2846 C C . TYR A 1 377 ? -0.034 8.034 -12.711 1.00 95.19 377 TYR A C 1
ATOM 2848 O O . TYR A 1 377 ? 0.059 6.860 -12.345 1.00 95.19 377 TYR A O 1
ATOM 2856 N N . GLU A 1 378 ? 0.272 8.371 -13.966 1.00 94.94 378 GLU A N 1
ATOM 2857 C CA . GLU A 1 378 ? 0.845 7.431 -14.942 1.00 94.94 378 GLU A CA 1
ATOM 2858 C C . GLU A 1 378 ? 2.260 6.984 -14.548 1.00 94.94 378 GLU A C 1
ATOM 2860 O O . GLU A 1 378 ? 2.590 5.812 -14.737 1.00 94.94 378 GLU A O 1
ATOM 2865 N N . GLU A 1 379 ? 3.039 7.878 -13.941 1.00 95.00 379 GLU A N 1
ATOM 2866 C CA . GLU A 1 379 ? 4.353 7.605 -13.352 1.00 95.00 379 GLU A CA 1
ATOM 2867 C C . GLU A 1 379 ? 4.279 6.518 -12.268 1.00 95.00 379 GLU A C 1
ATOM 2869 O O . GLU A 1 379 ? 5.018 5.525 -12.293 1.00 95.00 379 GLU A O 1
ATOM 2874 N N . TYR A 1 380 ? 3.324 6.648 -11.339 1.00 93.50 380 TYR A N 1
ATOM 2875 C CA . TYR A 1 380 ? 3.055 5.615 -10.340 1.00 93.50 380 TYR A CA 1
ATOM 2876 C C . TYR A 1 380 ? 2.609 4.297 -10.993 1.00 93.50 380 TYR A C 1
ATOM 2878 O O . TYR A 1 380 ? 3.123 3.221 -10.671 1.00 93.50 380 TYR A O 1
ATOM 2886 N N . GLN A 1 381 ? 1.704 4.355 -11.976 1.00 92.94 381 GLN A N 1
ATOM 2887 C CA . GLN A 1 381 ? 1.170 3.163 -12.645 1.00 92.94 381 GLN A CA 1
ATOM 2888 C C . GLN A 1 381 ? 2.219 2.307 -13.362 1.00 92.94 381 GLN A C 1
ATOM 2890 O O . GLN A 1 381 ? 1.951 1.127 -13.619 1.00 92.94 381 GLN A O 1
ATOM 2895 N N . VAL A 1 382 ? 3.412 2.832 -13.657 1.00 91.12 382 VAL A N 1
ATOM 2896 C CA . VAL A 1 382 ? 4.544 2.027 -14.148 1.00 91.12 382 VAL A CA 1
ATOM 2897 C C . VAL A 1 382 ? 4.826 0.848 -13.201 1.00 91.12 382 VAL A C 1
ATOM 2899 O O . VAL A 1 382 ? 5.094 -0.274 -13.654 1.00 91.12 382 VAL A O 1
ATOM 2902 N N . ALA A 1 383 ? 4.639 1.037 -11.890 1.00 87.94 383 ALA A N 1
ATOM 2903 C CA . ALA A 1 383 ? 4.784 -0.011 -10.883 1.00 87.94 383 ALA A CA 1
ATOM 2904 C C . ALA A 1 383 ? 3.810 -1.191 -11.077 1.00 87.94 383 ALA A C 1
ATOM 2906 O O . ALA A 1 383 ? 4.156 -2.338 -10.787 1.00 87.94 383 ALA A O 1
ATOM 2907 N N . ASN A 1 384 ? 2.625 -0.973 -11.655 1.00 88.12 384 ASN A N 1
ATOM 2908 C CA . ASN A 1 384 ? 1.669 -2.055 -11.927 1.00 88.12 384 ASN A CA 1
ATOM 2909 C C . ASN A 1 384 ? 2.182 -3.049 -12.979 1.00 88.12 384 ASN A C 1
ATOM 2911 O O . ASN A 1 384 ? 1.780 -4.215 -12.994 1.00 88.12 384 ASN A O 1
ATOM 2915 N N . ILE A 1 385 ? 3.068 -2.596 -13.869 1.00 86.56 385 ILE A N 1
ATOM 2916 C CA . ILE A 1 385 ? 3.644 -3.414 -14.940 1.00 86.56 385 ILE A CA 1
ATOM 2917 C C . ILE A 1 385 ? 4.959 -4.048 -14.478 1.00 86.56 385 ILE A C 1
ATOM 2919 O O . ILE A 1 385 ? 5.195 -5.234 -14.728 1.00 86.56 385 ILE A O 1
ATOM 2923 N N . PHE A 1 386 ? 5.806 -3.273 -13.798 1.00 86.50 386 PHE A N 1
ATOM 2924 C CA . PHE A 1 386 ? 7.189 -3.657 -13.508 1.00 86.50 386 PHE A CA 1
ATOM 2925 C C . PHE A 1 386 ? 7.456 -4.029 -12.041 1.00 86.50 386 PHE A C 1
ATOM 2927 O O . PHE A 1 386 ? 8.542 -4.518 -11.727 1.00 86.50 386 PHE A O 1
ATOM 2934 N N . GLY A 1 387 ? 6.472 -3.881 -11.155 1.00 84.12 387 GLY A N 1
ATOM 2935 C CA . GLY A 1 387 ? 6.525 -4.238 -9.735 1.00 84.12 387 GLY A CA 1
ATOM 2936 C C . GLY A 1 387 ? 6.332 -3.030 -8.805 1.00 84.12 387 GLY A C 1
ATOM 2937 O O . GLY A 1 387 ? 6.657 -1.911 -9.192 1.00 84.12 387 GLY A O 1
ATOM 2938 N N . PRO A 1 388 ? 5.876 -3.247 -7.556 1.00 76.75 388 PRO A N 1
ATOM 2939 C CA . PRO A 1 388 ? 5.393 -2.191 -6.649 1.00 76.75 388 PRO A CA 1
ATOM 2940 C C . PRO A 1 388 ? 6.445 -1.137 -6.266 1.00 76.75 388 PRO A C 1
ATOM 2942 O O . PRO A 1 388 ? 6.107 -0.054 -5.812 1.00 76.75 388 PRO A O 1
ATOM 2945 N N . THR A 1 389 ? 7.733 -1.426 -6.465 1.00 77.94 389 THR A N 1
ATOM 2946 C CA . THR A 1 389 ? 8.841 -0.507 -6.160 1.00 77.94 389 THR A CA 1
ATOM 2947 C C . THR A 1 389 ? 9.423 0.175 -7.404 1.00 77.94 389 THR A C 1
ATOM 2949 O O . THR A 1 389 ? 10.469 0.813 -7.307 1.00 77.94 389 THR A O 1
ATOM 2952 N N . ASN A 1 390 ? 8.820 -0.024 -8.582 1.00 87.75 390 ASN A N 1
ATOM 2953 C CA . ASN A 1 390 ? 9.373 0.370 -9.883 1.00 87.75 390 ASN A CA 1
ATOM 2954 C C . ASN A 1 390 ? 8.543 1.456 -10.599 1.00 87.75 390 ASN A C 1
ATOM 2956 O O . ASN A 1 390 ? 8.482 1.461 -11.823 1.00 87.75 390 ASN A O 1
ATOM 2960 N N . PHE A 1 391 ? 7.915 2.366 -9.854 1.00 91.31 391 PHE A N 1
ATOM 2961 C CA . PHE A 1 391 ? 7.292 3.596 -10.383 1.00 91.31 391 PHE A CA 1
ATOM 2962 C C . PHE A 1 391 ? 8.346 4.594 -10.877 1.00 91.31 391 PHE A C 1
ATOM 2964 O O . PHE A 1 391 ? 9.477 4.528 -10.408 1.00 91.31 391 PHE A O 1
ATOM 2971 N N . THR A 1 392 ? 8.032 5.522 -11.773 1.00 93.50 392 THR A N 1
ATOM 2972 C CA . THR A 1 392 ? 8.991 6.529 -12.282 1.00 93.50 392 THR A CA 1
ATOM 2973 C C . THR A 1 392 ? 9.024 7.795 -11.418 1.00 93.50 392 THR A C 1
ATOM 2975 O O . THR A 1 392 ? 8.424 7.810 -10.339 1.00 93.50 392 THR A O 1
ATOM 2978 N N . SER A 1 393 ? 9.891 8.757 -11.748 1.00 93.94 393 SER A N 1
ATOM 2979 C CA . SER A 1 393 ? 10.085 9.978 -10.957 1.00 93.94 393 SER A CA 1
ATOM 2980 C C . SER A 1 393 ? 9.349 11.186 -11.552 1.00 93.94 393 SER A C 1
ATOM 2982 O O . SER A 1 393 ? 9.835 11.721 -12.546 1.00 93.94 393 SER A O 1
ATOM 2984 N N . PRO A 1 394 ? 8.323 11.753 -10.877 1.00 95.38 394 PRO A N 1
ATOM 2985 C CA . PRO A 1 394 ? 7.537 12.896 -11.377 1.00 95.38 394 PRO A CA 1
ATOM 2986 C C . PRO A 1 394 ? 8.332 14.174 -11.689 1.00 95.38 394 PRO A C 1
ATOM 2988 O O . PRO A 1 394 ? 7.797 15.187 -12.141 1.00 95.38 394 PRO A O 1
ATOM 2991 N N . TRP A 1 395 ? 9.610 14.203 -11.313 1.00 95.00 395 TRP A N 1
ATOM 2992 C CA . TRP A 1 395 ? 10.513 15.337 -11.477 1.00 95.00 395 TRP A CA 1
ATOM 2993 C C . TRP A 1 395 ? 11.598 15.097 -12.520 1.00 95.00 395 TRP A C 1
ATOM 2995 O O . TRP A 1 395 ? 12.392 16.016 -12.786 1.00 95.00 395 TRP A O 1
ATOM 3005 N N . ARG A 1 396 ? 11.708 13.879 -13.053 1.00 93.94 396 ARG A N 1
ATOM 3006 C CA . ARG A 1 396 ? 12.827 13.487 -13.891 1.00 93.94 396 ARG A CA 1
ATOM 3007 C C . ARG A 1 396 ? 12.374 12.609 -15.048 1.00 93.94 396 ARG A C 1
ATOM 3009 O O . ARG A 1 396 ? 12.263 11.407 -14.899 1.00 93.94 396 ARG A O 1
ATOM 3016 N N . MET A 1 397 ? 12.482 13.223 -16.224 1.00 95.19 397 MET A N 1
ATOM 3017 C CA . MET A 1 397 ? 12.160 12.656 -17.532 1.00 95.19 397 MET A CA 1
ATOM 3018 C C . MET A 1 397 ? 12.737 11.263 -17.843 1.00 95.19 397 MET A C 1
ATOM 3020 O O . MET A 1 397 ? 12.264 10.618 -18.763 1.00 95.19 397 MET A O 1
ATOM 3024 N N . ASP A 1 398 ? 13.820 10.860 -17.185 1.00 94.38 398 ASP A N 1
ATOM 3025 C CA . ASP A 1 398 ? 14.590 9.643 -17.469 1.00 94.38 398 ASP A CA 1
ATOM 3026 C C . ASP A 1 398 ? 15.134 9.131 -16.128 1.00 94.38 398 ASP A C 1
ATOM 3028 O O . ASP A 1 398 ? 16.153 9.620 -15.609 1.00 94.38 398 ASP A O 1
ATOM 3032 N N . THR A 1 399 ? 14.385 8.232 -15.494 1.00 93.00 399 THR A N 1
ATOM 3033 C CA . THR A 1 399 ? 14.619 7.799 -14.117 1.00 93.00 399 THR A CA 1
ATOM 3034 C C . THR A 1 399 ? 15.943 7.050 -13.976 1.00 93.00 399 THR A C 1
ATOM 3036 O O . THR A 1 399 ? 16.686 7.302 -13.010 1.00 93.00 399 THR A O 1
ATOM 3039 N N . ASP A 1 400 ? 16.285 6.169 -14.918 1.00 91.69 400 ASP A N 1
ATOM 3040 C CA . ASP A 1 400 ? 17.516 5.367 -14.878 1.00 91.69 400 ASP A CA 1
ATOM 3041 C C . ASP A 1 400 ? 18.734 5.981 -15.585 1.00 91.69 400 ASP A C 1
ATOM 3043 O O . ASP A 1 400 ? 19.865 5.523 -15.361 1.00 91.69 400 ASP A O 1
ATOM 3047 N N . LEU A 1 401 ? 18.541 7.103 -16.278 1.00 93.31 401 LEU A N 1
ATOM 3048 C CA . LEU A 1 401 ? 19.562 7.911 -16.942 1.00 93.31 401 LEU A CA 1
ATOM 3049 C C . LEU A 1 401 ? 20.242 7.205 -18.121 1.00 93.31 401 LEU A C 1
ATOM 3051 O O . LEU A 1 401 ? 21.440 7.438 -18.364 1.00 93.31 401 LEU A O 1
ATOM 3055 N N . ASP A 1 402 ? 19.520 6.351 -18.842 1.00 92.44 402 ASP A N 1
ATOM 3056 C CA . ASP A 1 402 ? 20.034 5.668 -20.031 1.00 92.44 402 ASP A CA 1
ATOM 3057 C C . ASP A 1 402 ? 19.877 6.476 -21.335 1.00 92.44 402 ASP A C 1
ATOM 3059 O O . ASP A 1 402 ? 20.524 6.182 -22.351 1.00 92.44 402 ASP A O 1
ATOM 3063 N N . GLY A 1 403 ? 19.147 7.592 -21.273 1.00 91.62 403 GLY A N 1
ATOM 3064 C CA . GLY A 1 403 ? 18.914 8.518 -22.374 1.00 91.62 403 GLY A CA 1
ATOM 3065 C C . GLY A 1 403 ? 17.575 8.331 -23.083 1.00 91.62 403 GLY A C 1
ATOM 3066 O O . GLY A 1 403 ? 17.312 9.079 -24.037 1.00 91.62 403 GLY A O 1
ATOM 3067 N N . MET A 1 404 ? 16.749 7.379 -22.653 1.00 93.38 404 MET A N 1
ATOM 3068 C CA . MET A 1 404 ? 15.358 7.225 -23.069 1.00 93.38 404 MET A CA 1
ATOM 3069 C C . MET A 1 404 ? 14.425 7.806 -21.994 1.00 93.38 404 MET A C 1
ATOM 3071 O O . MET A 1 404 ? 14.677 7.628 -20.814 1.00 93.38 404 MET A O 1
ATOM 3075 N N . PRO A 1 405 ? 13.376 8.559 -22.370 1.00 95.31 405 PRO A N 1
ATOM 3076 C CA . PRO A 1 405 ? 12.412 9.050 -21.399 1.00 95.31 405 PRO A CA 1
ATOM 3077 C C . PRO A 1 405 ? 11.485 7.958 -20.883 1.00 95.31 405 PRO A C 1
ATOM 3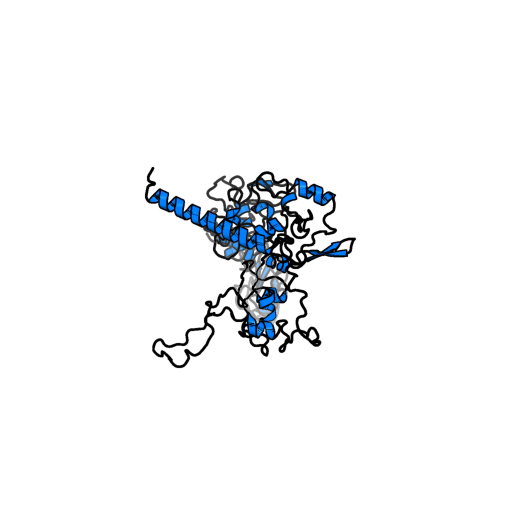079 O O . PRO A 1 405 ? 11.031 7.128 -21.684 1.00 95.31 405 PRO A O 1
ATOM 3082 N N . ASP A 1 406 ? 11.093 8.066 -19.619 1.00 94.50 406 ASP A N 1
ATOM 3083 C CA . ASP A 1 406 ? 10.258 7.091 -18.918 1.00 94.50 406 ASP A CA 1
ATOM 3084 C C . ASP A 1 406 ? 8.937 6.832 -19.668 1.00 94.50 406 ASP A C 1
ATOM 3086 O O . ASP A 1 406 ? 8.578 5.686 -19.973 1.00 94.50 406 ASP A O 1
ATOM 3090 N N . GLY A 1 407 ? 8.261 7.894 -20.112 1.00 93.00 407 GLY A N 1
ATOM 3091 C CA . GLY A 1 407 ? 7.038 7.812 -20.908 1.00 93.00 407 GLY A CA 1
ATOM 3092 C C . GLY A 1 407 ? 7.204 7.141 -22.265 1.00 93.00 407 GLY A C 1
ATOM 3093 O O . GLY A 1 407 ? 6.292 6.446 -22.742 1.00 93.00 407 GLY A O 1
ATOM 3094 N N . TRP A 1 408 ? 8.370 7.285 -22.900 1.00 92.56 408 TRP A N 1
ATOM 3095 C CA . TRP A 1 408 ? 8.658 6.561 -24.136 1.00 92.56 408 TRP A CA 1
ATOM 3096 C C . TRP A 1 408 ? 8.913 5.084 -23.855 1.00 92.56 408 TRP A C 1
ATOM 3098 O O . TRP A 1 408 ? 8.357 4.237 -24.560 1.00 92.56 408 TRP A O 1
ATOM 3108 N N . GLU A 1 409 ? 9.703 4.768 -22.836 1.00 93.81 409 GLU A N 1
ATOM 3109 C CA . GLU A 1 409 ? 9.996 3.392 -22.450 1.00 93.81 409 GLU A CA 1
ATOM 3110 C C . GLU A 1 409 ? 8.724 2.634 -22.072 1.00 93.81 409 GLU A C 1
ATOM 3112 O O . GLU A 1 409 ? 8.421 1.599 -22.675 1.00 93.81 409 GLU A O 1
ATOM 3117 N N . SER A 1 410 ? 7.913 3.203 -21.179 1.00 91.00 410 SER A N 1
ATOM 3118 C CA . SER A 1 410 ? 6.650 2.618 -20.722 1.00 91.00 410 SER A CA 1
ATOM 3119 C C . SER A 1 410 ? 5.685 2.355 -21.886 1.00 91.00 410 SER A C 1
ATOM 3121 O O . SER A 1 410 ? 5.145 1.253 -22.031 1.00 91.00 410 SER A O 1
ATOM 3123 N N . THR A 1 411 ? 5.548 3.308 -22.818 1.00 89.38 411 THR A N 1
ATOM 3124 C CA . THR A 1 411 ? 4.691 3.147 -24.010 1.00 89.38 411 THR A CA 1
ATOM 3125 C C . THR A 1 411 ? 5.182 2.041 -24.957 1.00 89.38 411 THR A C 1
ATOM 3127 O O . THR A 1 411 ? 4.371 1.425 -25.659 1.00 89.38 411 THR A O 1
ATOM 3130 N N . ASN A 1 412 ? 6.490 1.769 -24.993 1.00 88.94 412 ASN A N 1
ATOM 3131 C CA . ASN A 1 412 ? 7.092 0.721 -25.826 1.00 88.94 412 ASN A CA 1
ATOM 3132 C C . ASN A 1 412 ? 7.330 -0.598 -25.068 1.00 88.94 412 ASN A C 1
ATOM 3134 O O . ASN A 1 412 ? 7.835 -1.557 -25.652 1.00 88.94 412 ASN A O 1
ATOM 3138 N N . GLY A 1 413 ? 6.903 -0.690 -23.804 1.00 87.25 413 GLY A N 1
ATOM 3139 C CA . GLY A 1 413 ? 7.050 -1.890 -22.978 1.00 87.25 413 GLY A CA 1
ATOM 3140 C C . GLY A 1 413 ? 8.485 -2.156 -22.516 1.00 87.25 413 GLY A C 1
ATOM 3141 O O . GLY A 1 413 ? 8.818 -3.303 -22.209 1.00 87.25 413 GLY A O 1
ATOM 3142 N N . LEU A 1 414 ? 9.320 -1.119 -22.493 1.00 90.44 414 LEU A N 1
ATOM 3143 C CA . LEU A 1 414 ? 10.643 -1.116 -21.874 1.00 90.44 414 LEU A CA 1
ATOM 3144 C C . LEU A 1 414 ? 10.512 -0.709 -20.408 1.00 90.44 414 LEU A C 1
ATOM 3146 O O . LEU A 1 414 ? 9.518 -0.101 -20.022 1.00 90.44 414 LEU A O 1
ATOM 3150 N N . HIS A 1 415 ? 11.472 -1.126 -19.588 1.00 91.25 415 HIS A N 1
ATOM 3151 C CA . HIS A 1 415 ? 11.405 -0.974 -18.139 1.00 91.25 415 HIS A CA 1
ATOM 3152 C C . HIS A 1 415 ? 12.118 0.325 -17.725 1.00 91.25 415 HIS A C 1
ATOM 3154 O O . HIS A 1 415 ? 13.344 0.285 -17.654 1.00 91.25 415 HIS A O 1
ATOM 3160 N N . PRO A 1 416 ? 11.406 1.400 -17.323 1.00 92.62 416 PRO A N 1
ATOM 3161 C CA . PRO A 1 416 ? 11.988 2.748 -17.153 1.00 92.62 416 PRO A CA 1
ATOM 3162 C C . PRO A 1 416 ? 13.009 2.929 -16.014 1.00 92.62 416 PRO A C 1
ATOM 3164 O O . PRO A 1 416 ? 13.538 4.001 -15.739 1.00 92.62 416 PRO A O 1
ATOM 3167 N N . ARG A 1 417 ? 13.214 1.868 -15.229 1.00 89.88 417 ARG A N 1
ATOM 3168 C CA . ARG A 1 417 ? 14.239 1.798 -14.178 1.00 89.88 417 ARG A CA 1
ATOM 3169 C C . ARG A 1 417 ? 15.396 0.844 -14.494 1.00 89.88 417 ARG A C 1
ATOM 3171 O O . ARG A 1 417 ? 16.232 0.592 -13.622 1.00 89.88 417 ARG A O 1
ATOM 3178 N N . ASP A 1 418 ? 15.404 0.230 -15.675 1.00 91.19 418 ASP A N 1
ATOM 3179 C CA . ASP A 1 418 ? 16.437 -0.714 -16.108 1.00 91.19 418 ASP A CA 1
ATOM 3180 C C . ASP A 1 418 ? 17.189 -0.187 -17.331 1.00 91.19 418 ASP A C 1
ATOM 3182 O O . ASP A 1 418 ? 16.963 -0.641 -18.452 1.00 91.19 418 ASP A O 1
ATOM 3186 N N . GLY A 1 419 ? 18.178 0.672 -17.081 1.00 89.38 419 GLY A N 1
ATOM 3187 C CA . GLY A 1 419 ? 18.950 1.309 -18.148 1.00 89.38 419 GLY A CA 1
ATOM 3188 C C . GLY A 1 419 ? 19.834 0.357 -18.959 1.00 89.38 419 GLY A C 1
ATOM 3189 O O . GLY A 1 419 ? 20.518 0.757 -19.898 1.00 89.38 419 GLY A O 1
ATOM 3190 N N . ALA A 1 420 ? 19.883 -0.932 -18.599 1.00 91.31 420 ALA A N 1
ATOM 3191 C CA . ALA A 1 420 ? 20.501 -1.945 -19.450 1.00 91.31 420 ALA A CA 1
ATOM 3192 C C . ALA A 1 420 ? 19.604 -2.323 -20.639 1.00 91.31 420 ALA A C 1
ATOM 3194 O O . ALA A 1 420 ? 20.088 -2.937 -21.594 1.00 91.31 420 ALA A O 1
ATOM 3195 N N . ASN A 1 421 ? 18.312 -1.987 -20.586 1.00 89.12 421 ASN A N 1
ATOM 3196 C CA . ASN A 1 421 ? 17.355 -2.289 -21.635 1.00 89.12 421 ASN A CA 1
ATOM 3197 C C . ASN A 1 421 ? 17.628 -1.445 -22.903 1.00 89.12 421 ASN A C 1
ATOM 3199 O O . ASN A 1 421 ? 17.441 -1.958 -24.009 1.00 89.12 421 ASN A O 1
ATOM 3203 N N . GLY A 1 422 ? 18.172 -0.227 -22.768 1.00 86.75 422 GLY A N 1
ATOM 3204 C CA . GLY A 1 422 ? 18.539 0.644 -23.890 1.00 86.75 422 GLY A CA 1
ATOM 3205 C C . GLY A 1 422 ? 19.620 0.082 -24.819 1.00 86.75 422 GLY A C 1
ATOM 3206 O O . GLY A 1 422 ? 19.659 0.422 -26.006 1.00 86.75 422 GLY A O 1
ATOM 3207 N N . ASP A 1 423 ? 20.461 -0.823 -24.306 1.00 87.12 423 ASP A N 1
ATOM 3208 C CA . ASP A 1 423 ? 21.518 -1.524 -25.051 1.00 87.12 423 ASP A CA 1
ATOM 3209 C C . ASP A 1 423 ? 21.011 -2.793 -25.771 1.00 87.12 423 ASP A C 1
ATOM 3211 O O . ASP A 1 423 ? 21.777 -3.464 -26.471 1.00 87.12 423 ASP A O 1
ATOM 3215 N N . LEU A 1 424 ? 19.741 -3.170 -25.589 1.00 87.06 424 LEU A N 1
ATOM 3216 C CA . LEU A 1 424 ? 19.161 -4.357 -26.214 1.00 87.06 424 LEU A CA 1
ATOM 3217 C C . LEU A 1 424 ? 18.657 -4.052 -27.630 1.00 87.06 424 LEU A C 1
ATOM 3219 O O . LEU A 1 424 ? 18.196 -2.953 -27.912 1.00 87.06 424 LEU A O 1
ATOM 3223 N N . ASP A 1 425 ? 18.701 -5.069 -28.492 1.00 84.12 425 ASP A N 1
ATOM 3224 C CA . ASP A 1 425 ? 18.098 -5.104 -29.835 1.00 84.12 425 ASP A CA 1
ATOM 3225 C C . ASP A 1 425 ? 17.131 -6.311 -29.884 1.00 84.12 425 ASP A C 1
ATOM 3227 O O . ASP A 1 425 ? 17.532 -7.439 -30.221 1.00 84.12 425 ASP A O 1
ATOM 3231 N N . PRO A 1 426 ? 15.893 -6.152 -29.370 1.00 83.50 426 PRO A N 1
ATOM 3232 C CA . PRO A 1 426 ? 14.955 -7.261 -29.214 1.00 83.50 426 PRO A CA 1
ATOM 3233 C C . PRO A 1 426 ? 14.245 -7.656 -30.512 1.00 83.50 426 PRO A C 1
ATOM 3235 O O . PRO A 1 426 ? 13.905 -8.833 -30.676 1.00 83.50 426 PRO A O 1
ATOM 3238 N N . ASP A 1 427 ? 13.976 -6.698 -31.401 1.00 81.62 427 ASP A N 1
ATOM 3239 C CA . ASP A 1 427 ? 13.197 -6.911 -32.623 1.00 81.62 427 ASP A CA 1
ATOM 3240 C C . ASP A 1 427 ? 14.055 -7.400 -33.798 1.00 81.62 427 ASP A C 1
ATOM 3242 O O . ASP A 1 427 ? 13.517 -8.027 -34.719 1.00 81.62 427 ASP A O 1
ATOM 3246 N N . ARG A 1 428 ? 15.382 -7.244 -33.695 1.00 80.94 428 ARG A N 1
ATOM 3247 C CA . ARG A 1 428 ? 16.381 -7.811 -34.603 1.00 80.94 428 ARG A CA 1
ATOM 3248 C C . ARG A 1 428 ? 16.090 -7.440 -36.037 1.00 80.94 428 ARG A C 1
ATOM 3250 O O . ARG A 1 428 ? 16.037 -8.300 -36.924 1.00 80.94 428 ARG A O 1
ATOM 3257 N N . ASP A 1 429 ? 15.907 -6.153 -36.257 1.00 78.69 429 ASP A N 1
ATOM 3258 C CA . ASP A 1 429 ? 15.562 -5.595 -37.556 1.00 78.69 429 ASP A CA 1
ATOM 3259 C C . ASP A 1 429 ? 16.613 -5.867 -38.655 1.00 78.69 429 ASP A C 1
ATOM 3261 O O . ASP A 1 429 ? 16.326 -5.697 -39.845 1.00 78.69 429 ASP A O 1
ATOM 3265 N N . GLY A 1 430 ? 17.802 -6.352 -38.273 1.00 78.44 430 GLY A N 1
ATOM 3266 C CA . GLY A 1 430 ? 18.872 -6.747 -39.184 1.00 78.44 430 GLY A CA 1
ATOM 3267 C C . GLY A 1 430 ? 19.618 -5.548 -39.752 1.00 78.44 430 GLY A C 1
ATOM 3268 O O . GLY A 1 430 ? 20.231 -5.662 -40.818 1.00 78.44 430 GLY A O 1
ATOM 3269 N N . TRP A 1 431 ? 19.542 -4.396 -39.082 1.00 82.38 431 TRP A N 1
ATOM 3270 C CA . TRP A 1 431 ? 20.207 -3.182 -39.519 1.00 82.38 431 TRP A CA 1
ATOM 3271 C C . TRP A 1 431 ? 21.724 -3.389 -39.643 1.00 82.38 431 TRP A C 1
ATOM 3273 O O . TRP A 1 431 ? 22.428 -3.705 -38.691 1.00 82.38 431 TRP A O 1
ATOM 3283 N N . ASP A 1 432 ? 22.217 -3.208 -40.865 1.00 81.94 432 ASP A N 1
ATOM 3284 C CA . ASP A 1 432 ? 23.616 -3.348 -41.268 1.00 81.94 432 ASP A CA 1
ATOM 3285 C C . ASP A 1 432 ? 24.072 -1.966 -41.756 1.00 81.94 432 ASP A C 1
ATOM 3287 O O . ASP A 1 432 ? 23.701 -1.511 -42.850 1.00 81.94 432 ASP A O 1
ATOM 3291 N N . ALA A 1 433 ? 24.774 -1.237 -40.885 1.00 82.50 433 ALA A N 1
ATOM 3292 C CA . ALA A 1 433 ? 25.025 0.190 -41.057 1.00 82.50 433 ALA A CA 1
ATOM 3293 C C . ALA A 1 433 ? 25.973 0.476 -42.232 1.00 82.50 433 ALA A C 1
ATOM 3295 O O . ALA A 1 433 ? 25.818 1.500 -42.918 1.00 82.50 433 ALA A O 1
ATOM 3296 N N . ASP A 1 434 ? 26.942 -0.405 -42.486 1.00 86.75 434 ASP A N 1
ATOM 3297 C CA . ASP A 1 434 ? 27.894 -0.264 -43.586 1.00 86.75 434 ASP A CA 1
ATOM 3298 C C . ASP A 1 434 ? 27.580 -1.138 -44.825 1.00 86.75 434 ASP A C 1
ATOM 3300 O O . ASP A 1 434 ? 28.072 -0.860 -45.936 1.00 86.75 434 ASP A O 1
ATOM 3304 N N . GLY A 1 435 ? 26.650 -2.085 -44.685 1.00 87.31 435 GLY A N 1
ATOM 3305 C CA . GLY A 1 435 ? 26.105 -2.923 -45.749 1.00 87.31 435 GLY A CA 1
ATOM 3306 C C . GLY A 1 435 ? 26.973 -4.134 -46.101 1.00 87.31 435 GLY A C 1
ATOM 3307 O O . GLY A 1 435 ? 26.904 -4.612 -47.254 1.00 87.31 435 GLY A O 1
ATOM 3308 N N . ASP A 1 436 ? 27.844 -4.577 -45.194 1.00 89.62 436 ASP A N 1
ATOM 3309 C CA . ASP A 1 436 ? 28.802 -5.657 -45.412 1.00 89.62 436 ASP A CA 1
ATOM 3310 C C . ASP A 1 436 ? 28.418 -7.012 -44.776 1.00 89.62 436 ASP A C 1
ATOM 3312 O O . ASP A 1 436 ? 28.967 -8.049 -45.180 1.00 89.62 436 ASP A O 1
ATOM 3316 N N . GLY A 1 437 ? 27.385 -7.039 -43.932 1.00 89.06 437 GLY A N 1
ATOM 3317 C CA . GLY A 1 437 ? 26.853 -8.208 -43.225 1.00 89.06 437 GLY A CA 1
ATOM 3318 C C . GLY A 1 437 ? 26.114 -9.231 -44.097 1.00 89.06 437 GLY A C 1
ATOM 3319 O O . GLY A 1 437 ? 25.970 -10.410 -43.748 1.00 89.06 437 GLY A O 1
ATOM 3320 N N . ALA A 1 438 ? 25.674 -8.825 -45.291 1.00 91.19 438 ALA A N 1
ATOM 3321 C CA . ALA A 1 438 ? 24.871 -9.660 -46.187 1.00 91.19 438 ALA A CA 1
ATOM 3322 C C . ALA A 1 438 ? 25.639 -10.866 -46.782 1.00 91.19 438 ALA A C 1
ATOM 3324 O O . ALA A 1 438 ? 26.478 -10.736 -47.686 1.00 91.19 438 ALA A O 1
ATOM 3325 N N . VAL A 1 439 ? 25.252 -12.091 -46.400 1.00 90.12 439 VAL A N 1
ATOM 3326 C CA . VAL A 1 439 ? 25.797 -13.339 -46.964 1.00 90.12 439 VAL A CA 1
ATOM 3327 C C . VAL A 1 439 ? 25.215 -13.582 -48.357 1.00 90.12 439 VAL A C 1
ATOM 3329 O O . VAL A 1 439 ? 24.103 -14.086 -48.524 1.00 90.12 439 VAL A O 1
ATOM 3332 N N . ARG A 1 440 ? 25.985 -13.269 -49.399 1.00 88.94 440 ARG A N 1
ATOM 3333 C CA . ARG A 1 440 ? 25.590 -13.455 -50.807 1.00 88.94 440 ARG A CA 1
ATOM 3334 C C . ARG A 1 440 ? 26.734 -13.990 -51.658 1.00 88.94 440 ARG A C 1
ATOM 3336 O O . ARG A 1 440 ? 27.886 -14.048 -51.243 1.00 88.94 440 ARG A O 1
ATOM 3343 N N . TYR A 1 441 ? 26.420 -14.387 -52.887 1.00 82.88 441 TYR A N 1
ATOM 3344 C CA . TYR A 1 441 ? 27.450 -14.756 -53.855 1.00 82.88 441 TYR A CA 1
ATOM 3345 C C . TYR A 1 441 ? 28.097 -13.518 -54.478 1.00 82.88 441 TYR A C 1
ATOM 3347 O O . TYR A 1 441 ? 27.419 -12.756 -55.167 1.00 82.88 441 TYR A O 1
ATOM 3355 N N . ASP A 1 442 ? 29.425 -13.404 -54.386 1.00 75.81 442 ASP A N 1
ATOM 3356 C CA . ASP A 1 442 ? 30.193 -12.396 -55.138 1.00 75.81 442 ASP A CA 1
ATOM 3357 C C . ASP A 1 442 ? 29.933 -12.502 -56.649 1.00 75.81 442 ASP A C 1
ATOM 3359 O O . ASP A 1 442 ? 29.724 -11.516 -57.365 1.00 75.81 442 ASP A O 1
ATOM 3363 N N . THR A 1 443 ? 29.918 -13.743 -57.141 1.00 76.62 443 THR A N 1
ATOM 3364 C CA . THR A 1 443 ? 29.614 -14.086 -58.529 1.00 76.62 443 THR A CA 1
ATOM 3365 C C . THR A 1 443 ? 28.733 -15.329 -58.567 1.00 76.62 443 THR A C 1
ATOM 3367 O O . THR A 1 443 ? 29.053 -16.350 -57.962 1.00 76.62 443 THR A O 1
ATOM 3370 N N . LEU A 1 444 ? 27.613 -15.248 -59.289 1.00 76.44 444 LEU A N 1
ATOM 3371 C CA . LEU A 1 444 ? 26.727 -16.383 -59.530 1.00 76.44 444 LEU A CA 1
ATOM 3372 C C . LEU A 1 444 ? 26.526 -16.537 -61.037 1.00 76.44 444 LEU A C 1
ATOM 3374 O O . LEU A 1 444 ? 25.864 -15.716 -61.670 1.00 76.44 444 LEU A O 1
ATOM 3378 N N . GLU A 1 445 ? 27.127 -17.575 -61.615 1.00 71.69 445 GLU A N 1
ATOM 3379 C CA . GLU A 1 445 ? 26.988 -17.894 -63.044 1.00 71.69 445 GLU A CA 1
ATOM 3380 C C . GLU A 1 445 ? 25.890 -18.939 -63.320 1.00 71.69 445 GLU A C 1
ATOM 3382 O O . GLU A 1 445 ? 25.420 -19.060 -64.451 1.00 71.69 445 GLU A O 1
ATOM 3387 N N . PHE A 1 446 ? 25.467 -19.693 -62.298 1.00 78.25 446 PHE A N 1
ATOM 3388 C CA . PHE A 1 446 ? 24.523 -20.812 -62.403 1.00 78.25 446 PHE A CA 1
ATOM 3389 C C . PHE A 1 446 ? 23.573 -20.840 -61.202 1.00 78.25 446 PHE A C 1
ATOM 3391 O O . PHE A 1 446 ? 23.925 -20.353 -60.135 1.00 78.25 446 PHE A O 1
ATOM 3398 N N . THR A 1 447 ? 22.408 -21.478 -61.340 1.00 83.75 447 THR A N 1
ATOM 3399 C CA . THR A 1 447 ? 21.483 -21.709 -60.219 1.00 83.75 447 THR A CA 1
ATOM 3400 C C . THR A 1 447 ? 22.162 -22.512 -59.105 1.00 83.75 447 THR A C 1
ATOM 3402 O O . THR A 1 447 ? 22.669 -23.616 -59.345 1.00 83.75 447 THR A O 1
ATOM 3405 N N . ALA A 1 448 ? 22.149 -21.970 -57.888 1.00 86.25 448 ALA A N 1
ATOM 3406 C CA . ALA A 1 448 ? 22.642 -22.626 -56.684 1.00 86.25 448 ALA A CA 1
ATOM 3407 C C . ALA A 1 448 ? 21.473 -23.262 -55.928 1.00 86.25 448 ALA A C 1
ATOM 3409 O O . ALA A 1 448 ? 20.479 -22.601 -55.659 1.00 86.25 448 ALA A O 1
ATOM 3410 N N . VAL A 1 449 ? 21.577 -24.546 -55.587 1.00 90.38 449 VAL A N 1
ATOM 3411 C CA . VAL A 1 449 ? 20.588 -25.225 -54.736 1.00 90.38 449 VAL A CA 1
ATOM 3412 C C . VAL A 1 449 ? 21.147 -25.324 -53.324 1.00 90.38 449 VAL A C 1
ATOM 3414 O O . VAL A 1 4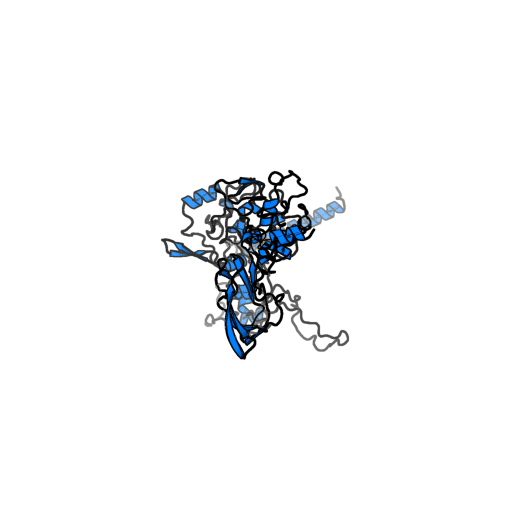49 ? 22.225 -25.890 -53.146 1.00 90.38 449 VAL A O 1
ATOM 3417 N N . VAL A 1 450 ? 20.430 -24.803 -52.331 1.00 91.38 450 VAL A N 1
ATOM 3418 C CA . VAL A 1 450 ? 20.806 -24.885 -50.910 1.00 91.38 450 VAL A CA 1
ATOM 3419 C C . VAL A 1 450 ? 20.826 -26.360 -50.489 1.00 91.38 450 VAL A C 1
ATOM 3421 O O . VAL A 1 450 ? 19.828 -27.061 -50.652 1.00 91.38 450 VAL A O 1
ATOM 3424 N N . ILE A 1 451 ? 21.949 -26.861 -49.969 1.00 93.19 451 ILE A N 1
ATOM 3425 C CA . ILE A 1 451 ? 22.083 -28.265 -49.521 1.00 93.19 451 ILE A CA 1
ATOM 3426 C C . ILE A 1 451 ? 22.404 -28.409 -48.031 1.00 93.19 451 ILE A C 1
ATOM 3428 O O . ILE A 1 451 ? 22.285 -29.512 -47.501 1.00 93.19 451 ILE A O 1
ATOM 3432 N N . GLY A 1 452 ? 22.818 -27.330 -47.368 1.00 91.75 452 GLY A N 1
ATOM 3433 C CA . GLY A 1 452 ? 23.108 -27.309 -45.939 1.00 91.75 452 GLY A CA 1
ATOM 3434 C C . GLY A 1 452 ? 23.094 -25.885 -45.402 1.00 91.75 452 GLY A C 1
ATOM 3435 O O . GLY A 1 452 ? 23.560 -24.971 -46.077 1.00 91.75 452 GLY A O 1
ATOM 3436 N N . ILE A 1 453 ? 22.561 -25.730 -44.200 1.00 93.75 453 ILE A N 1
ATOM 3437 C CA . ILE A 1 453 ? 22.617 -24.521 -43.384 1.00 93.75 453 ILE A CA 1
ATOM 3438 C C . ILE A 1 453 ? 23.324 -24.978 -42.109 1.00 93.75 453 ILE A C 1
ATOM 3440 O O . ILE A 1 453 ? 22.885 -25.946 -41.489 1.00 93.75 453 ILE A O 1
ATOM 3444 N N . ASP A 1 454 ? 24.486 -24.395 -41.825 1.00 92.94 454 ASP A N 1
ATOM 3445 C CA . ASP A 1 454 ? 25.415 -24.872 -40.790 1.00 92.94 454 ASP A CA 1
ATOM 3446 C C . ASP A 1 454 ? 25.377 -24.002 -39.521 1.00 92.94 454 ASP A C 1
ATOM 3448 O O . ASP A 1 454 ? 26.138 -24.250 -38.586 1.00 92.94 454 ASP A O 1
ATOM 3452 N N . VAL A 1 455 ? 24.487 -23.009 -39.494 1.00 94.19 455 VAL A N 1
ATOM 3453 C CA . VAL A 1 455 ? 24.261 -22.079 -38.383 1.00 94.19 455 VAL A CA 1
ATOM 3454 C C . VAL A 1 455 ? 22.775 -21.993 -38.050 1.00 94.19 455 VAL A C 1
ATOM 3456 O O . VAL A 1 455 ? 21.929 -22.421 -38.839 1.00 94.19 455 VAL A O 1
ATOM 3459 N N . VAL A 1 456 ? 22.474 -21.450 -36.880 1.00 93.00 456 VAL A N 1
ATOM 3460 C CA . VAL A 1 456 ? 21.121 -21.091 -36.444 1.00 93.00 456 VAL A CA 1
ATOM 3461 C C . VAL A 1 456 ? 21.062 -19.590 -36.170 1.00 93.00 456 VAL A C 1
ATOM 3463 O O . VAL A 1 456 ? 22.109 -18.967 -35.991 1.00 93.00 456 VAL A O 1
ATOM 3466 N N . GLU A 1 457 ? 19.857 -19.028 -36.145 1.00 90.25 457 GLU A N 1
ATOM 3467 C CA . GLU A 1 457 ? 19.612 -17.674 -35.628 1.00 90.25 457 GLU A CA 1
ATOM 3468 C C . GLU A 1 457 ? 20.217 -17.537 -34.213 1.00 90.25 457 GLU A C 1
ATOM 3470 O O . GLU A 1 457 ? 20.310 -18.528 -33.480 1.00 90.25 457 GLU A O 1
ATOM 3475 N N . ASP A 1 458 ? 20.706 -16.345 -33.863 1.00 86.81 458 ASP A N 1
ATOM 3476 C CA . ASP A 1 458 ? 21.450 -16.007 -32.627 1.00 86.81 458 ASP A CA 1
ATOM 3477 C C . ASP A 1 458 ? 22.832 -16.629 -32.463 1.00 86.81 458 ASP A C 1
ATOM 3479 O O . ASP A 1 458 ? 23.541 -16.387 -31.478 1.00 86.81 458 ASP A O 1
ATOM 3483 N N . GLN A 1 459 ? 23.279 -17.427 -33.426 1.00 93.31 459 GLN A N 1
ATOM 3484 C CA . GLN A 1 459 ? 24.625 -17.954 -33.365 1.00 93.31 459 GLN A CA 1
ATOM 3485 C C . GLN A 1 459 ? 25.636 -16.866 -33.733 1.00 93.31 459 GLN A C 1
ATOM 3487 O O . GLN A 1 459 ? 25.696 -16.427 -34.879 1.00 93.31 459 GLN A O 1
ATOM 3492 N N . PHE A 1 460 ? 26.519 -16.517 -32.796 1.00 93.06 460 PHE A N 1
ATOM 3493 C CA . PHE A 1 460 ? 27.703 -15.728 -33.125 1.00 93.06 460 PHE A CA 1
ATOM 3494 C C . PHE A 1 460 ? 28.647 -16.527 -34.035 1.00 93.06 460 PHE A C 1
ATOM 3496 O O . PHE A 1 460 ? 29.059 -17.654 -33.714 1.00 93.06 460 PHE A O 1
ATOM 3503 N N . VAL A 1 461 ? 29.033 -15.940 -35.163 1.00 94.94 461 VAL A N 1
ATOM 3504 C CA . VAL A 1 461 ? 29.957 -16.525 -36.137 1.00 94.94 461 VAL A CA 1
ATOM 3505 C C . VAL A 1 461 ? 31.129 -15.591 -36.390 1.00 94.94 461 VAL A C 1
ATOM 3507 O O . VAL A 1 461 ? 30.987 -14.380 -36.452 1.00 94.94 461 VAL A O 1
ATOM 3510 N N . ASN A 1 462 ? 32.322 -16.163 -36.558 1.00 95.69 462 ASN A N 1
ATOM 3511 C CA . ASN A 1 462 ? 33.497 -15.376 -36.929 1.00 95.69 462 ASN A CA 1
ATOM 3512 C C . ASN A 1 462 ? 33.547 -15.197 -38.450 1.00 95.69 462 ASN A C 1
ATOM 3514 O O . ASN A 1 462 ? 33.222 -16.139 -39.187 1.00 95.69 462 ASN A O 1
ATOM 3518 N N . ALA A 1 463 ? 34.076 -14.066 -38.912 1.00 92.69 463 ALA A N 1
ATOM 3519 C CA . ALA A 1 463 ? 34.331 -13.806 -40.325 1.00 92.69 463 ALA A CA 1
ATOM 3520 C C . ALA A 1 463 ? 35.058 -14.987 -40.983 1.00 92.69 463 ALA A C 1
ATOM 3522 O O . ALA A 1 463 ? 35.932 -15.628 -40.388 1.00 92.69 463 ALA A O 1
ATOM 3523 N N . THR A 1 464 ? 34.712 -15.281 -42.235 1.00 92.00 464 THR A N 1
ATOM 3524 C CA . THR A 1 464 ? 35.211 -16.404 -43.054 1.00 92.00 464 THR A CA 1
ATOM 3525 C C . THR A 1 464 ? 34.789 -17.813 -42.615 1.00 92.00 464 THR A C 1
ATOM 3527 O O . THR A 1 464 ? 35.113 -18.793 -43.297 1.00 92.00 464 THR A O 1
ATOM 3530 N N . THR A 1 465 ? 34.030 -17.955 -41.524 1.00 94.06 465 THR A N 1
ATOM 3531 C CA . THR A 1 465 ? 33.456 -19.249 -41.120 1.00 94.06 465 THR A CA 1
ATOM 3532 C C . THR A 1 465 ? 32.405 -19.688 -42.134 1.00 94.06 465 THR A C 1
ATOM 3534 O O . THR A 1 465 ? 31.639 -18.871 -42.629 1.00 94.06 465 THR A O 1
ATOM 3537 N N . THR A 1 466 ? 32.360 -20.978 -42.476 1.00 93.06 466 THR A N 1
ATOM 3538 C CA . THR A 1 466 ? 31.315 -21.506 -43.368 1.00 93.06 466 THR A CA 1
ATOM 3539 C C . THR A 1 466 ? 29.973 -21.545 -42.639 1.00 93.06 466 THR A C 1
ATOM 3541 O O . THR A 1 466 ? 29.862 -22.248 -41.639 1.00 93.06 466 THR A O 1
ATOM 3544 N N . VAL A 1 467 ? 28.978 -20.826 -43.161 1.00 93.94 467 VAL A N 1
ATOM 3545 C CA . VAL A 1 467 ? 27.634 -20.686 -42.569 1.00 93.94 467 VAL A CA 1
ATOM 3546 C C . VAL A 1 467 ? 26.558 -21.465 -43.331 1.00 93.94 467 VAL A C 1
ATOM 3548 O O . VAL A 1 467 ? 25.578 -21.924 -42.752 1.00 93.94 467 VAL A O 1
ATOM 3551 N N . ALA A 1 468 ? 26.756 -21.697 -44.630 1.00 93.12 468 ALA A N 1
ATOM 3552 C CA . ALA A 1 468 ? 25.859 -22.512 -45.443 1.00 93.12 468 ALA A CA 1
ATOM 3553 C C . ALA A 1 468 ? 26.613 -23.196 -46.589 1.00 93.12 468 ALA A C 1
ATOM 3555 O O . ALA A 1 468 ? 27.754 -22.869 -46.914 1.00 93.12 468 ALA A O 1
ATOM 3556 N N . ARG A 1 469 ? 25.977 -24.172 -47.235 1.00 92.75 469 ARG A N 1
ATOM 3557 C CA . ARG A 1 469 ? 26.528 -24.910 -48.376 1.00 92.75 469 ARG A CA 1
ATOM 3558 C C . ARG A 1 469 ? 25.491 -25.007 -49.479 1.00 92.75 469 ARG A C 1
ATOM 3560 O O . ARG A 1 469 ? 24.352 -25.421 -49.252 1.00 92.75 469 ARG A O 1
ATOM 3567 N N . ALA A 1 470 ? 25.918 -24.719 -50.701 1.00 90.56 470 ALA A N 1
ATOM 3568 C CA . ALA A 1 470 ? 25.087 -24.869 -51.885 1.00 90.56 470 ALA A CA 1
ATOM 3569 C C . ALA A 1 470 ? 25.729 -25.788 -52.912 1.00 90.56 470 ALA A C 1
ATOM 3571 O O . ALA A 1 470 ? 26.947 -25.947 -52.964 1.00 90.56 470 ALA A O 1
ATOM 3572 N N . GLN A 1 471 ? 24.905 -26.355 -53.780 1.00 90.31 471 GLN A N 1
ATOM 3573 C CA . GLN A 1 471 ? 25.337 -27.133 -54.925 1.00 90.31 471 GLN A CA 1
ATOM 3574 C C . GLN A 1 471 ? 24.978 -26.400 -56.217 1.00 90.31 471 GLN A C 1
ATOM 3576 O O . GLN A 1 471 ? 23.800 -26.215 -56.520 1.00 90.31 471 GLN A O 1
ATOM 3581 N N . ILE A 1 472 ? 25.987 -26.057 -57.015 1.00 87.62 472 ILE A N 1
ATOM 3582 C CA . ILE A 1 472 ? 25.810 -25.516 -58.367 1.00 87.62 472 ILE A CA 1
ATOM 3583 C C . ILE A 1 472 ? 25.992 -26.616 -59.419 1.00 87.62 472 ILE A C 1
ATOM 3585 O O . ILE A 1 472 ? 26.715 -27.597 -59.203 1.00 87.62 472 ILE A O 1
ATOM 3589 N N . THR A 1 473 ? 25.347 -26.460 -60.576 1.00 83.50 473 THR A N 1
ATOM 3590 C CA . THR A 1 473 ? 25.519 -27.361 -61.730 1.00 83.50 473 THR A CA 1
ATOM 3591 C C . THR A 1 473 ? 26.261 -26.637 -62.849 1.00 83.50 473 THR A C 1
ATOM 3593 O O . THR A 1 473 ? 25.741 -25.687 -63.425 1.00 83.50 473 THR A O 1
ATOM 3596 N N . LEU A 1 474 ? 27.469 -27.101 -63.173 1.00 80.69 474 LEU A N 1
ATOM 3597 C CA . LEU A 1 474 ? 28.333 -26.507 -64.197 1.00 80.69 474 LEU A CA 1
ATOM 3598 C C . LEU A 1 474 ? 27.916 -26.930 -65.615 1.00 80.69 474 LEU A C 1
ATOM 3600 O O . LEU A 1 474 ? 27.311 -27.990 -65.824 1.00 80.69 474 LEU A O 1
ATOM 3604 N N . ALA A 1 475 ? 28.327 -26.143 -66.615 1.00 69.50 475 ALA A N 1
ATOM 3605 C CA . ALA A 1 475 ? 28.187 -26.487 -68.030 1.00 69.50 475 ALA A CA 1
ATOM 3606 C C . ALA A 1 475 ? 28.858 -27.848 -68.326 1.00 69.50 475 ALA A C 1
ATOM 3608 O O . ALA A 1 475 ? 30.080 -27.975 -68.318 1.00 69.50 475 ALA A O 1
ATOM 3609 N N . GLY A 1 476 ? 28.042 -28.886 -68.547 1.00 74.06 476 GLY A N 1
ATOM 3610 C CA . GLY A 1 476 ? 28.486 -30.281 -68.692 1.00 74.06 476 GLY A CA 1
ATOM 3611 C C . GLY A 1 476 ? 27.856 -31.271 -67.702 1.00 74.06 476 GLY A C 1
ATOM 3612 O O . GLY A 1 476 ? 28.106 -32.467 -67.821 1.00 74.06 476 GLY A O 1
ATOM 3613 N N . GLY A 1 477 ? 27.025 -30.806 -66.758 1.00 74.75 477 GLY A N 1
ATOM 3614 C CA . GLY A 1 477 ? 26.249 -31.660 -65.843 1.00 74.75 477 GLY A CA 1
ATOM 3615 C C . GLY A 1 477 ? 26.988 -32.091 -64.570 1.00 74.75 477 GLY A C 1
ATOM 3616 O O . GLY A 1 477 ? 26.432 -32.836 -63.764 1.00 74.75 477 GLY A O 1
ATOM 3617 N N . ASN A 1 478 ? 28.220 -31.615 -64.367 1.00 81.12 478 ASN A N 1
ATOM 3618 C CA . ASN A 1 478 ? 28.973 -31.834 -63.134 1.00 81.12 478 ASN A CA 1
ATOM 3619 C C . ASN A 1 478 ? 28.425 -30.942 -62.011 1.00 81.12 478 ASN A C 1
ATOM 3621 O O . ASN A 1 478 ? 28.168 -29.757 -62.224 1.00 81.12 478 ASN A O 1
ATOM 3625 N N . LYS A 1 479 ? 28.271 -31.516 -60.817 1.00 84.62 479 LYS A N 1
ATOM 3626 C CA . LYS A 1 479 ? 27.802 -30.825 -59.610 1.00 84.62 479 LYS A CA 1
ATOM 3627 C C . LYS A 1 479 ? 28.991 -30.457 -58.729 1.00 84.62 479 LYS A C 1
ATOM 3629 O O . LYS A 1 479 ? 29.862 -31.299 -58.514 1.00 84.62 479 LYS A O 1
ATOM 3634 N N . GLN A 1 480 ? 29.010 -29.236 -58.207 1.00 87.44 480 GLN A N 1
ATOM 3635 C CA . GLN A 1 480 ? 30.041 -28.755 -57.287 1.00 87.44 480 GLN A CA 1
ATOM 3636 C C . GLN A 1 480 ? 29.384 -28.156 -56.045 1.00 87.44 480 GLN A C 1
ATOM 3638 O O . GLN A 1 480 ? 28.424 -27.399 -56.168 1.00 87.44 480 GLN A O 1
ATOM 3643 N N . VAL A 1 481 ? 29.908 -28.497 -54.866 1.00 88.88 481 VAL A N 1
ATOM 3644 C CA . VAL A 1 481 ? 29.505 -27.882 -53.597 1.00 88.88 481 VAL A CA 1
ATOM 3645 C C . VAL A 1 481 ? 30.370 -26.654 -53.344 1.00 88.88 481 VAL A C 1
ATOM 3647 O O . VAL A 1 481 ? 31.595 -26.737 -53.449 1.00 88.88 481 VAL A O 1
ATOM 3650 N N . ILE A 1 482 ? 29.733 -25.534 -53.023 1.00 88.06 482 ILE A N 1
ATOM 3651 C CA . ILE A 1 482 ? 30.379 -24.266 -52.691 1.00 88.06 482 ILE A CA 1
ATOM 3652 C C . ILE A 1 482 ? 29.971 -23.885 -51.261 1.00 88.06 482 ILE A C 1
ATOM 3654 O O . ILE A 1 482 ? 28.768 -23.874 -50.974 1.00 88.06 482 ILE A O 1
ATOM 3658 N N . PRO A 1 483 ? 30.939 -23.615 -50.365 1.00 89.94 483 PRO A N 1
ATOM 3659 C CA . PRO A 1 483 ? 30.648 -23.057 -49.052 1.00 89.94 483 PRO A CA 1
ATOM 3660 C C . PRO A 1 483 ? 30.295 -21.570 -49.174 1.00 89.94 483 PRO A C 1
ATOM 3662 O O . PRO A 1 483 ? 30.950 -20.833 -49.909 1.00 89.94 483 PRO A O 1
ATOM 3665 N N . MET A 1 484 ? 29.280 -21.150 -48.431 1.00 89.94 484 MET A N 1
ATOM 3666 C CA . MET A 1 484 ? 28.984 -19.756 -48.121 1.00 89.94 484 MET A CA 1
ATOM 3667 C C . MET A 1 484 ? 29.697 -19.424 -46.822 1.00 89.94 484 MET A C 1
ATOM 3669 O O . MET A 1 484 ? 29.584 -20.183 -45.858 1.00 89.94 484 MET A O 1
ATOM 3673 N N . VAL A 1 485 ? 30.445 -18.329 -46.808 1.00 92.56 485 VAL A N 1
ATOM 3674 C CA . VAL A 1 485 ? 31.182 -17.883 -45.627 1.00 92.56 485 VAL A CA 1
ATOM 3675 C C . VAL A 1 485 ? 30.586 -16.590 -45.090 1.00 92.56 485 VAL A C 1
ATOM 3677 O O . VAL A 1 485 ? 30.069 -15.799 -45.875 1.00 92.56 485 VAL A O 1
ATOM 3680 N N . ALA A 1 486 ? 30.670 -16.389 -43.778 1.00 93.12 486 ALA A N 1
ATOM 3681 C CA . ALA A 1 486 ? 30.328 -15.120 -43.147 1.00 93.12 486 ALA A CA 1
ATOM 3682 C C . ALA A 1 486 ? 31.274 -14.011 -43.660 1.00 93.12 486 ALA A C 1
ATOM 3684 O O . ALA A 1 486 ? 32.495 -14.228 -43.620 1.00 93.12 486 ALA A O 1
ATOM 3685 N N . PRO A 1 487 ? 30.761 -12.877 -44.175 1.00 91.44 487 PRO A N 1
ATOM 3686 C CA . PRO A 1 487 ? 31.594 -11.755 -44.605 1.00 91.44 487 PRO A CA 1
ATOM 3687 C C . PRO A 1 487 ? 32.293 -11.089 -43.412 1.00 91.44 487 PRO A C 1
ATOM 3689 O O . PRO A 1 487 ? 33.508 -10.884 -43.472 1.00 91.44 487 PRO A O 1
ATOM 3692 N N . VAL A 1 488 ? 31.564 -10.903 -42.309 1.00 93.50 488 VAL A N 1
ATOM 3693 C CA . VAL A 1 488 ? 32.019 -10.286 -41.054 1.00 93.50 488 VAL A CA 1
ATOM 3694 C C . VAL A 1 488 ? 31.827 -11.199 -39.845 1.00 93.50 488 VAL A C 1
ATOM 3696 O O . VAL A 1 488 ? 31.361 -12.337 -39.979 1.00 93.50 488 VAL A O 1
ATOM 3699 N N . SER A 1 489 ? 32.300 -10.753 -38.676 1.00 94.44 489 SER A N 1
ATOM 3700 C CA . SER A 1 489 ? 32.098 -11.472 -37.413 1.00 94.44 489 SER A CA 1
ATOM 3701 C C . SER A 1 489 ? 30.905 -10.868 -36.690 1.00 94.44 489 SER A C 1
ATOM 3703 O O . SER A 1 489 ? 30.967 -9.710 -36.308 1.00 94.44 489 SER A O 1
ATOM 3705 N N . GLY A 1 490 ? 29.854 -11.646 -36.466 1.00 92.62 490 GLY A N 1
ATOM 3706 C CA . GLY A 1 490 ? 28.605 -11.105 -35.948 1.00 92.62 490 GLY A CA 1
ATOM 3707 C C . GLY A 1 490 ? 27.591 -12.175 -35.586 1.00 92.62 490 GLY A C 1
ATOM 3708 O O . GLY A 1 490 ? 27.877 -13.377 -35.660 1.00 92.62 490 GLY A O 1
ATOM 3709 N N . TYR A 1 491 ? 26.408 -11.734 -35.182 1.00 91.94 491 TYR A N 1
ATOM 3710 C CA . TYR A 1 491 ? 25.273 -12.603 -34.888 1.00 91.94 491 TYR A CA 1
ATOM 3711 C C . TYR A 1 491 ? 24.449 -12.845 -36.151 1.00 91.94 491 TYR A C 1
ATOM 3713 O O . TYR A 1 491 ? 24.264 -11.949 -36.965 1.00 91.94 491 TYR A O 1
ATOM 3721 N N . VAL A 1 492 ? 23.964 -14.074 -36.327 1.00 91.75 492 VAL A N 1
ATOM 3722 C CA . VAL A 1 492 ? 23.047 -14.419 -37.423 1.00 91.75 492 VAL A CA 1
ATOM 3723 C C . VAL A 1 492 ? 21.640 -13.945 -37.050 1.00 91.75 492 VAL A C 1
ATOM 3725 O O . VAL A 1 492 ? 21.035 -14.538 -36.157 1.00 91.75 492 VAL A O 1
ATOM 3728 N N . TYR A 1 493 ? 21.142 -12.911 -37.731 1.00 89.56 493 TYR A N 1
ATOM 3729 C CA . TYR A 1 493 ? 19.837 -12.292 -37.455 1.00 89.56 493 TYR A CA 1
ATOM 3730 C C . TYR A 1 493 ? 18.704 -12.988 -38.212 1.00 89.56 493 TYR A C 1
ATOM 3732 O O . TYR A 1 493 ? 17.754 -13.458 -37.594 1.00 89.56 493 TYR A O 1
ATOM 3740 N N . ASP A 1 494 ? 18.840 -13.143 -39.534 1.00 89.81 494 ASP A N 1
ATOM 3741 C CA . ASP A 1 494 ? 17.841 -13.830 -40.361 1.00 89.81 494 ASP A CA 1
ATOM 3742 C C . ASP A 1 494 ? 18.492 -14.819 -41.346 1.00 89.81 494 ASP A C 1
ATOM 3744 O O . ASP A 1 494 ? 19.637 -14.671 -41.795 1.00 89.81 494 ASP A O 1
ATOM 3748 N N . ILE A 1 495 ? 17.741 -15.866 -41.689 1.00 91.44 495 ILE A N 1
ATOM 3749 C CA . ILE A 1 495 ? 18.078 -16.908 -42.653 1.00 91.44 495 ILE A CA 1
ATOM 3750 C C . ILE A 1 495 ? 16.962 -16.992 -43.706 1.00 91.44 495 ILE A C 1
ATOM 3752 O O . ILE A 1 495 ? 16.030 -17.792 -43.623 1.00 91.44 495 ILE A O 1
ATOM 3756 N N . HIS A 1 496 ? 17.108 -16.253 -44.805 1.00 91.62 496 HIS A N 1
ATOM 3757 C CA . HIS A 1 496 ? 16.105 -16.192 -45.880 1.00 91.62 496 HIS A CA 1
ATOM 3758 C C . HIS A 1 496 ? 16.102 -17.403 -46.841 1.00 91.62 496 HIS A C 1
ATOM 3760 O O . HIS A 1 496 ? 15.482 -17.374 -47.915 1.00 91.62 496 HIS A O 1
ATOM 3766 N N . VAL A 1 497 ? 16.837 -18.471 -46.517 1.00 91.00 497 VAL A N 1
ATOM 3767 C CA . VAL A 1 497 ? 16.961 -19.674 -47.351 1.00 91.00 497 VAL A CA 1
ATOM 3768 C C . VAL A 1 497 ? 16.493 -20.930 -46.640 1.00 91.00 497 VAL A C 1
ATOM 3770 O O . VAL A 1 497 ? 16.759 -21.160 -45.469 1.00 91.00 497 VAL A O 1
ATOM 3773 N N . THR A 1 498 ? 15.875 -21.825 -47.405 1.00 92.81 498 THR A N 1
ATOM 3774 C CA . THR A 1 498 ? 15.465 -23.152 -46.934 1.00 92.81 498 THR A CA 1
ATOM 3775 C C . THR A 1 498 ? 16.208 -24.261 -47.678 1.00 92.81 498 THR A C 1
ATOM 3777 O O . THR A 1 498 ? 16.634 -24.108 -48.827 1.00 92.81 498 THR A O 1
ATOM 3780 N N . LEU A 1 499 ? 16.382 -25.421 -47.035 1.00 91.88 499 LEU A N 1
ATOM 3781 C CA . LEU A 1 499 ? 17.046 -26.571 -47.658 1.00 91.88 499 LEU A CA 1
ATOM 3782 C C . LEU A 1 499 ? 16.317 -27.001 -48.942 1.00 91.88 499 LEU A C 1
ATOM 3784 O O . LEU A 1 499 ? 15.121 -27.279 -48.940 1.00 91.88 499 LEU A O 1
ATOM 3788 N N . GLY A 1 500 ? 17.058 -27.108 -50.045 1.00 88.75 500 GLY A N 1
ATOM 3789 C CA . GLY A 1 500 ? 16.528 -27.458 -51.364 1.00 88.75 500 GLY A CA 1
ATOM 3790 C C . GLY A 1 500 ? 16.025 -26.274 -52.198 1.00 88.75 500 GLY A C 1
ATOM 3791 O O . GLY A 1 500 ? 15.688 -26.482 -53.366 1.00 88.75 500 GLY A O 1
ATOM 3792 N N . GLN A 1 501 ? 16.014 -25.051 -51.658 1.00 91.69 501 GLN A N 1
ATOM 3793 C CA . GLN A 1 501 ? 15.670 -23.840 -52.406 1.00 91.69 501 GLN A CA 1
ATOM 3794 C C . GLN A 1 501 ? 16.698 -23.563 -53.507 1.00 91.69 501 GLN A C 1
ATOM 3796 O O . GLN A 1 501 ? 17.906 -23.715 -53.314 1.00 91.69 501 GLN A O 1
ATOM 3801 N N . ALA A 1 502 ? 16.208 -23.164 -54.680 1.00 89.00 502 ALA A N 1
ATOM 3802 C CA . ALA A 1 502 ? 17.036 -22.738 -55.798 1.00 89.00 502 ALA A CA 1
ATOM 3803 C C . ALA A 1 502 ? 17.184 -21.212 -55.775 1.00 89.00 502 ALA A C 1
ATOM 3805 O O . ALA A 1 502 ? 16.192 -20.491 -55.848 1.00 89.00 502 ALA A O 1
ATOM 3806 N N . VAL A 1 503 ? 18.422 -20.730 -55.697 1.00 86.62 503 VAL A N 1
ATOM 3807 C CA . VAL A 1 503 ? 18.769 -19.310 -55.764 1.00 86.62 503 VAL A CA 1
ATOM 3808 C C . VAL A 1 503 ? 19.375 -19.013 -57.131 1.00 86.62 503 VAL A C 1
ATOM 3810 O O . VAL A 1 503 ? 20.366 -19.620 -57.545 1.00 86.62 503 VAL A O 1
ATOM 3813 N N . GLU A 1 504 ? 18.751 -18.081 -57.847 1.00 85.31 504 GLU A N 1
ATOM 3814 C CA . GLU A 1 504 ? 19.105 -17.721 -59.228 1.00 85.31 504 GLU A CA 1
ATOM 3815 C C . GLU A 1 504 ? 19.743 -16.329 -59.346 1.00 85.31 504 GLU A C 1
ATOM 3817 O O . GLU A 1 504 ? 20.216 -15.954 -60.417 1.00 85.31 504 GLU A O 1
ATOM 3822 N N . SER A 1 505 ? 19.783 -15.559 -58.253 1.00 84.81 505 SER A N 1
ATOM 3823 C CA . SER A 1 505 ? 20.302 -14.190 -58.231 1.00 84.81 505 SER A CA 1
ATOM 3824 C C . SER A 1 505 ? 21.487 -14.055 -57.281 1.00 84.81 505 SER A C 1
ATOM 3826 O O . SER A 1 505 ? 21.424 -14.489 -56.137 1.00 84.81 505 SER A O 1
ATOM 3828 N N . ARG A 1 506 ? 22.547 -13.377 -57.739 1.00 82.50 506 ARG A N 1
ATOM 3829 C CA . ARG A 1 506 ? 23.686 -12.976 -56.891 1.00 82.50 506 ARG A CA 1
ATOM 3830 C C . ARG A 1 506 ? 23.345 -11.859 -55.897 1.00 82.50 506 ARG A C 1
ATOM 3832 O O . ARG A 1 506 ? 24.109 -11.610 -54.981 1.00 82.50 506 ARG A O 1
ATOM 3839 N N . LEU A 1 507 ? 22.241 -11.148 -56.137 1.00 85.12 507 LEU A N 1
ATOM 3840 C CA . LEU A 1 507 ? 21.753 -10.080 -55.261 1.00 85.12 507 LEU A CA 1
ATOM 3841 C C . LEU A 1 507 ? 20.857 -10.619 -54.143 1.00 85.12 507 LEU A C 1
ATOM 3843 O O . LEU A 1 507 ? 20.403 -9.841 -53.320 1.00 85.12 507 LEU A O 1
ATOM 3847 N N . PHE A 1 508 ? 20.550 -11.917 -54.159 1.00 88.44 508 PHE A N 1
ATOM 3848 C CA . PHE A 1 508 ? 19.744 -12.535 -53.121 1.00 88.44 508 PHE A CA 1
ATOM 3849 C C . PHE A 1 508 ? 20.620 -12.792 -51.892 1.00 88.44 508 PHE A C 1
ATOM 3851 O O . PHE A 1 508 ? 21.576 -13.569 -51.981 1.00 88.44 508 PHE A O 1
ATOM 3858 N N . THR A 1 509 ? 20.294 -12.129 -50.787 1.00 90.50 509 THR A N 1
ATOM 3859 C CA . THR A 1 509 ? 20.904 -12.351 -49.474 1.00 90.50 509 THR A CA 1
ATOM 3860 C C . THR A 1 509 ? 20.404 -13.678 -48.921 1.00 90.50 509 THR A C 1
ATOM 3862 O O . THR A 1 509 ? 19.209 -13.958 -48.937 1.00 90.50 509 THR A O 1
ATOM 3865 N N . TRP A 1 510 ? 21.326 -14.550 -48.525 1.00 90.62 510 TRP A N 1
ATOM 3866 C CA . TRP A 1 510 ? 20.983 -15.840 -47.930 1.00 90.62 510 TRP A CA 1
ATOM 3867 C C . TRP A 1 510 ? 20.724 -15.699 -46.440 1.00 90.62 510 TRP A C 1
ATOM 3869 O O . TRP A 1 510 ? 19.840 -16.372 -45.920 1.00 90.62 510 TRP A O 1
ATOM 3879 N N . MET A 1 511 ? 21.545 -14.885 -45.785 1.00 91.31 511 MET A N 1
ATOM 3880 C CA . MET A 1 511 ? 21.549 -14.648 -44.350 1.00 91.31 511 MET A CA 1
ATOM 3881 C C . MET A 1 511 ? 22.060 -13.236 -44.094 1.00 91.31 511 MET A C 1
ATOM 3883 O O . MET A 1 511 ? 22.913 -12.758 -44.854 1.00 91.31 511 MET A O 1
ATOM 3887 N N . GLU A 1 512 ? 21.588 -12.632 -43.018 1.00 92.06 512 GLU A N 1
ATOM 3888 C CA . GLU A 1 512 ? 22.072 -11.350 -42.511 1.00 92.06 512 GLU A CA 1
ATOM 3889 C C . GLU A 1 512 ? 22.873 -11.608 -41.236 1.00 92.06 512 GLU A C 1
ATOM 3891 O O . GLU A 1 512 ? 22.438 -12.345 -40.344 1.00 92.06 512 GLU A O 1
ATOM 3896 N N . ILE A 1 513 ? 24.106 -11.104 -41.217 1.00 91.69 513 ILE A N 1
ATOM 3897 C CA . ILE A 1 513 ? 25.014 -11.208 -40.079 1.00 91.69 513 ILE A CA 1
ATOM 3898 C C . ILE A 1 513 ? 25.342 -9.787 -39.660 1.00 91.69 513 ILE A C 1
ATOM 3900 O O . ILE A 1 513 ? 25.988 -9.088 -40.431 1.00 91.69 513 ILE A O 1
ATOM 3904 N N . VAL A 1 514 ? 24.919 -9.399 -38.464 1.00 91.50 514 VAL A N 1
ATOM 3905 C CA . VAL A 1 514 ? 25.111 -8.043 -37.935 1.00 91.50 514 VAL A CA 1
ATOM 3906 C C . VAL A 1 514 ? 26.290 -8.055 -36.965 1.00 91.50 514 VAL A C 1
ATOM 3908 O O . VAL A 1 514 ? 26.387 -8.945 -36.105 1.00 91.50 514 VAL A O 1
ATOM 3911 N N . GLU A 1 515 ? 27.227 -7.121 -37.133 1.00 90.06 515 GLU A N 1
ATOM 3912 C CA . GLU A 1 515 ? 28.352 -6.950 -36.212 1.00 90.06 515 GLU A CA 1
ATOM 3913 C C . GLU A 1 515 ? 27.853 -6.442 -34.843 1.00 90.06 515 GLU A C 1
ATOM 3915 O O . GLU A 1 515 ? 26.888 -5.683 -34.786 1.00 90.06 515 GLU A O 1
ATOM 3920 N N . PRO A 1 516 ? 28.477 -6.823 -33.711 1.00 86.56 516 PRO A N 1
ATOM 3921 C CA . PRO A 1 516 ? 28.043 -6.347 -32.392 1.00 86.56 516 PRO A CA 1
ATOM 3922 C C . PRO A 1 516 ? 28.006 -4.818 -32.257 1.00 86.56 516 PRO A C 1
ATOM 3924 O O . PRO A 1 516 ? 27.211 -4.281 -31.498 1.00 86.56 516 PRO A O 1
ATOM 3927 N N . GLU A 1 517 ? 28.879 -4.113 -32.972 1.00 84.31 517 GLU A N 1
ATOM 3928 C CA . GLU A 1 517 ? 28.927 -2.650 -33.030 1.00 84.31 517 GLU A CA 1
ATOM 3929 C C . GLU A 1 517 ? 27.848 -2.000 -33.914 1.00 84.31 517 GLU A C 1
ATOM 3931 O O . GLU A 1 517 ? 27.717 -0.775 -33.884 1.00 84.31 517 GLU A O 1
ATOM 3936 N N . GLU A 1 518 ? 27.108 -2.787 -34.695 1.00 84.31 518 GLU A N 1
ATOM 3937 C CA . GLU A 1 518 ? 26.080 -2.318 -35.633 1.00 84.31 518 GLU A CA 1
ATOM 3938 C C . GLU A 1 518 ? 24.648 -2.649 -35.195 1.00 84.31 518 GLU A C 1
ATOM 3940 O O . GLU A 1 518 ? 23.710 -2.220 -35.863 1.00 84.31 518 GLU A O 1
ATOM 3945 N N . GLN A 1 519 ? 24.475 -3.368 -34.079 1.00 85.81 519 GLN A N 1
ATOM 3946 C CA . GLN A 1 519 ? 23.155 -3.683 -33.524 1.00 85.81 519 GLN A CA 1
ATOM 3947 C C . GLN A 1 519 ? 22.370 -2.392 -33.272 1.00 85.81 519 GLN A C 1
ATOM 3949 O O . GLN A 1 519 ? 22.881 -1.461 -32.639 1.00 85.81 519 GLN A O 1
ATOM 3954 N N . PHE A 1 520 ? 21.143 -2.331 -33.783 1.00 87.69 520 PHE A N 1
ATOM 3955 C CA . PHE A 1 520 ? 20.297 -1.154 -33.656 1.00 87.69 520 PHE A CA 1
ATOM 3956 C C . PHE A 1 520 ? 19.499 -1.273 -32.363 1.00 87.69 520 PHE A C 1
ATOM 3958 O O . PHE A 1 520 ? 18.492 -1.965 -32.293 1.00 87.69 520 PHE A O 1
ATOM 3965 N N . THR A 1 521 ? 20.035 -0.684 -31.296 1.00 88.69 521 THR A N 1
ATOM 3966 C CA . THR A 1 521 ? 19.475 -0.852 -29.952 1.00 88.69 521 THR A CA 1
ATOM 3967 C C . THR A 1 521 ? 18.243 0.024 -29.731 1.00 88.69 521 THR A C 1
ATOM 3969 O O . THR A 1 521 ? 18.071 1.028 -30.425 1.00 88.69 521 THR A O 1
ATOM 3972 N N . ASN A 1 522 ? 17.444 -0.280 -28.705 1.00 87.88 522 ASN A N 1
ATOM 3973 C CA . ASN A 1 522 ? 16.280 0.521 -28.295 1.00 87.88 522 ASN A CA 1
ATOM 3974 C C . ASN A 1 522 ? 16.615 2.024 -28.169 1.00 87.88 522 ASN A C 1
ATOM 3976 O O . ASN A 1 522 ? 15.896 2.884 -28.681 1.00 87.88 522 ASN A O 1
ATOM 3980 N N . LEU A 1 523 ? 17.768 2.361 -27.572 1.00 90.25 523 LEU A N 1
ATOM 3981 C CA . LEU A 1 523 ? 18.232 3.750 -27.474 1.00 90.25 523 LEU A CA 1
ATOM 3982 C C . LEU A 1 523 ? 18.494 4.375 -28.855 1.00 90.25 523 LEU A C 1
ATOM 3984 O O . LEU A 1 523 ? 18.241 5.565 -29.073 1.00 90.25 523 LEU A O 1
ATOM 3988 N N . MET A 1 524 ? 19.024 3.609 -29.811 1.00 88.75 524 MET A N 1
ATOM 3989 C CA . MET A 1 524 ? 19.200 4.090 -31.184 1.00 88.75 524 MET A CA 1
ATOM 3990 C C . MET A 1 524 ? 17.857 4.288 -31.892 1.00 88.75 524 MET A C 1
ATOM 3992 O O . MET A 1 524 ? 17.709 5.283 -32.607 1.00 88.75 524 MET A O 1
ATOM 3996 N N . GLU A 1 525 ? 16.880 3.409 -31.661 1.00 88.88 525 GLU A N 1
ATOM 3997 C CA . GLU A 1 525 ? 15.514 3.555 -32.176 1.00 88.88 525 GLU A CA 1
ATOM 3998 C C . GLU A 1 525 ? 14.854 4.834 -31.658 1.00 88.88 525 GLU A C 1
ATOM 4000 O O . GLU A 1 525 ? 14.326 5.625 -32.449 1.00 88.88 525 GLU A O 1
ATOM 4005 N N . TYR A 1 526 ? 14.950 5.088 -30.350 1.00 89.06 526 TYR A N 1
ATOM 4006 C CA . TYR A 1 526 ? 14.457 6.316 -29.732 1.00 89.06 526 TYR A CA 1
ATOM 4007 C C . TYR A 1 526 ? 15.074 7.559 -30.389 1.00 89.06 526 TYR A C 1
ATOM 4009 O O . TYR A 1 526 ? 14.361 8.455 -30.852 1.00 89.06 526 TYR A O 1
ATOM 4017 N N . ASN A 1 527 ? 16.404 7.583 -30.516 1.00 89.50 527 ASN A N 1
ATOM 4018 C CA . ASN A 1 527 ? 17.131 8.695 -31.131 1.00 89.50 527 ASN A CA 1
ATOM 4019 C C . ASN A 1 527 ? 16.824 8.882 -32.631 1.00 89.50 527 ASN A C 1
ATOM 4021 O O . ASN A 1 527 ? 17.049 9.968 -33.168 1.00 89.50 527 ASN A O 1
ATOM 4025 N N . ALA A 1 528 ? 16.334 7.849 -33.321 1.00 86.50 528 ALA A N 1
ATOM 4026 C CA . ALA A 1 528 ? 15.991 7.887 -34.744 1.00 86.50 528 ALA A CA 1
ATOM 4027 C C . ALA A 1 528 ? 14.542 8.324 -35.033 1.00 86.50 528 ALA A C 1
ATOM 4029 O O . ALA A 1 528 ? 14.166 8.451 -36.202 1.00 86.50 528 ALA A O 1
ATOM 4030 N N . ARG A 1 529 ? 13.723 8.549 -33.997 1.00 80.44 529 ARG A N 1
ATOM 4031 C CA . ARG A 1 529 ? 12.321 8.989 -34.115 1.00 80.44 529 ARG A CA 1
ATOM 4032 C C . ARG A 1 529 ? 12.171 10.390 -34.729 1.00 80.44 529 ARG A C 1
ATOM 4034 O O . ARG A 1 529 ? 11.158 10.658 -35.383 1.00 80.44 529 ARG A O 1
ATOM 4041 N N . ASP A 1 530 ? 13.151 11.261 -34.491 1.00 56.06 530 ASP A N 1
ATOM 4042 C CA . ASP A 1 530 ? 13.199 12.663 -34.940 1.00 56.06 530 ASP A CA 1
ATOM 4043 C C . ASP A 1 530 ? 13.804 12.820 -36.350 1.00 56.06 530 ASP A C 1
ATOM 4045 O O . ASP A 1 530 ? 13.297 13.676 -37.126 1.00 56.06 530 ASP A O 1
#